Protein AF-A0A522DPN8-F1 (afdb_monomer_lite)

Foldseek 3Di:
DDDDPPPDDPPDDDDPVVVQVVCCVPVNPDPDDDDPVVLVVDDQLVNLQVVLVLLPVVFDDDDLCNLVVLLCVQLNDDPPVLSVQLVVQADSPGRLLVSLVSNLVSLVVVLVVLVVLLVVLVVVLVVLVVLLVVQDPDPDALVNLVVVLVVLVVVLVVLVVVLVVLVVLVVLLVVLVVLLVVLVVLLVVLVVQLVVLVVLLVVLVVLLVVLVVVLVVLVVVVDDDDDDDPCVVLVVVLVVLVVQLVVLVVQLVVLVVVLVVLVVVVVVLVVVDPDDDDDDPDDDDPDPPVVVVVSVVVVVVSVVVNVVSVVSNVVSVVSNVVSVVVNVVSVVVVVVVVVVVVVVVVVSVVSSVVSVVSSVVSVVSSVVSVVSSVVSVVSSVVSVVSNVVSVVSNVPRPDRDDSVVSVVSSVVSVVSSVVSVVSSVSSVVSVVSVVVSVVSVVSSVVSVVNSSSSVSSSVSSVVSSFVSSQSSCVQLQVQLQVLVCQLPNQWGWGWGDDPSRTWIWIGDPDPDTDTLVPDFPQRNQSSSQSSVVSSCVSNVDPAAEAEGERQRHAPSSVLSNQVSVVVVPPSHPYYHYDYPHDDQVPHDPPDGDDDDPDDDDPDD

Structure (mmCIF, N/CA/C/O backbone):
data_AF-A0A522DPN8-F1
#
_entry.id   AF-A0A522DPN8-F1
#
loop_
_atom_site.group_PDB
_atom_site.id
_atom_site.type_symbol
_atom_site.label_atom_id
_atom_site.label_alt_id
_atom_site.label_comp_id
_atom_site.label_asym_id
_atom_site.label_entity_id
_atom_site.label_seq_id
_atom_site.pdbx_PDB_ins_code
_atom_site.Cartn_x
_atom_site.Cartn_y
_atom_site.Cartn_z
_atom_site.occupancy
_atom_site.B_iso_or_equiv
_atom_site.auth_seq_id
_atom_site.auth_comp_id
_atom_site.auth_asym_id
_atom_site.auth_atom_id
_atom_site.pdbx_PDB_model_num
ATOM 1 N N . MET A 1 1 ? 27.352 -28.262 -90.308 1.00 37.34 1 MET A N 1
ATOM 2 C CA . MET A 1 1 ? 26.249 -28.830 -89.507 1.00 37.34 1 MET A CA 1
ATOM 3 C C . MET A 1 1 ? 25.223 -27.735 -89.332 1.00 37.34 1 MET A C 1
ATOM 5 O O . MET A 1 1 ? 25.612 -26.617 -89.026 1.00 37.34 1 MET A O 1
ATOM 9 N N . LYS A 1 2 ? 23.966 -28.042 -89.658 1.00 38.22 2 LYS A N 1
ATOM 10 C CA . LYS A 1 2 ? 22.811 -27.193 -89.372 1.00 38.22 2 LYS A CA 1
ATOM 11 C C . LYS A 1 2 ? 22.629 -27.131 -87.861 1.00 38.22 2 LYS A C 1
ATOM 13 O O . LYS A 1 2 ? 22.568 -28.193 -87.257 1.00 38.22 2 LYS A O 1
ATOM 18 N N . GLU A 1 3 ? 22.510 -25.927 -87.325 1.00 33.75 3 GLU A N 1
ATOM 19 C CA . GLU A 1 3 ? 21.577 -25.595 -86.250 1.00 33.75 3 GLU A CA 1
ATOM 20 C C . GLU A 1 3 ? 21.393 -24.073 -86.261 1.00 33.75 3 GLU A C 1
ATOM 22 O O . GLU A 1 3 ? 22.224 -23.300 -85.791 1.00 33.75 3 GLU A O 1
ATOM 27 N N . GLU A 1 4 ? 20.310 -23.658 -86.917 1.00 44.69 4 GLU A N 1
ATOM 28 C CA . GLU A 1 4 ? 19.652 -22.380 -86.684 1.00 44.69 4 GLU A CA 1
ATOM 29 C C . GLU A 1 4 ? 19.042 -22.448 -85.279 1.00 44.69 4 GLU A C 1
ATOM 31 O O . GLU A 1 4 ? 18.042 -23.126 -85.058 1.00 44.69 4 GLU A O 1
ATOM 36 N N . GLY A 1 5 ? 19.672 -21.778 -84.319 1.00 34.78 5 GLY A N 1
ATOM 37 C CA . GLY A 1 5 ? 19.093 -21.494 -83.010 1.00 34.78 5 GLY A CA 1
ATOM 38 C C . GLY A 1 5 ? 18.704 -20.025 -82.943 1.00 34.78 5 GLY A C 1
ATOM 39 O O . GLY A 1 5 ? 19.383 -19.240 -82.287 1.00 34.78 5 GLY A O 1
ATOM 40 N N . ALA A 1 6 ? 17.654 -19.633 -83.667 1.00 36.56 6 ALA A N 1
ATOM 41 C CA . ALA A 1 6 ? 17.045 -18.319 -83.503 1.00 36.56 6 ALA A CA 1
ATOM 42 C C . ALA A 1 6 ? 16.437 -18.241 -82.092 1.00 36.56 6 ALA A C 1
ATOM 44 O O . ALA A 1 6 ? 15.416 -18.861 -81.803 1.00 36.56 6 ALA A O 1
ATOM 45 N N . CYS A 1 7 ? 17.104 -17.518 -81.195 1.00 38.97 7 CYS A N 1
ATOM 46 C CA . CYS A 1 7 ? 16.612 -17.223 -79.856 1.00 38.97 7 CYS A CA 1
ATOM 47 C C . CYS A 1 7 ? 15.661 -16.017 -79.943 1.00 38.97 7 CYS A C 1
ATOM 49 O O . CYS A 1 7 ? 16.014 -14.907 -79.549 1.00 38.97 7 CYS A O 1
ATOM 51 N N . GLU A 1 8 ? 14.481 -16.206 -80.537 1.00 41.56 8 GLU A N 1
ATOM 52 C CA . GLU A 1 8 ? 13.405 -15.220 -80.416 1.00 41.56 8 GLU A CA 1
ATOM 53 C C . GLU A 1 8 ? 12.708 -15.395 -79.056 1.00 41.56 8 GLU A C 1
ATOM 55 O O . GLU A 1 8 ? 12.366 -16.523 -78.683 1.00 41.56 8 GLU A O 1
ATOM 60 N N . PRO A 1 9 ? 12.482 -14.313 -78.287 1.00 42.00 9 PRO A N 1
ATOM 61 C CA . PRO A 1 9 ? 11.705 -14.402 -77.060 1.00 42.00 9 PRO A CA 1
ATOM 62 C C . PRO A 1 9 ? 10.254 -14.778 -77.411 1.00 42.00 9 PRO A C 1
ATOM 64 O O . PRO A 1 9 ? 9.633 -14.094 -78.231 1.00 42.00 9 PRO A O 1
ATOM 67 N N . PRO A 1 10 ? 9.671 -15.829 -76.804 1.00 48.03 10 PRO A N 1
ATOM 68 C CA . PRO A 1 10 ? 8.274 -16.159 -77.034 1.00 48.03 10 PRO A CA 1
ATOM 69 C C . PRO A 1 10 ? 7.400 -14.982 -76.584 1.00 48.03 10 PRO A C 1
ATOM 71 O O . PRO A 1 10 ? 7.449 -14.547 -75.430 1.00 48.03 10 PRO A O 1
ATOM 74 N N . GLN A 1 11 ? 6.605 -14.448 -77.514 1.00 46.44 11 GLN A N 1
ATOM 75 C CA . GLN A 1 11 ? 5.630 -13.396 -77.240 1.00 46.44 11 GLN A CA 1
ATOM 76 C C . GLN A 1 11 ? 4.668 -13.867 -76.137 1.00 46.44 11 GLN A C 1
ATOM 78 O O . GLN A 1 11 ? 3.784 -14.684 -76.383 1.00 46.44 11 GLN A O 1
ATOM 83 N N . GLY A 1 12 ? 4.840 -13.369 -74.909 1.00 51.69 12 GLY A N 1
ATOM 84 C CA . GLY A 1 12 ? 3.931 -13.692 -73.803 1.00 51.69 12 GLY A CA 1
ATOM 85 C C . GLY A 1 12 ? 4.502 -13.618 -72.388 1.00 51.69 12 GLY A C 1
ATOM 86 O O . GLY A 1 12 ? 3.721 -13.636 -71.437 1.00 51.69 12 GLY A O 1
ATOM 87 N N . GLU A 1 13 ? 5.817 -13.502 -72.202 1.00 47.16 13 GLU A N 1
ATOM 88 C CA . GLU A 1 13 ? 6.397 -13.431 -70.855 1.00 47.16 13 GLU A CA 1
ATOM 89 C C . GLU A 1 13 ? 6.088 -12.095 -70.165 1.00 47.16 13 GLU A C 1
ATOM 91 O O . GLU A 1 13 ? 6.671 -11.054 -70.461 1.00 47.16 13 GLU A O 1
ATOM 96 N N . LYS A 1 14 ? 5.158 -12.122 -69.207 1.00 48.72 14 LYS A N 1
ATOM 97 C CA . LYS A 1 14 ? 4.826 -10.975 -68.356 1.00 48.72 14 LYS A CA 1
ATOM 98 C C . LYS A 1 14 ? 5.343 -11.216 -66.940 1.00 48.72 14 LYS A C 1
ATOM 100 O O . LYS A 1 14 ? 4.587 -11.604 -66.055 1.00 48.72 14 LYS A O 1
ATOM 105 N N . GLY A 1 15 ? 6.641 -10.993 -66.730 1.00 53.47 15 GLY A N 1
ATOM 106 C CA . GLY A 1 15 ? 7.222 -10.871 -65.389 1.00 53.47 15 GLY A CA 1
ATOM 107 C C . GLY A 1 15 ? 8.662 -11.369 -65.248 1.00 53.47 15 GLY A C 1
ATOM 108 O O . GLY A 1 15 ? 9.042 -12.388 -65.816 1.00 53.47 15 GLY A O 1
ATOM 109 N N . ILE A 1 16 ? 9.433 -10.681 -64.398 1.00 52.00 16 ILE A N 1
ATOM 110 C CA . ILE A 1 16 ? 10.859 -10.932 -64.101 1.00 52.00 16 ILE A CA 1
ATOM 111 C C . ILE A 1 16 ? 11.123 -12.374 -63.636 1.00 52.00 16 ILE A C 1
ATOM 113 O O . ILE A 1 16 ? 12.159 -12.948 -63.954 1.00 52.00 16 ILE A O 1
ATOM 117 N N . LYS A 1 17 ? 10.168 -13.013 -62.945 1.00 62.69 17 LYS A N 1
ATOM 118 C CA . LYS A 1 17 ? 10.290 -14.427 -62.550 1.00 62.69 17 LYS A CA 1
ATOM 119 C C . LYS A 1 17 ? 10.390 -15.374 -63.747 1.00 62.69 17 LYS A C 1
ATOM 121 O O . LYS A 1 17 ? 11.242 -16.250 -63.719 1.00 62.69 17 LYS A O 1
ATOM 126 N N . ALA A 1 18 ? 9.570 -15.178 -64.781 1.00 61.97 18 ALA A N 1
ATOM 127 C CA . ALA A 1 18 ? 9.593 -16.020 -65.978 1.00 61.97 18 ALA A CA 1
ATOM 128 C C . ALA A 1 18 ? 10.897 -15.827 -66.768 1.00 61.97 18 ALA A C 1
ATOM 130 O O . ALA A 1 18 ? 11.491 -16.798 -67.230 1.00 61.97 18 ALA A O 1
ATOM 131 N N . VAL A 1 19 ? 11.393 -14.585 -66.824 1.00 54.84 19 VAL A N 1
ATOM 132 C CA . VAL A 1 19 ? 12.692 -14.255 -67.426 1.00 54.84 19 VAL A CA 1
ATOM 133 C C . VAL A 1 19 ? 13.840 -14.911 -66.652 1.00 54.84 19 VAL A C 1
ATOM 135 O O . VAL A 1 19 ? 14.688 -15.554 -67.265 1.00 54.84 19 VAL A O 1
ATOM 138 N N . ASN A 1 20 ? 13.848 -14.820 -65.318 1.00 56.28 20 ASN A N 1
ATOM 139 C CA . ASN A 1 20 ? 14.874 -15.432 -64.465 1.00 56.28 20 ASN A CA 1
ATOM 140 C C . ASN A 1 20 ? 14.858 -16.959 -64.536 1.00 56.28 20 ASN A C 1
ATOM 142 O O . ASN A 1 20 ? 15.912 -17.587 -64.552 1.00 56.28 20 ASN A O 1
ATOM 146 N N . GLU A 1 21 ? 13.674 -17.563 -64.597 1.00 62.69 21 GLU A N 1
ATOM 147 C CA . GLU A 1 21 ? 13.508 -19.007 -64.723 1.00 62.69 21 GLU A CA 1
ATOM 148 C C . GLU A 1 21 ? 13.972 -19.486 -66.102 1.00 62.69 21 GLU A C 1
ATOM 150 O O . GLU A 1 21 ? 14.731 -20.449 -66.180 1.00 62.69 21 GLU A O 1
ATOM 155 N N . ARG A 1 22 ? 13.668 -18.754 -67.184 1.00 63.97 22 ARG A N 1
ATOM 156 C CA . ARG A 1 22 ? 14.233 -19.030 -68.513 1.00 63.97 22 ARG A CA 1
ATOM 157 C C . ARG A 1 22 ? 15.749 -18.895 -68.514 1.00 63.97 22 ARG A C 1
ATOM 159 O O . ARG A 1 22 ? 16.419 -19.831 -68.919 1.00 63.97 22 ARG A O 1
ATOM 166 N N . VAL A 1 23 ? 16.299 -17.781 -68.030 1.00 54.31 23 VAL A N 1
ATOM 167 C CA . VAL A 1 23 ? 17.755 -17.571 -67.950 1.00 54.31 23 VAL A CA 1
ATOM 168 C C . VAL A 1 23 ? 18.421 -18.698 -67.162 1.00 54.31 23 VAL A C 1
ATOM 170 O O . VAL A 1 23 ? 19.396 -19.269 -67.639 1.00 54.31 23 VAL A O 1
ATOM 173 N N . LYS A 1 24 ? 17.835 -19.103 -66.032 1.00 60.53 24 LYS A N 1
ATOM 174 C CA . LYS A 1 24 ? 18.291 -20.247 -65.237 1.00 60.53 24 LYS A CA 1
ATOM 175 C C . LYS A 1 24 ? 18.250 -21.571 -66.009 1.00 60.53 24 LYS A C 1
ATOM 177 O O . LYS A 1 24 ? 19.143 -22.401 -65.862 1.00 60.53 24 LYS A O 1
ATOM 182 N N . THR A 1 25 ? 17.226 -21.774 -66.835 1.00 56.66 25 THR A N 1
ATOM 183 C CA . THR A 1 25 ? 17.054 -22.993 -67.643 1.00 56.66 25 THR A CA 1
ATOM 184 C C . THR A 1 25 ? 17.980 -23.009 -68.868 1.00 56.66 25 THR A C 1
ATOM 186 O O . THR A 1 25 ? 18.480 -24.066 -69.242 1.00 56.66 25 THR A O 1
ATOM 189 N N . THR A 1 26 ? 18.231 -21.850 -69.487 1.00 51.22 26 THR A N 1
ATOM 190 C CA . THR A 1 26 ? 19.000 -21.700 -70.734 1.00 51.22 26 THR A CA 1
ATOM 191 C C . THR A 1 26 ? 20.501 -21.535 -70.495 1.00 51.22 26 THR A C 1
ATOM 193 O O . THR A 1 26 ? 21.301 -22.070 -71.255 1.00 51.22 26 THR A O 1
ATOM 196 N N . LEU A 1 27 ? 20.897 -20.791 -69.460 1.00 51.56 27 LEU A N 1
ATOM 197 C CA . LEU A 1 27 ? 22.292 -20.435 -69.166 1.00 51.56 27 LEU A CA 1
ATOM 198 C C . LEU A 1 27 ? 22.829 -21.114 -67.890 1.00 51.56 27 LEU A C 1
ATOM 200 O O . LEU A 1 27 ? 23.997 -20.938 -67.551 1.00 51.56 27 LEU A O 1
ATOM 204 N N . GLY A 1 28 ? 22.003 -21.916 -67.206 1.00 50.16 28 GLY A N 1
ATOM 205 C CA . GLY A 1 28 ? 22.311 -22.513 -65.904 1.00 50.16 28 GLY A CA 1
ATOM 206 C C . GLY A 1 28 ? 22.027 -21.564 -64.734 1.00 50.16 28 GLY A C 1
ATOM 207 O O . GLY A 1 28 ? 21.619 -20.422 -64.926 1.00 50.16 28 GLY A O 1
ATOM 208 N N . ASP A 1 29 ? 22.233 -22.030 -63.496 1.00 49.22 29 ASP A N 1
ATOM 209 C CA . ASP A 1 29 ? 22.080 -21.187 -62.300 1.00 49.22 29 ASP A CA 1
ATOM 210 C C . ASP A 1 29 ? 23.126 -20.056 -62.331 1.00 49.22 29 ASP A C 1
ATOM 212 O O . ASP A 1 29 ? 24.302 -20.259 -62.016 1.00 49.22 29 ASP A O 1
ATOM 216 N N . CYS A 1 30 ? 22.718 -18.856 -62.751 1.00 50.06 30 CYS A N 1
ATOM 217 C CA . CYS A 1 30 ? 23.573 -17.678 -62.696 1.00 50.06 30 CYS A CA 1
ATOM 218 C C . CYS A 1 30 ? 23.879 -17.375 -61.227 1.00 50.06 30 CYS A C 1
ATOM 220 O O . CYS A 1 30 ? 22.985 -17.001 -60.470 1.00 50.06 30 CYS A O 1
ATOM 222 N N . ALA A 1 31 ? 25.148 -17.512 -60.826 1.00 48.06 31 ALA A N 1
ATOM 223 C CA . ALA A 1 31 ? 25.570 -17.262 -59.448 1.00 48.06 31 ALA A CA 1
ATOM 224 C C . ALA A 1 31 ? 25.191 -15.847 -58.972 1.00 48.06 31 ALA A C 1
ATOM 226 O O . ALA A 1 31 ? 24.886 -15.663 -57.795 1.00 48.06 31 ALA A O 1
ATOM 227 N N . VAL A 1 32 ? 25.166 -14.874 -59.894 1.00 52.50 32 VAL A N 1
ATOM 228 C CA . VAL A 1 32 ? 24.695 -13.506 -59.673 1.00 52.50 32 VAL A CA 1
ATOM 229 C C . VAL A 1 32 ? 24.110 -12.922 -60.954 1.00 52.50 32 VAL A C 1
ATOM 231 O O . VAL A 1 32 ? 24.748 -12.941 -62.003 1.00 52.50 32 VAL A O 1
ATOM 234 N N . MET A 1 33 ? 22.920 -12.338 -60.831 1.00 60.19 33 MET A N 1
ATOM 235 C CA . MET A 1 33 ? 22.346 -11.399 -61.789 1.00 60.19 33 MET A CA 1
ATOM 236 C C . MET A 1 33 ? 22.133 -10.083 -61.040 1.00 60.19 33 MET A C 1
ATOM 238 O O . MET A 1 33 ? 21.397 -10.050 -60.054 1.00 60.19 33 MET A O 1
ATOM 242 N N . LEU A 1 34 ? 22.836 -9.029 -61.452 1.00 64.06 34 LEU A N 1
ATOM 243 C CA . LEU A 1 34 ? 22.708 -7.700 -60.860 1.00 64.06 34 LEU A CA 1
ATOM 244 C C . LEU A 1 34 ? 22.015 -6.784 -61.866 1.00 64.06 34 LEU A C 1
ATOM 246 O O . LEU A 1 34 ? 22.661 -6.237 -62.755 1.00 64.06 34 LEU A O 1
ATOM 250 N N . ASP A 1 35 ? 20.704 -6.623 -61.714 1.00 69.31 35 ASP A N 1
ATOM 251 C CA . ASP A 1 35 ? 19.990 -5.514 -62.341 1.00 69.31 35 ASP A CA 1
ATOM 252 C C . ASP A 1 35 ? 20.292 -4.253 -61.527 1.00 69.31 35 ASP A C 1
ATOM 254 O O . ASP A 1 35 ? 19.910 -4.134 -60.361 1.00 69.31 35 ASP A O 1
ATOM 258 N N . LEU A 1 36 ? 21.038 -3.326 -62.126 1.00 68.50 36 LEU A N 1
ATOM 259 C CA . LEU A 1 36 ? 21.442 -2.093 -61.466 1.00 68.50 36 LEU A CA 1
ATOM 260 C C . LEU A 1 36 ? 20.237 -1.196 -61.139 1.00 68.50 36 LEU A C 1
ATOM 262 O O . LEU A 1 36 ? 20.225 -0.562 -60.087 1.00 68.50 36 LEU A O 1
ATOM 266 N N . GLY A 1 37 ? 19.219 -1.154 -62.001 1.00 69.00 37 GLY A N 1
ATOM 267 C CA . GLY A 1 37 ? 18.002 -0.378 -61.768 1.00 69.00 37 GLY A CA 1
ATOM 268 C C . GLY A 1 37 ? 17.213 -0.923 -60.579 1.00 69.00 37 GLY A C 1
ATOM 269 O O . GLY A 1 37 ? 16.848 -0.166 -59.676 1.00 69.00 37 GLY A O 1
ATOM 270 N N . GLU A 1 38 ? 17.029 -2.245 -60.518 1.00 75.31 38 GLU A N 1
ATOM 271 C CA . GLU A 1 38 ? 16.398 -2.912 -59.372 1.00 75.31 38 GLU A CA 1
ATOM 272 C C . GLU A 1 38 ? 17.231 -2.728 -58.097 1.00 75.31 38 GLU A C 1
ATOM 274 O O . GLU A 1 38 ? 16.697 -2.349 -57.053 1.00 75.31 38 GLU A O 1
ATOM 279 N N . PHE A 1 39 ? 18.549 -2.923 -58.191 1.00 76.94 39 PHE A N 1
ATOM 280 C CA . PHE A 1 39 ? 19.482 -2.773 -57.080 1.00 76.94 39 PHE A CA 1
ATOM 281 C C . PHE A 1 39 ? 19.433 -1.368 -56.472 1.00 76.94 39 PHE A C 1
ATOM 283 O O . PHE A 1 39 ? 19.359 -1.219 -55.251 1.00 76.94 39 PHE A O 1
ATOM 290 N N . LEU A 1 40 ? 19.433 -0.325 -57.302 1.00 74.25 40 LEU A N 1
ATOM 291 C CA . LEU A 1 40 ? 19.336 1.060 -56.841 1.00 74.25 40 LEU A CA 1
ATOM 292 C C . LEU A 1 40 ? 17.949 1.386 -56.275 1.00 74.25 40 LEU A C 1
ATOM 294 O O . LEU A 1 40 ? 17.855 2.200 -55.355 1.00 74.25 40 LEU A O 1
ATOM 298 N N . GLY A 1 41 ? 16.897 0.712 -56.748 1.00 76.50 41 GLY A N 1
ATOM 299 C CA . GLY A 1 41 ? 15.539 0.793 -56.203 1.00 76.50 41 GLY A CA 1
ATOM 300 C C . GLY A 1 41 ? 15.358 0.131 -54.829 1.00 76.50 41 GLY A C 1
ATOM 301 O O . GLY A 1 41 ? 14.374 0.405 -54.137 1.00 76.50 41 GLY A O 1
ATOM 302 N N . LEU A 1 42 ? 16.297 -0.715 -54.388 1.00 82.06 42 LEU A N 1
ATOM 303 C CA . LEU A 1 42 ? 16.272 -1.307 -53.049 1.00 82.06 42 LEU A CA 1
ATOM 304 C C . LEU A 1 42 ? 16.522 -0.253 -51.960 1.00 82.06 42 LEU A C 1
ATOM 306 O O . LEU A 1 42 ? 17.263 0.712 -52.140 1.00 82.06 42 LEU A O 1
ATOM 310 N N . THR A 1 43 ? 15.962 -0.478 -50.769 1.00 81.31 43 THR A N 1
ATOM 311 C CA . THR A 1 43 ? 16.289 0.344 -49.594 1.00 81.31 43 THR A CA 1
ATOM 312 C C . THR A 1 43 ? 17.773 0.192 -49.225 1.00 81.31 43 THR A C 1
ATOM 314 O O . THR A 1 43 ? 18.346 -0.875 -49.470 1.00 81.31 43 THR A O 1
ATOM 317 N N . PRO A 1 44 ? 18.407 1.191 -48.576 1.00 79.38 44 PRO A N 1
ATOM 318 C CA . PRO A 1 44 ? 19.815 1.107 -48.176 1.00 79.38 44 PRO A CA 1
ATOM 319 C C . PRO A 1 44 ? 20.170 -0.192 -47.438 1.00 79.38 44 PRO A C 1
ATOM 321 O O . PRO A 1 44 ? 21.216 -0.785 -47.702 1.00 79.38 44 PRO A O 1
ATOM 324 N N . GLY A 1 45 ? 19.293 -0.662 -46.540 1.00 76.88 45 GLY A N 1
ATOM 325 C CA . GLY A 1 45 ? 19.483 -1.912 -45.795 1.00 76.88 45 GLY A CA 1
ATOM 326 C C . GLY A 1 45 ? 19.470 -3.154 -46.688 1.00 76.88 45 GLY A C 1
ATOM 327 O O . GLY A 1 45 ? 20.357 -3.996 -46.580 1.00 76.88 45 GLY A O 1
ATOM 328 N N . LYS A 1 46 ? 18.524 -3.238 -47.636 1.00 81.31 46 LYS A N 1
ATOM 329 C CA . LYS A 1 46 ? 18.461 -4.342 -48.608 1.00 81.31 46 LYS A CA 1
ATOM 330 C C . LYS A 1 46 ? 19.653 -4.332 -49.567 1.00 81.31 46 LYS A C 1
ATOM 332 O O . LYS A 1 46 ? 20.158 -5.399 -49.903 1.00 81.31 46 LYS A O 1
ATOM 337 N N . ARG A 1 47 ? 20.146 -3.149 -49.957 1.00 81.31 47 ARG A N 1
ATOM 338 C CA . ARG A 1 47 ? 21.389 -3.016 -50.736 1.00 81.31 47 ARG A CA 1
ATOM 339 C C . ARG A 1 47 ? 22.591 -3.542 -49.962 1.00 81.31 47 ARG A C 1
ATOM 341 O O . ARG A 1 47 ? 23.343 -4.347 -50.496 1.00 81.31 47 ARG A O 1
ATOM 348 N N . ALA A 1 48 ? 22.746 -3.137 -48.701 1.00 77.12 48 ALA A N 1
ATOM 349 C CA . ALA A 1 48 ? 23.829 -3.615 -47.844 1.00 77.12 48 ALA A CA 1
ATOM 350 C C . ALA A 1 48 ? 23.754 -5.133 -47.603 1.00 77.12 48 ALA A C 1
ATOM 352 O O . ALA A 1 48 ? 24.784 -5.802 -47.587 1.00 77.12 48 ALA A O 1
ATOM 353 N N . GLU A 1 49 ? 22.552 -5.694 -47.460 1.00 78.44 49 GLU A N 1
ATOM 354 C CA . GLU A 1 49 ? 22.350 -7.139 -47.335 1.00 78.44 49 GLU A CA 1
ATOM 355 C C . GLU A 1 49 ? 22.730 -7.885 -48.621 1.00 78.44 49 GLU A C 1
ATOM 357 O O . GLU A 1 49 ? 23.517 -8.832 -48.572 1.00 78.44 49 GLU A O 1
ATOM 362 N N . MET A 1 50 ? 22.206 -7.445 -49.769 1.00 78.00 50 MET A N 1
ATOM 363 C CA . MET A 1 50 ? 22.491 -8.045 -51.073 1.00 78.00 50 MET A CA 1
ATOM 364 C C . MET A 1 50 ? 23.986 -7.982 -51.386 1.00 78.00 50 MET A C 1
ATOM 366 O O . MET A 1 50 ? 24.602 -9.014 -51.649 1.00 78.00 50 MET A O 1
ATOM 370 N N . LEU A 1 51 ? 24.599 -6.801 -51.273 1.00 76.19 51 LEU A N 1
ATOM 371 C CA . LEU A 1 51 ? 26.031 -6.651 -51.499 1.00 76.19 51 LEU A CA 1
ATOM 372 C C . LEU A 1 51 ? 26.855 -7.407 -50.453 1.00 76.19 51 LEU A C 1
ATOM 374 O O . LEU A 1 51 ? 27.876 -7.982 -50.800 1.00 76.19 51 LEU A O 1
ATOM 378 N N . GLY A 1 52 ? 26.429 -7.454 -49.189 1.00 73.06 52 GLY A N 1
ATOM 379 C CA . GLY A 1 52 ? 27.129 -8.191 -48.135 1.00 73.06 52 GLY A CA 1
ATOM 380 C C . GLY A 1 52 ? 27.211 -9.690 -48.426 1.00 73.06 52 GLY A C 1
ATOM 381 O O . GLY A 1 52 ? 28.255 -10.301 -48.208 1.00 73.06 52 GLY A O 1
ATOM 382 N N . ARG A 1 53 ? 26.149 -10.274 -48.998 1.00 73.56 53 ARG A N 1
ATOM 383 C CA . ARG A 1 53 ? 26.173 -11.654 -49.513 1.00 73.56 53 ARG A CA 1
ATOM 384 C C . ARG A 1 53 ? 27.125 -11.797 -50.699 1.00 73.56 53 ARG A C 1
ATOM 386 O O . ARG A 1 53 ? 27.781 -12.824 -50.831 1.00 73.56 53 ARG A O 1
ATOM 393 N N . MET A 1 54 ? 27.203 -10.774 -51.550 1.00 70.75 54 MET A N 1
ATOM 394 C CA . MET A 1 54 ? 28.006 -10.811 -52.770 1.00 70.75 54 MET A CA 1
ATOM 395 C C . MET A 1 54 ? 29.505 -10.606 -52.536 1.00 70.75 54 MET A C 1
ATOM 397 O O . MET A 1 54 ? 30.304 -11.266 -53.189 1.00 70.75 54 MET A O 1
ATOM 401 N N . VAL A 1 55 ? 29.895 -9.736 -51.603 1.00 67.38 55 VAL A N 1
ATOM 402 C CA . VAL A 1 55 ? 31.300 -9.453 -51.255 1.00 67.38 55 VAL A CA 1
ATOM 403 C C . VAL A 1 55 ? 31.961 -10.650 -50.554 1.00 67.38 55 VAL A C 1
ATOM 405 O O . VAL A 1 55 ? 33.184 -10.793 -50.590 1.00 67.38 55 VAL A O 1
ATOM 408 N N . GLY A 1 56 ? 31.169 -11.559 -49.974 1.00 62.38 56 GLY A N 1
ATOM 409 C CA . GLY A 1 56 ? 31.658 -12.810 -49.397 1.00 62.38 56 GLY A CA 1
ATOM 410 C C . GLY A 1 56 ? 32.747 -12.595 -48.335 1.00 62.38 56 GLY A C 1
ATOM 411 O O . GLY A 1 56 ? 32.684 -11.661 -47.539 1.00 62.38 56 GLY A O 1
ATOM 412 N N . ALA A 1 57 ? 33.769 -13.458 -48.333 1.00 54.59 57 ALA A N 1
ATOM 413 C CA . ALA A 1 57 ? 34.894 -13.425 -47.389 1.00 54.59 57 ALA A CA 1
ATOM 414 C C . ALA A 1 57 ? 35.968 -12.356 -47.698 1.00 54.59 57 ALA A C 1
ATOM 416 O O . ALA A 1 57 ? 37.009 -12.333 -47.043 1.00 54.59 57 ALA A O 1
ATOM 417 N N . ALA A 1 58 ? 35.763 -11.495 -48.705 1.00 55.47 58 ALA A N 1
ATOM 418 C CA . ALA A 1 58 ? 36.741 -10.469 -49.078 1.00 55.47 58 ALA A CA 1
ATOM 419 C C . ALA A 1 58 ? 36.833 -9.328 -48.042 1.00 55.47 58 ALA A C 1
ATOM 421 O O . ALA A 1 58 ? 37.864 -8.662 -47.945 1.00 55.47 58 ALA A O 1
ATOM 422 N N . GLY A 1 59 ? 35.775 -9.117 -47.251 1.00 60.06 59 GLY A N 1
ATOM 423 C CA . GLY A 1 59 ? 35.782 -8.227 -46.089 1.00 60.06 59 GLY A CA 1
ATOM 424 C C . GLY A 1 59 ? 36.193 -8.955 -44.805 1.00 60.06 59 GLY A C 1
ATOM 425 O O . GLY A 1 59 ? 35.971 -10.157 -44.659 1.00 60.06 59 GLY A O 1
ATOM 426 N N . LYS A 1 60 ? 36.760 -8.228 -43.830 1.00 65.31 60 LYS A N 1
ATOM 427 C CA . LYS A 1 60 ? 36.980 -8.787 -42.483 1.00 65.31 60 LYS A CA 1
ATOM 428 C C . LYS A 1 60 ? 35.623 -9.194 -41.884 1.00 65.31 60 LYS A C 1
ATOM 430 O O . LYS A 1 60 ? 34.715 -8.360 -41.882 1.00 65.31 60 LYS A O 1
ATOM 435 N N . PRO A 1 61 ? 35.468 -10.422 -41.356 1.00 70.75 61 PRO A N 1
ATOM 436 C CA . PRO A 1 61 ? 34.210 -10.840 -40.755 1.00 70.75 61 PRO A CA 1
ATOM 437 C C . PRO A 1 61 ? 33.903 -9.954 -39.548 1.00 70.75 61 PRO A C 1
ATOM 439 O O . PRO A 1 61 ? 34.707 -9.838 -38.620 1.00 70.75 61 PRO A O 1
ATOM 442 N N . VAL A 1 62 ? 32.736 -9.313 -39.563 1.00 82.56 62 VAL A N 1
ATOM 443 C CA . VAL A 1 62 ? 32.253 -8.544 -38.416 1.00 82.56 62 VAL A CA 1
ATOM 444 C C . VAL A 1 62 ? 31.705 -9.532 -37.393 1.00 82.56 62 VAL A C 1
ATOM 446 O O . VAL A 1 62 ? 30.679 -10.169 -37.623 1.00 82.56 62 VAL A O 1
ATOM 449 N N . THR A 1 63 ? 32.399 -9.669 -36.265 1.00 89.38 63 THR A N 1
ATOM 450 C CA . THR A 1 63 ? 31.942 -10.492 -35.137 1.00 89.38 63 THR A CA 1
ATOM 451 C C . THR A 1 63 ? 31.269 -9.629 -34.074 1.00 89.38 63 THR A C 1
ATOM 453 O O . THR A 1 63 ? 31.552 -8.431 -33.964 1.00 89.38 63 THR A O 1
ATOM 456 N N . ILE A 1 64 ? 30.419 -10.249 -33.249 1.00 93.06 64 ILE A N 1
ATOM 457 C CA . ILE A 1 64 ? 29.803 -9.577 -32.100 1.00 93.06 64 ILE A CA 1
ATOM 458 C C . ILE A 1 64 ? 30.858 -8.990 -31.154 1.00 93.06 64 ILE A C 1
ATOM 460 O O . ILE A 1 64 ? 30.686 -7.876 -30.675 1.00 93.06 64 ILE A O 1
ATOM 464 N N . ASP A 1 65 ? 31.982 -9.676 -30.934 1.00 92.38 65 ASP A N 1
ATOM 465 C CA . ASP A 1 65 ? 33.036 -9.182 -30.045 1.00 92.38 65 ASP A CA 1
ATOM 466 C C . ASP A 1 65 ? 33.778 -7.986 -30.651 1.00 92.38 65 ASP A C 1
ATOM 468 O O . ASP A 1 65 ? 34.083 -7.030 -29.942 1.00 92.38 65 ASP A O 1
ATOM 472 N N . THR A 1 66 ? 34.005 -7.973 -31.971 1.00 90.38 66 THR A N 1
ATOM 473 C CA . THR A 1 66 ? 34.560 -6.795 -32.661 1.00 90.38 66 THR A CA 1
ATOM 474 C C . THR A 1 66 ? 33.640 -5.585 -32.508 1.00 90.38 66 THR A C 1
ATOM 476 O O . THR A 1 66 ? 34.114 -4.493 -32.195 1.00 90.38 66 THR A O 1
ATOM 479 N N . PHE A 1 67 ? 32.330 -5.779 -32.685 1.00 92.50 67 PHE A N 1
ATOM 480 C CA . PHE A 1 67 ? 31.336 -4.724 -32.502 1.00 92.50 67 PHE A CA 1
ATOM 481 C C . PHE A 1 67 ? 31.289 -4.236 -31.047 1.00 92.50 67 PHE A C 1
ATOM 483 O O . PHE A 1 67 ? 31.440 -3.041 -30.801 1.00 92.50 67 PHE A O 1
ATOM 490 N N . LEU A 1 68 ? 31.148 -5.142 -30.076 1.00 93.88 68 LEU A N 1
ATOM 491 C CA . LEU A 1 68 ? 31.060 -4.799 -28.655 1.00 93.88 68 LEU A CA 1
ATOM 492 C C . LEU A 1 68 ? 32.316 -4.088 -28.147 1.00 93.88 68 LEU A C 1
ATOM 494 O O . LEU A 1 68 ? 32.190 -3.083 -27.452 1.00 93.88 68 LEU A O 1
ATOM 498 N N . ASN A 1 69 ? 33.509 -4.553 -28.527 1.00 93.19 69 ASN A N 1
ATOM 499 C CA . ASN A 1 69 ? 34.768 -3.924 -28.124 1.00 93.19 69 ASN A CA 1
ATOM 500 C C . ASN A 1 69 ? 34.904 -2.508 -28.701 1.00 93.19 69 ASN A C 1
ATOM 502 O O . ASN A 1 69 ? 35.332 -1.598 -27.997 1.00 93.19 69 ASN A O 1
ATOM 506 N N . ALA A 1 70 ? 34.500 -2.295 -29.957 1.00 90.62 70 ALA A N 1
ATOM 507 C CA . ALA A 1 70 ? 34.525 -0.971 -30.578 1.00 90.62 70 ALA A CA 1
ATOM 508 C C . ALA A 1 70 ? 33.494 -0.012 -29.954 1.00 90.62 70 ALA A C 1
ATOM 510 O O . ALA A 1 70 ? 33.785 1.169 -29.741 1.00 90.62 70 ALA A O 1
ATOM 511 N N . VAL A 1 71 ? 32.304 -0.515 -29.606 1.00 92.50 71 VAL A N 1
ATOM 512 C CA . VAL A 1 71 ? 31.292 0.268 -28.883 1.00 92.50 71 VAL A CA 1
ATOM 513 C C . VAL A 1 71 ? 31.787 0.617 -27.482 1.00 92.50 71 VAL A C 1
ATOM 515 O O . VAL A 1 71 ? 31.701 1.781 -27.100 1.00 92.50 71 VAL A O 1
ATOM 518 N N . ALA A 1 72 ? 32.359 -0.338 -26.745 1.00 91.56 72 ALA A N 1
ATOM 519 C CA . ALA A 1 72 ? 32.901 -0.108 -25.406 1.00 91.56 72 ALA A CA 1
ATOM 520 C C . ALA A 1 72 ? 34.077 0.883 -25.415 1.00 91.56 72 ALA A C 1
ATOM 522 O O . ALA A 1 72 ? 34.140 1.776 -24.574 1.00 91.56 72 ALA A O 1
ATOM 523 N N . ALA A 1 73 ? 34.955 0.817 -26.420 1.00 91.94 73 ALA A N 1
ATOM 524 C CA . ALA A 1 73 ? 36.049 1.777 -26.585 1.00 91.94 73 ALA A CA 1
ATOM 525 C C . ALA A 1 73 ? 35.559 3.228 -26.773 1.00 91.94 73 ALA A C 1
ATOM 527 O O . ALA A 1 73 ? 36.273 4.168 -26.434 1.00 91.94 73 ALA A O 1
ATOM 528 N N . THR A 1 74 ? 34.343 3.413 -27.298 1.00 89.50 74 THR A N 1
ATOM 529 C CA . THR A 1 74 ? 33.759 4.737 -27.567 1.00 89.50 74 THR A CA 1
ATOM 530 C C . THR A 1 74 ? 32.815 5.203 -26.451 1.00 89.50 74 THR A C 1
ATOM 532 O O . THR A 1 74 ? 32.793 6.382 -26.104 1.00 89.50 74 THR A O 1
ATOM 535 N N . ALA A 1 75 ? 32.004 4.298 -25.897 1.00 89.19 75 ALA A N 1
ATOM 536 C CA . ALA A 1 75 ? 30.961 4.603 -24.916 1.00 89.19 75 ALA A CA 1
ATOM 537 C C . ALA A 1 75 ? 31.382 4.368 -23.454 1.00 89.19 75 ALA A C 1
ATOM 539 O O . ALA A 1 75 ? 30.674 4.826 -22.553 1.00 89.19 75 ALA A O 1
ATOM 540 N N . GLY A 1 76 ? 32.511 3.693 -23.221 1.00 89.69 76 GLY A N 1
ATOM 541 C CA . GLY A 1 76 ? 32.923 3.171 -21.918 1.00 89.69 76 GLY A CA 1
ATOM 542 C C . GLY A 1 76 ? 32.353 1.778 -21.636 1.00 89.69 76 GLY A C 1
ATOM 543 O O . GLY A 1 76 ? 31.797 1.123 -22.522 1.00 89.69 76 GLY A O 1
ATOM 544 N N . ASP A 1 77 ? 32.484 1.329 -20.387 1.00 90.19 77 ASP A N 1
ATOM 545 C CA . ASP A 1 77 ? 32.029 0.002 -19.967 1.00 90.19 77 ASP A CA 1
ATOM 546 C C . ASP A 1 77 ? 30.525 -0.187 -20.196 1.00 90.19 77 ASP A C 1
ATOM 548 O O . ASP A 1 77 ? 29.683 0.604 -19.760 1.00 90.19 77 ASP A O 1
ATOM 552 N N . LEU A 1 78 ? 30.183 -1.273 -20.890 1.00 90.81 78 LEU A N 1
ATOM 553 C CA . LEU A 1 78 ? 28.802 -1.619 -21.196 1.00 90.81 78 LEU A CA 1
ATOM 554 C C . LEU A 1 78 ? 28.188 -2.442 -20.053 1.00 90.81 78 LEU A C 1
ATOM 556 O O . LEU A 1 78 ? 28.827 -3.377 -19.563 1.00 90.81 78 LEU A O 1
ATOM 560 N N . PRO A 1 79 ? 26.927 -2.179 -19.660 1.00 92.31 79 PRO A N 1
ATOM 561 C CA . PRO A 1 79 ? 26.243 -2.989 -18.662 1.00 92.31 79 PRO A CA 1
ATOM 562 C C . PRO A 1 79 ? 26.182 -4.457 -19.094 1.00 92.31 79 PRO A C 1
ATOM 564 O O . PRO A 1 79 ? 25.845 -4.763 -20.239 1.00 92.31 79 PRO A O 1
ATOM 567 N N . SER A 1 80 ? 26.437 -5.380 -18.166 1.00 92.75 80 SER A N 1
ATOM 568 C CA . SER A 1 80 ? 26.435 -6.825 -18.448 1.00 92.75 80 SER A CA 1
ATOM 569 C C . SER A 1 80 ? 25.101 -7.323 -19.016 1.00 92.75 80 SER A C 1
ATOM 571 O O . SER A 1 80 ? 25.083 -8.184 -19.895 1.00 92.75 80 SER A O 1
ATOM 573 N N . SER A 1 81 ? 23.985 -6.741 -18.564 1.00 91.38 81 SER A N 1
ATOM 574 C CA . SER A 1 81 ? 22.651 -7.006 -19.111 1.00 91.38 81 SER A CA 1
ATOM 575 C C . SER A 1 81 ? 22.554 -6.623 -20.587 1.00 91.38 81 SER A C 1
ATOM 577 O O . SER A 1 81 ? 22.098 -7.431 -21.388 1.00 91.38 81 SER A O 1
ATOM 579 N N . LEU A 1 82 ? 23.074 -5.453 -20.966 1.00 92.81 82 LEU A N 1
ATOM 580 C CA . LEU A 1 82 ? 23.080 -4.990 -22.350 1.00 92.81 82 LEU A CA 1
ATOM 581 C C . LEU A 1 82 ? 23.970 -5.863 -23.245 1.00 92.81 82 LEU A C 1
ATOM 583 O O . LEU A 1 82 ? 23.571 -6.215 -24.351 1.00 92.81 82 LEU A O 1
ATOM 587 N N . VAL A 1 83 ? 25.159 -6.241 -22.766 1.00 94.75 83 VAL A N 1
ATOM 588 C CA . VAL A 1 83 ? 26.070 -7.139 -23.497 1.00 94.75 83 VAL A CA 1
ATOM 589 C C . VAL A 1 83 ? 25.407 -8.490 -23.763 1.00 94.75 83 VAL A C 1
ATOM 591 O O . VAL A 1 83 ? 25.505 -9.021 -24.869 1.00 94.75 83 VAL A O 1
ATOM 594 N N . ARG A 1 84 ? 24.707 -9.040 -22.766 1.00 95.06 84 ARG A N 1
ATOM 595 C CA . ARG A 1 84 ? 23.959 -10.292 -22.907 1.00 95.06 84 ARG A CA 1
ATOM 596 C C . ARG A 1 84 ? 22.840 -10.168 -23.940 1.00 95.06 84 ARG A C 1
ATOM 598 O O . ARG A 1 84 ? 22.720 -11.055 -24.778 1.00 95.06 84 ARG A O 1
ATOM 605 N N . ASP A 1 85 ? 22.066 -9.086 -23.901 1.00 92.75 85 ASP A N 1
ATOM 606 C CA . ASP A 1 85 ? 20.957 -8.863 -24.837 1.00 92.75 85 ASP A CA 1
ATOM 607 C C . ASP A 1 85 ? 21.473 -8.726 -26.282 1.00 92.75 85 ASP A C 1
ATOM 609 O O . ASP A 1 85 ? 20.936 -9.345 -27.199 1.00 92.75 85 ASP A O 1
ATOM 613 N N . LEU A 1 86 ? 22.577 -7.994 -26.481 1.00 93.94 86 LEU A N 1
ATOM 614 C CA . LEU A 1 86 ? 23.231 -7.848 -27.786 1.00 93.94 86 LEU A CA 1
ATOM 615 C C . LEU A 1 86 ? 23.792 -9.170 -28.319 1.00 93.94 86 LEU A C 1
ATOM 617 O O . LEU A 1 86 ? 23.636 -9.462 -29.500 1.00 93.94 86 LEU A O 1
ATOM 621 N N . ARG A 1 87 ? 24.415 -9.988 -27.462 1.00 95.12 87 ARG A N 1
ATOM 622 C CA . ARG A 1 87 ? 24.891 -11.327 -27.845 1.00 95.12 87 ARG A CA 1
ATOM 623 C C . ARG A 1 87 ? 23.742 -12.272 -28.180 1.00 95.12 87 ARG A C 1
ATOM 625 O O . ARG A 1 87 ? 23.861 -13.036 -29.127 1.00 95.12 87 ARG A O 1
ATOM 632 N N . GLY A 1 88 ? 22.642 -12.211 -27.431 1.00 94.06 88 GLY A N 1
ATOM 633 C CA . GLY A 1 88 ? 21.459 -13.040 -27.674 1.00 94.06 88 GLY A CA 1
ATOM 634 C C . GLY A 1 88 ? 20.730 -12.700 -28.976 1.00 94.06 88 GLY A C 1
ATOM 635 O O . GLY A 1 88 ? 20.116 -13.580 -29.569 1.00 94.06 88 GLY A O 1
ATOM 636 N N . GLY A 1 89 ? 20.812 -11.446 -29.430 1.00 91.44 89 GLY A N 1
ATOM 637 C CA . GLY A 1 89 ? 20.248 -11.007 -30.708 1.00 91.44 89 GLY A CA 1
ATOM 638 C C . GLY A 1 89 ? 21.160 -11.197 -31.922 1.00 91.44 89 GLY A C 1
ATOM 639 O O . GLY A 1 89 ? 20.723 -10.924 -33.036 1.00 91.44 89 GLY A O 1
ATOM 640 N N . TRP A 1 90 ? 22.413 -11.617 -31.729 1.00 93.56 90 TRP A N 1
ATOM 641 C CA . TRP A 1 90 ? 23.381 -11.763 -32.814 1.00 93.56 90 TRP A CA 1
ATOM 642 C C . TRP A 1 90 ? 23.340 -13.177 -33.395 1.00 93.56 90 TRP A C 1
ATOM 644 O O . TRP A 1 90 ? 23.632 -14.143 -32.692 1.00 93.56 90 TRP A O 1
ATOM 654 N N . ASP A 1 91 ? 23.046 -13.299 -34.688 1.00 90.62 91 ASP A N 1
ATOM 655 C CA . ASP A 1 91 ? 23.061 -14.571 -35.413 1.00 90.62 91 ASP A CA 1
ATOM 656 C C . ASP A 1 91 ? 24.355 -14.686 -36.238 1.00 90.62 91 ASP A C 1
ATOM 658 O O . ASP A 1 91 ? 24.499 -13.992 -37.246 1.00 90.62 91 ASP A O 1
ATOM 662 N N . PRO A 1 92 ? 25.311 -15.562 -35.870 1.00 86.81 92 PRO A N 1
ATOM 663 C CA . PRO A 1 92 ? 26.561 -15.727 -36.614 1.00 86.81 92 PRO A CA 1
ATOM 664 C C . PRO A 1 92 ? 26.381 -16.141 -38.082 1.00 86.81 92 PRO A C 1
ATOM 666 O O . PRO A 1 92 ? 27.314 -15.976 -38.865 1.00 86.81 92 PRO A O 1
ATOM 669 N N . SER A 1 93 ? 25.219 -16.691 -38.453 1.00 83.06 93 SER A N 1
ATOM 670 C CA . SER A 1 93 ? 24.894 -17.084 -39.827 1.00 83.06 93 SER A CA 1
ATOM 671 C C . SER A 1 93 ? 24.280 -15.953 -40.661 1.00 83.06 93 SER A C 1
ATOM 673 O O . SER A 1 93 ? 24.285 -16.025 -41.892 1.00 83.06 93 SER A O 1
ATOM 675 N N . ALA A 1 94 ? 23.789 -14.891 -40.016 1.00 82.88 94 ALA A N 1
ATOM 676 C CA . ALA A 1 94 ? 23.188 -13.751 -40.692 1.00 82.88 94 ALA A CA 1
ATOM 677 C C . ALA A 1 94 ? 24.250 -12.779 -41.249 1.00 82.88 94 ALA A C 1
ATOM 679 O O . ALA A 1 94 ? 25.328 -12.617 -40.665 1.00 82.88 94 ALA A O 1
ATOM 680 N N . PRO A 1 95 ? 23.954 -12.061 -42.352 1.00 79.75 95 PRO A N 1
ATOM 681 C CA . PRO A 1 95 ? 24.837 -11.016 -42.862 1.00 79.75 95 PRO A CA 1
ATOM 682 C C . PRO A 1 95 ? 25.123 -9.945 -41.801 1.00 79.75 95 PRO A C 1
ATOM 684 O O . PRO A 1 95 ? 24.226 -9.524 -41.070 1.00 79.75 95 PRO A O 1
ATOM 687 N N . ALA A 1 96 ? 26.358 -9.435 -41.759 1.00 82.31 96 ALA A N 1
ATOM 688 C CA . ALA A 1 96 ? 26.770 -8.429 -40.775 1.00 82.31 96 ALA A CA 1
ATOM 689 C C . ALA A 1 96 ? 25.860 -7.188 -40.756 1.00 82.31 96 ALA A C 1
ATOM 691 O O . ALA A 1 96 ? 25.549 -6.684 -39.683 1.00 82.31 96 ALA A O 1
ATOM 692 N N . ALA A 1 97 ? 25.373 -6.735 -41.916 1.00 79.31 97 ALA A N 1
ATOM 693 C CA . ALA A 1 97 ? 24.432 -5.617 -42.000 1.00 79.31 97 ALA A CA 1
ATOM 694 C C . ALA A 1 97 ? 23.126 -5.874 -41.228 1.00 79.31 97 ALA A C 1
ATOM 696 O O . ALA A 1 97 ? 22.642 -4.986 -40.529 1.00 79.31 97 ALA A O 1
ATOM 697 N N . VAL A 1 98 ? 22.601 -7.101 -41.296 1.00 83.56 98 VAL A N 1
ATOM 698 C CA . VAL A 1 98 ? 21.390 -7.510 -40.570 1.00 83.56 98 VAL A CA 1
ATOM 699 C C . VAL A 1 98 ? 21.661 -7.533 -39.067 1.00 83.56 98 VAL A C 1
ATOM 701 O O . VAL A 1 98 ? 20.904 -6.949 -38.298 1.00 83.56 98 VAL A O 1
ATOM 704 N N . ASN A 1 99 ? 22.776 -8.134 -38.644 1.00 88.12 99 ASN A N 1
ATOM 705 C CA . ASN A 1 99 ? 23.162 -8.179 -37.231 1.00 88.12 99 ASN A CA 1
ATOM 706 C C . ASN A 1 99 ? 23.396 -6.786 -36.626 1.00 88.12 99 ASN A C 1
ATOM 708 O O . ASN A 1 99 ? 22.976 -6.517 -35.500 1.00 88.12 99 ASN A O 1
ATOM 712 N N . LEU A 1 100 ? 24.031 -5.878 -37.373 1.00 87.75 100 LEU A N 1
ATOM 713 C CA . LEU A 1 100 ? 24.246 -4.497 -36.943 1.00 87.75 100 LEU A CA 1
ATOM 714 C C . LEU A 1 100 ? 22.917 -3.737 -36.801 1.00 87.75 100 LEU A C 1
ATOM 716 O O . LEU A 1 100 ? 22.725 -3.039 -35.806 1.00 87.75 100 LEU A O 1
ATOM 720 N N . ASP A 1 101 ? 21.977 -3.903 -37.735 1.00 85.31 101 ASP A N 1
ATOM 721 C CA . ASP A 1 101 ? 20.634 -3.315 -37.629 1.00 85.31 101 ASP A CA 1
ATOM 722 C C . ASP A 1 101 ? 19.852 -3.870 -36.424 1.00 85.31 101 ASP A C 1
ATOM 724 O O . ASP A 1 101 ? 19.268 -3.103 -35.653 1.00 85.31 101 ASP A O 1
ATOM 728 N N . VAL A 1 102 ? 19.905 -5.186 -36.187 1.00 89.88 102 VAL A N 1
ATOM 729 C CA . VAL A 1 102 ? 19.299 -5.822 -35.004 1.00 89.88 102 VAL A CA 1
ATOM 730 C C . VAL A 1 102 ? 19.895 -5.258 -33.713 1.00 89.88 102 VAL A C 1
ATOM 732 O O . VAL A 1 102 ? 19.145 -4.856 -32.821 1.00 89.88 102 VAL A O 1
ATOM 735 N N . ALA A 1 103 ? 21.221 -5.142 -33.619 1.00 91.38 103 ALA A N 1
ATOM 736 C CA . ALA A 1 103 ? 21.893 -4.558 -32.460 1.00 91.38 103 ALA A CA 1
ATOM 737 C C . ALA A 1 103 ? 21.450 -3.105 -32.201 1.00 91.38 103 ALA A C 1
ATOM 739 O O . ALA A 1 103 ? 21.153 -2.732 -31.062 1.00 91.38 103 ALA A O 1
ATOM 740 N N . LEU A 1 104 ? 21.341 -2.285 -33.253 1.00 91.19 104 LEU A N 1
ATOM 741 C CA . LEU A 1 104 ? 20.862 -0.903 -33.153 1.00 91.19 104 LEU A CA 1
ATOM 742 C C . LEU A 1 104 ? 19.399 -0.818 -32.704 1.00 91.19 104 LEU A C 1
ATOM 744 O O . LEU A 1 104 ? 19.061 0.045 -31.885 1.00 91.19 104 LEU A O 1
ATOM 748 N N . LYS A 1 105 ? 18.538 -1.712 -33.200 1.00 91.75 105 LYS A N 1
ATOM 749 C CA . LYS A 1 105 ? 17.130 -1.812 -32.789 1.00 91.75 105 LYS A CA 1
ATOM 750 C C . LYS A 1 105 ? 16.990 -2.252 -31.335 1.00 91.75 105 LYS A C 1
ATOM 752 O O . LYS A 1 105 ? 16.200 -1.652 -30.609 1.00 91.75 105 LYS A O 1
ATOM 757 N N . LEU A 1 106 ? 17.786 -3.221 -30.883 1.00 93.50 106 LEU A N 1
ATOM 758 C CA . LEU A 1 106 ? 17.816 -3.653 -29.481 1.00 93.50 106 LEU A CA 1
ATOM 759 C C . LEU A 1 106 ? 18.248 -2.515 -28.552 1.00 93.50 106 LEU A C 1
ATOM 761 O O . LEU A 1 106 ? 17.590 -2.261 -27.545 1.00 93.50 106 LEU A O 1
ATOM 765 N N . LEU A 1 107 ? 19.291 -1.765 -28.921 1.00 93.19 107 LEU A N 1
ATOM 766 C CA . LEU A 1 107 ? 19.723 -0.578 -28.176 1.00 93.19 107 LEU A CA 1
ATOM 767 C C . LEU A 1 107 ? 18.633 0.499 -28.119 1.00 93.19 107 LEU A C 1
ATOM 769 O O . LEU A 1 107 ? 18.414 1.096 -27.066 1.00 93.19 107 LEU A O 1
ATOM 773 N N . ALA A 1 108 ? 17.926 0.736 -29.229 1.00 92.12 108 ALA A N 1
ATOM 774 C CA . ALA A 1 108 ? 16.818 1.687 -29.279 1.00 92.12 108 ALA A CA 1
ATOM 775 C C . ALA A 1 108 ? 15.644 1.258 -28.384 1.00 92.12 108 ALA A C 1
ATOM 777 O O . ALA A 1 108 ? 15.130 2.073 -27.616 1.00 92.12 108 ALA A O 1
ATOM 778 N N . ALA A 1 109 ? 15.255 -0.018 -28.444 1.00 92.94 109 ALA A N 1
ATOM 779 C CA . ALA A 1 109 ? 14.206 -0.582 -27.602 1.00 92.94 109 ALA A CA 1
ATOM 780 C C . ALA A 1 109 ? 14.579 -0.485 -26.117 1.00 92.94 109 ALA A C 1
ATOM 782 O O . ALA A 1 109 ? 13.781 -0.012 -25.305 1.00 92.94 109 ALA A O 1
ATOM 783 N N . ARG A 1 110 ? 15.826 -0.831 -25.772 1.00 92.75 110 ARG A N 1
ATOM 784 C CA . ARG A 1 110 ? 16.328 -0.758 -24.399 1.00 92.75 110 ARG A CA 1
ATOM 785 C C . ARG A 1 110 ? 16.375 0.673 -23.870 1.00 92.75 110 ARG A C 1
ATOM 787 O O . ARG A 1 110 ? 15.986 0.914 -22.730 1.00 92.75 110 ARG A O 1
ATOM 794 N N . LEU A 1 111 ? 16.804 1.632 -24.693 1.00 93.44 111 LEU A N 1
ATOM 795 C CA . LEU A 1 111 ? 16.776 3.048 -24.330 1.00 93.44 111 LEU A CA 1
ATOM 796 C C . LEU A 1 111 ? 15.342 3.533 -24.083 1.00 93.44 111 LEU A C 1
ATOM 798 O O . LEU A 1 111 ? 15.104 4.256 -23.116 1.00 93.44 111 LEU A O 1
ATOM 802 N N . SER A 1 112 ? 14.394 3.134 -24.936 1.00 93.06 112 SER A N 1
ATOM 803 C CA . SER A 1 112 ? 12.979 3.486 -24.786 1.00 93.06 112 SER A CA 1
ATOM 804 C C . SER A 1 112 ? 12.399 2.946 -23.477 1.00 93.06 112 SER A C 1
ATOM 806 O O . SER A 1 112 ? 11.762 3.694 -22.739 1.00 93.06 112 SER A O 1
ATOM 808 N N . GLU A 1 113 ? 12.660 1.677 -23.159 1.00 92.81 113 GLU A N 1
ATOM 809 C CA . GLU A 1 113 ? 12.221 1.039 -21.913 1.00 92.81 113 GLU A CA 1
ATOM 810 C C . GLU A 1 113 ? 12.776 1.762 -20.678 1.00 92.81 113 GLU A C 1
ATOM 812 O O . GLU A 1 113 ? 12.021 2.140 -19.783 1.00 92.81 113 GLU A O 1
ATOM 817 N N . LEU A 1 114 ? 14.091 2.002 -20.638 1.00 91.75 114 LEU A N 1
ATOM 818 C CA . LEU A 1 114 ? 14.739 2.664 -19.504 1.00 91.75 114 LEU A CA 1
ATOM 819 C C . LEU A 1 114 ? 14.281 4.118 -19.343 1.00 91.75 114 LEU A C 1
ATOM 821 O O . LEU A 1 114 ? 14.078 4.569 -18.221 1.00 91.75 114 LEU A O 1
ATOM 825 N N . THR A 1 115 ? 14.051 4.831 -20.449 1.00 91.75 115 THR A N 1
ATOM 826 C CA . THR A 1 115 ? 13.490 6.192 -20.415 1.00 91.75 115 THR A CA 1
ATOM 827 C C . THR A 1 115 ? 12.057 6.189 -19.870 1.00 91.75 115 THR A C 1
ATOM 829 O O . THR A 1 115 ? 11.667 7.114 -19.161 1.00 91.75 115 THR A O 1
ATOM 832 N N . GLY A 1 116 ? 11.265 5.153 -20.172 1.00 90.94 116 GLY A N 1
ATOM 833 C CA . GLY A 1 116 ? 9.946 4.948 -19.570 1.00 90.94 116 GLY A CA 1
ATOM 834 C C . GLY A 1 116 ? 10.031 4.779 -18.052 1.00 90.94 116 GLY A C 1
ATOM 835 O O . GLY A 1 116 ? 9.369 5.511 -17.318 1.00 90.94 116 GLY A O 1
ATOM 836 N N . ARG A 1 117 ? 10.923 3.897 -17.582 1.00 89.19 117 ARG A N 1
ATOM 837 C CA . ARG A 1 117 ? 11.157 3.663 -16.146 1.00 89.19 117 ARG A CA 1
ATOM 838 C C . ARG A 1 117 ? 11.632 4.918 -15.409 1.00 89.19 117 ARG A C 1
ATOM 840 O O . ARG A 1 117 ? 11.144 5.198 -14.321 1.00 89.19 117 ARG A O 1
ATOM 847 N N . ASP A 1 118 ? 12.542 5.689 -16.001 1.00 90.75 118 ASP A N 1
ATOM 848 C CA . ASP A 1 118 ? 13.027 6.956 -15.435 1.00 90.75 118 ASP A CA 1
ATOM 849 C C . ASP A 1 118 ? 11.898 7.995 -15.284 1.00 90.75 118 ASP A C 1
ATOM 851 O O . ASP A 1 118 ? 11.755 8.635 -14.238 1.00 90.75 118 ASP A O 1
ATOM 855 N N . ARG A 1 119 ? 11.011 8.108 -16.284 1.00 89.88 119 ARG A N 1
ATOM 856 C CA . ARG A 1 119 ? 9.824 8.980 -16.207 1.00 89.88 119 ARG A CA 1
ATOM 857 C C . ARG A 1 119 ? 8.851 8.542 -15.118 1.00 89.88 119 ARG A C 1
ATOM 859 O O . ARG A 1 119 ? 8.352 9.388 -14.379 1.00 89.88 119 ARG A O 1
ATOM 866 N N . GLU A 1 120 ? 8.581 7.244 -15.009 1.00 87.19 120 GLU A N 1
ATOM 867 C CA . GLU A 1 120 ? 7.712 6.691 -13.965 1.00 87.19 120 GLU A CA 1
ATOM 868 C C . GLU A 1 120 ? 8.291 6.921 -12.566 1.00 87.19 120 GLU A C 1
ATOM 870 O O . GLU A 1 120 ? 7.567 7.376 -11.679 1.00 87.19 120 GLU A O 1
ATOM 875 N N . ALA A 1 121 ? 9.595 6.688 -12.385 1.00 86.62 121 ALA A N 1
ATOM 876 C CA . ALA A 1 121 ? 10.301 6.958 -11.135 1.00 86.62 121 ALA A CA 1
ATOM 877 C C . ALA A 1 121 ? 10.247 8.450 -10.772 1.00 86.62 121 ALA A C 1
ATOM 879 O O . ALA A 1 121 ? 9.915 8.801 -9.641 1.00 86.62 121 ALA A O 1
ATOM 880 N N . THR A 1 122 ? 10.464 9.338 -11.745 1.00 88.19 122 THR A N 1
ATOM 881 C CA . THR A 1 122 ? 10.356 10.795 -11.562 1.00 88.19 122 THR A CA 1
ATOM 882 C C . THR A 1 122 ? 8.934 11.220 -11.167 1.00 88.19 122 THR A C 1
ATOM 884 O O . THR A 1 122 ? 8.744 12.036 -10.261 1.00 88.19 122 THR A O 1
ATOM 887 N N . ALA A 1 123 ? 7.905 10.648 -11.801 1.00 87.38 123 ALA A N 1
ATOM 888 C CA . ALA A 1 123 ? 6.505 10.920 -11.473 1.00 87.38 123 ALA A CA 1
ATOM 889 C C . ALA A 1 123 ? 6.096 10.358 -10.099 1.00 87.38 123 ALA A C 1
ATOM 891 O O . ALA A 1 123 ? 5.302 10.975 -9.386 1.00 87.38 123 ALA A O 1
ATOM 892 N N . ALA A 1 124 ? 6.616 9.191 -9.710 1.00 85.31 124 ALA A N 1
ATOM 893 C CA . ALA A 1 124 ? 6.430 8.631 -8.373 1.00 85.31 124 ALA A CA 1
ATOM 894 C C . ALA A 1 124 ? 7.090 9.518 -7.311 1.00 85.31 124 ALA A C 1
ATOM 896 O O . ALA A 1 124 ? 6.434 9.878 -6.335 1.00 85.31 124 ALA A O 1
ATOM 897 N N . LEU A 1 125 ? 8.328 9.959 -7.550 1.00 89.31 125 LEU A N 1
ATOM 898 C CA . LEU A 1 125 ? 9.038 10.872 -6.662 1.00 89.31 125 LEU A CA 1
ATOM 899 C C . LEU A 1 125 ? 8.274 12.187 -6.479 1.00 89.31 125 LEU A C 1
ATOM 901 O O . LEU A 1 125 ? 8.062 12.623 -5.356 1.00 89.31 125 LEU A O 1
ATOM 905 N N . THR A 1 126 ? 7.774 12.770 -7.571 1.00 88.00 126 THR A N 1
ATOM 906 C CA . THR A 1 126 ? 6.978 14.007 -7.523 1.00 88.00 126 THR A CA 1
ATOM 907 C C . THR A 1 126 ? 5.719 13.838 -6.666 1.00 88.00 126 THR A C 1
ATOM 909 O O . THR A 1 126 ? 5.405 14.713 -5.859 1.00 88.00 126 THR A O 1
ATOM 912 N N . ARG A 1 127 ? 5.016 12.702 -6.792 1.00 87.31 127 ARG A N 1
ATOM 913 C CA . ARG A 1 127 ? 3.844 12.382 -5.959 1.00 87.31 127 ARG A CA 1
ATOM 914 C C . ARG A 1 127 ? 4.216 12.230 -4.485 1.00 87.31 127 ARG A C 1
ATOM 916 O O . ARG A 1 127 ? 3.541 12.809 -3.643 1.00 87.31 127 ARG A O 1
ATOM 923 N N . LEU A 1 128 ? 5.303 11.521 -4.177 1.00 88.44 128 LEU A N 1
ATOM 924 C CA . LEU A 1 128 ? 5.785 11.352 -2.802 1.00 88.44 128 LEU A CA 1
ATOM 925 C C . LEU A 1 128 ? 6.192 12.690 -2.173 1.00 88.44 128 LEU A C 1
ATOM 927 O O . LEU A 1 128 ? 5.797 12.977 -1.045 1.00 88.44 128 LEU A O 1
ATOM 931 N N . THR A 1 129 ? 6.898 13.550 -2.910 1.00 85.88 129 THR A N 1
ATOM 932 C CA . THR A 1 129 ? 7.264 14.893 -2.441 1.00 85.88 129 THR A CA 1
ATOM 933 C C . THR A 1 129 ? 6.022 15.764 -2.202 1.00 85.88 129 THR A C 1
ATOM 935 O O . THR A 1 129 ? 5.958 16.464 -1.191 1.00 85.88 129 THR A O 1
ATOM 938 N N . GLN A 1 130 ? 5.002 15.690 -3.067 1.00 86.62 130 GLN A N 1
ATOM 939 C CA . GLN A 1 130 ? 3.720 16.378 -2.854 1.00 86.62 130 GLN A CA 1
ATOM 940 C C . GLN A 1 130 ? 3.000 15.863 -1.600 1.00 86.62 130 GLN A C 1
ATOM 942 O O . GLN A 1 130 ? 2.617 16.664 -0.747 1.00 86.62 130 GLN A O 1
ATOM 947 N N . SER A 1 131 ? 2.878 14.543 -1.435 1.00 84.06 131 SER A N 1
ATOM 948 C CA . SER A 1 131 ? 2.285 13.932 -0.239 1.00 84.06 131 SER A CA 1
ATOM 949 C C . SER A 1 131 ? 3.043 14.310 1.033 1.00 84.06 131 SER A C 1
ATOM 951 O O . SER A 1 131 ? 2.418 14.622 2.040 1.00 84.06 131 SER A O 1
ATOM 953 N N . ARG A 1 132 ? 4.377 14.370 0.984 1.00 81.94 132 ARG A N 1
ATOM 954 C CA . ARG A 1 132 ? 5.213 14.804 2.107 1.00 81.94 132 ARG A CA 1
ATOM 955 C C . ARG A 1 132 ? 5.002 16.275 2.457 1.00 81.94 132 ARG A C 1
ATOM 957 O O . ARG A 1 132 ? 4.944 16.600 3.634 1.00 81.94 132 ARG A O 1
ATOM 964 N N . SER A 1 133 ? 4.859 17.154 1.464 1.00 79.81 133 SER A N 1
ATOM 965 C CA . SER A 1 133 ? 4.591 18.581 1.704 1.00 79.81 133 SER A CA 1
ATOM 966 C C . SER A 1 133 ? 3.230 18.844 2.362 1.00 79.81 133 SER A C 1
ATOM 968 O O . SER A 1 133 ? 3.061 19.864 3.022 1.00 79.81 133 SER A O 1
ATOM 970 N N . ALA A 1 134 ? 2.282 17.911 2.217 1.00 76.88 134 ALA A N 1
ATOM 971 C CA . ALA A 1 134 ? 0.987 17.954 2.890 1.00 76.88 134 ALA A CA 1
ATOM 972 C C . ALA A 1 134 ? 1.036 17.426 4.338 1.00 76.88 134 ALA A C 1
ATOM 974 O O . ALA A 1 134 ? 0.109 17.679 5.107 1.00 76.88 134 ALA A O 1
ATOM 975 N N . VAL A 1 135 ? 2.094 16.700 4.721 1.00 79.44 135 VAL A N 1
ATOM 976 C CA . VAL A 1 135 ? 2.268 16.180 6.080 1.00 79.44 135 VAL A CA 1
ATOM 977 C C . VAL A 1 135 ? 2.952 17.234 6.953 1.00 79.44 135 VAL A C 1
ATOM 979 O O . VAL A 1 135 ? 4.098 17.615 6.736 1.00 79.44 135 VAL A O 1
ATOM 982 N N . ASP A 1 136 ? 2.181 17.681 7.942 1.00 63.91 136 ASP A N 1
ATOM 983 C CA . ASP A 1 136 ? 2.420 18.702 8.965 1.00 63.91 136 ASP A CA 1
ATOM 984 C C . ASP A 1 136 ? 3.886 19.125 9.233 1.00 63.91 136 ASP A C 1
ATOM 986 O O . ASP A 1 136 ? 4.749 18.321 9.609 1.00 63.91 136 ASP A O 1
ATOM 990 N N . THR A 1 137 ? 4.144 20.435 9.136 1.00 64.50 137 THR A N 1
ATOM 991 C CA . THR A 1 137 ? 5.454 21.101 9.275 1.00 64.50 137 THR A CA 1
ATOM 992 C C . THR A 1 137 ? 5.888 21.360 10.723 1.00 64.50 137 THR A C 1
ATOM 994 O O . THR A 1 137 ? 6.918 21.994 10.949 1.00 64.50 137 THR A O 1
ATOM 997 N N . GLU A 1 138 ? 5.126 20.904 11.722 1.00 67.88 138 GLU A N 1
ATOM 998 C CA . GLU A 1 138 ? 5.419 21.179 13.136 1.00 67.88 138 GLU A CA 1
ATOM 999 C C . GLU A 1 138 ? 6.822 20.653 13.550 1.00 67.88 138 GLU A C 1
ATOM 1001 O O . GLU A 1 138 ? 7.163 19.515 13.220 1.00 67.88 138 GLU A O 1
ATOM 1006 N N . PRO A 1 139 ? 7.662 21.426 14.266 1.00 69.00 139 PRO A N 1
ATOM 1007 C CA . PRO A 1 139 ? 9.056 21.048 14.549 1.00 69.00 139 PRO A CA 1
ATOM 1008 C C . PRO A 1 139 ? 9.218 19.927 15.590 1.00 69.00 139 PRO A C 1
ATOM 1010 O O . PRO A 1 139 ? 10.305 19.367 15.725 1.00 69.00 139 PRO A O 1
ATOM 1013 N N . ARG A 1 140 ? 8.160 19.592 16.340 1.00 78.56 140 ARG A N 1
ATOM 1014 C CA . ARG A 1 140 ? 8.199 18.570 17.398 1.00 78.56 140 ARG A CA 1
ATOM 1015 C C . ARG A 1 140 ? 8.193 17.161 16.805 1.00 78.56 140 ARG A C 1
ATOM 1017 O O . ARG A 1 140 ? 7.489 16.884 15.831 1.00 78.56 140 ARG A O 1
ATOM 1024 N N . THR A 1 141 ? 8.967 16.252 17.397 1.00 82.38 141 THR A N 1
ATOM 1025 C CA . THR A 1 141 ? 9.053 14.867 16.919 1.00 82.38 141 THR A CA 1
ATOM 1026 C C . THR A 1 141 ? 7.892 14.014 17.441 1.00 82.38 141 THR A C 1
ATOM 1028 O O . THR A 1 141 ? 7.296 14.311 18.476 1.00 82.38 141 THR A O 1
ATOM 1031 N N . ALA A 1 142 ? 7.596 12.898 16.763 1.00 82.56 142 ALA A N 1
ATOM 1032 C CA . ALA A 1 142 ? 6.612 11.919 17.242 1.00 82.56 142 ALA A CA 1
ATOM 1033 C C . ALA A 1 142 ? 6.948 11.371 18.647 1.00 82.56 142 ALA A C 1
ATOM 1035 O O . ALA A 1 142 ? 6.044 11.036 19.412 1.00 82.56 142 ALA A O 1
ATOM 1036 N N . ALA A 1 143 ? 8.237 11.315 19.009 1.00 82.25 143 ALA A N 1
ATOM 1037 C CA . ALA A 1 143 ? 8.690 10.886 20.331 1.00 82.25 143 ALA A CA 1
ATOM 1038 C C . ALA A 1 143 ? 8.355 11.922 21.420 1.00 82.25 143 ALA A C 1
ATOM 1040 O O . ALA A 1 143 ? 7.874 11.551 22.494 1.00 82.25 143 ALA A O 1
ATOM 1041 N N . ASP A 1 144 ? 8.525 13.214 21.120 1.00 85.81 144 ASP A N 1
ATOM 1042 C CA . ASP A 1 144 ? 8.160 14.304 22.035 1.00 85.81 144 ASP A CA 1
ATOM 1043 C C . ASP A 1 144 ? 6.648 14.311 22.294 1.00 85.81 144 ASP A C 1
ATOM 1045 O O . ASP A 1 144 ? 6.209 14.363 23.444 1.00 85.81 144 ASP A O 1
ATOM 1049 N N . LEU A 1 145 ? 5.850 14.183 21.227 1.00 86.88 145 LEU A N 1
ATOM 1050 C CA . LEU A 1 145 ? 4.387 14.107 21.309 1.00 86.88 145 LEU A CA 1
ATOM 1051 C C . LEU A 1 145 ? 3.917 12.846 22.052 1.00 86.88 145 LEU A C 1
ATOM 1053 O O . LEU A 1 145 ? 2.972 12.904 22.835 1.00 86.88 145 LEU A O 1
ATOM 1057 N N . SER A 1 146 ? 4.597 11.710 21.866 1.00 85.75 146 SER A N 1
ATOM 1058 C CA . SER A 1 146 ? 4.288 10.463 22.582 1.00 85.75 146 SER A CA 1
ATOM 1059 C C . SER A 1 146 ? 4.557 10.568 24.083 1.00 85.75 146 SER A C 1
ATOM 1061 O O . SER A 1 146 ? 3.787 10.036 24.886 1.00 85.75 146 SER A O 1
ATOM 1063 N N . THR A 1 147 ? 5.626 11.269 24.466 1.00 88.94 147 THR A N 1
ATOM 1064 C CA . THR A 1 147 ? 5.974 11.514 25.873 1.00 88.94 147 THR A CA 1
ATOM 1065 C C . THR A 1 147 ? 4.939 12.424 26.536 1.00 88.94 147 THR A C 1
ATOM 1067 O O . THR A 1 147 ? 4.469 12.136 27.638 1.00 88.94 147 THR A O 1
ATOM 1070 N N . GLU A 1 148 ? 4.514 13.480 25.838 1.00 88.50 148 GLU A N 1
ATOM 1071 C CA . GLU A 1 148 ? 3.430 14.358 26.286 1.00 88.50 148 GLU A CA 1
ATOM 1072 C C . GLU A 1 148 ? 2.103 13.598 26.426 1.00 88.50 148 GLU A C 1
ATOM 1074 O O . GLU A 1 148 ? 1.471 13.656 27.482 1.00 88.50 148 GLU A O 1
ATOM 1079 N N . ARG A 1 149 ? 1.732 12.787 25.425 1.00 91.38 149 ARG A N 1
ATOM 1080 C CA . ARG A 1 149 ? 0.539 11.926 25.466 1.00 91.38 149 ARG A CA 1
ATOM 1081 C C . ARG A 1 149 ? 0.545 11.008 26.687 1.00 91.38 149 ARG A C 1
ATOM 1083 O O . ARG A 1 149 ? -0.489 10.841 27.328 1.00 91.38 149 ARG A O 1
ATOM 1090 N N . PHE A 1 150 ? 1.689 10.405 27.013 1.00 90.06 150 PHE A N 1
ATOM 1091 C CA . PHE A 1 150 ? 1.815 9.535 28.184 1.00 90.06 150 PHE A CA 1
ATOM 1092 C C . PHE A 1 150 ? 1.570 10.296 29.495 1.00 90.06 150 PHE A C 1
ATOM 1094 O O . PHE A 1 150 ? 0.831 9.814 30.354 1.00 90.06 150 PHE A O 1
ATOM 1101 N N . SER A 1 151 ? 2.133 11.501 29.628 1.00 91.31 151 SER A N 1
ATOM 1102 C CA . SER A 1 151 ? 1.910 12.367 30.792 1.00 91.31 151 SER A CA 1
ATOM 1103 C C . SER A 1 151 ? 0.429 12.730 30.961 1.00 91.31 151 SER A C 1
ATOM 1105 O O . SER A 1 151 ? -0.131 12.569 32.046 1.00 91.31 151 SER A O 1
ATOM 1107 N N . ILE A 1 152 ? -0.231 13.138 29.874 1.00 87.81 152 ILE A N 1
ATOM 1108 C CA . ILE A 1 152 ? -1.647 13.533 29.876 1.00 87.81 152 ILE A CA 1
ATOM 1109 C C . ILE A 1 152 ? -2.561 12.336 30.166 1.00 87.81 152 ILE A C 1
ATOM 1111 O O . ILE A 1 152 ? -3.481 12.454 30.972 1.00 87.81 152 ILE A O 1
ATOM 1115 N N . ARG A 1 153 ? -2.283 11.152 29.598 1.00 88.19 153 ARG A N 1
ATOM 1116 C CA . ARG A 1 153 ? -3.033 9.925 29.927 1.00 88.19 153 ARG A CA 1
ATOM 1117 C C . ARG A 1 153 ? -2.920 9.568 31.404 1.00 88.19 153 ARG A C 1
ATOM 1119 O O . ARG A 1 153 ? -3.929 9.274 32.029 1.00 88.19 153 ARG A O 1
ATOM 1126 N N . LYS A 1 154 ? -1.723 9.679 31.987 1.00 90.88 154 LYS A N 1
ATOM 1127 C CA . LYS A 1 154 ? -1.523 9.446 33.422 1.00 90.88 154 LYS A CA 1
ATOM 1128 C C . LYS A 1 154 ? -2.347 10.414 34.284 1.00 90.88 154 LYS A C 1
ATOM 1130 O O . LYS A 1 154 ? -2.869 10.005 35.317 1.00 90.88 154 LYS A O 1
ATOM 1135 N N . GLN A 1 155 ? -2.477 11.675 33.867 1.00 88.19 155 GLN A N 1
ATOM 1136 C CA . GLN A 1 155 ? -3.348 12.651 34.536 1.00 88.19 155 GLN A CA 1
ATOM 1137 C C . GLN A 1 155 ? -4.833 12.284 34.394 1.00 88.19 155 GLN A C 1
ATOM 1139 O O . GLN A 1 155 ? -5.559 12.311 35.386 1.00 88.19 155 GLN A O 1
ATOM 1144 N N . ALA A 1 156 ? -5.275 11.881 33.199 1.00 86.69 156 ALA A N 1
ATOM 1145 C CA . ALA A 1 156 ? -6.647 11.430 32.968 1.00 86.69 156 ALA A CA 1
ATOM 1146 C C . ALA A 1 156 ? -6.990 10.183 33.804 1.00 86.69 156 ALA A C 1
ATOM 1148 O O . ALA A 1 156 ? -8.056 10.124 34.411 1.00 86.69 156 ALA A O 1
ATOM 1149 N N . ASP A 1 157 ? -6.074 9.218 33.908 1.00 85.44 157 ASP A N 1
ATOM 1150 C CA . ASP A 1 157 ? -6.264 8.010 34.718 1.00 85.44 157 ASP A CA 1
ATOM 1151 C C . ASP A 1 157 ? -6.342 8.320 36.219 1.00 85.44 157 ASP A C 1
ATOM 1153 O O . ASP A 1 157 ? -7.144 7.715 36.933 1.00 85.44 157 ASP A O 1
ATOM 1157 N N . ALA A 1 158 ? -5.577 9.304 36.702 1.00 86.62 158 ALA A N 1
ATOM 1158 C CA . ALA A 1 158 ? -5.694 9.786 38.077 1.00 86.62 158 ALA A CA 1
ATOM 1159 C C . ALA A 1 158 ? -7.074 10.417 38.350 1.00 86.62 158 ALA A C 1
ATOM 1161 O O . ALA A 1 158 ? -7.691 10.111 39.371 1.00 86.62 158 ALA A O 1
ATOM 1162 N N . LEU A 1 159 ? -7.595 11.227 37.419 1.00 85.94 159 LEU A N 1
ATOM 1163 C CA . LEU A 1 159 ? -8.944 11.801 37.521 1.00 85.94 159 LEU A CA 1
ATOM 1164 C C . LEU A 1 159 ? -10.041 10.726 37.453 1.00 85.94 159 LEU A C 1
ATOM 1166 O O . LEU A 1 159 ? -11.003 10.794 38.214 1.00 85.94 159 LEU A O 1
ATOM 1170 N N . ARG A 1 160 ? -9.884 9.695 36.608 1.00 86.56 160 ARG A N 1
ATOM 1171 C CA . ARG A 1 160 ? -10.798 8.534 36.562 1.00 86.56 160 ARG A CA 1
ATOM 1172 C C . ARG A 1 160 ? -10.840 7.796 37.894 1.00 86.56 160 ARG A C 1
ATOM 1174 O O . ARG A 1 160 ? -11.921 7.474 38.376 1.00 86.56 160 ARG A O 1
ATOM 1181 N N . ALA A 1 161 ? -9.677 7.539 38.493 1.00 83.56 161 ALA A N 1
ATOM 1182 C CA . ALA A 1 161 ? -9.592 6.887 39.796 1.00 83.56 161 ALA A CA 1
ATOM 1183 C C . ALA A 1 161 ? -10.260 7.727 40.896 1.00 83.56 161 ALA A C 1
ATOM 1185 O O . ALA A 1 161 ? -10.931 7.177 41.768 1.00 83.56 161 ALA A O 1
ATOM 1186 N N . GLN A 1 162 ? -10.119 9.053 40.830 1.00 84.69 162 GLN A N 1
ATOM 1187 C CA . GLN A 1 162 ? -10.768 9.974 41.758 1.00 84.69 162 GLN A CA 1
ATOM 1188 C C . GLN A 1 162 ? -12.296 9.974 41.601 1.00 84.69 162 GLN A C 1
ATOM 1190 O O . GLN A 1 162 ? -12.994 9.808 42.597 1.00 84.69 162 GLN A O 1
ATOM 1195 N N . LEU A 1 163 ? -12.815 10.053 40.370 1.00 83.81 163 LEU A N 1
ATOM 1196 C CA . LEU A 1 163 ? -14.254 9.947 40.094 1.00 83.81 163 LEU A CA 1
ATOM 1197 C C . LEU A 1 163 ? -14.836 8.607 40.560 1.00 83.81 163 LEU A C 1
ATOM 1199 O O . LEU A 1 163 ? -15.888 8.584 41.189 1.00 83.81 163 LEU A O 1
ATOM 1203 N N . ALA A 1 164 ? -14.136 7.495 40.318 1.00 82.50 164 ALA A N 1
ATOM 1204 C CA . ALA A 1 164 ? -14.573 6.177 40.774 1.00 82.50 164 ALA A CA 1
ATOM 1205 C C . ALA A 1 164 ? -14.624 6.078 42.309 1.00 82.50 164 ALA A C 1
ATOM 1207 O O . ALA A 1 164 ? -15.549 5.482 42.863 1.00 82.50 164 ALA A O 1
ATOM 1208 N N . ALA A 1 165 ? -13.652 6.679 43.003 1.00 82.94 165 ALA A N 1
ATOM 1209 C CA . ALA A 1 165 ? -13.660 6.755 44.459 1.00 82.94 165 ALA A CA 1
ATOM 1210 C C . ALA A 1 165 ? -14.822 7.618 44.979 1.00 82.94 165 ALA A C 1
ATOM 1212 O O . ALA A 1 165 ? -15.450 7.254 45.973 1.00 82.94 165 ALA A O 1
ATOM 1213 N N . ASP A 1 166 ? -15.138 8.726 44.306 1.00 81.38 166 ASP A N 1
ATOM 1214 C CA . ASP A 1 166 ? -16.265 9.590 44.664 1.00 81.38 166 ASP A CA 1
ATOM 1215 C C . ASP A 1 166 ? -17.625 8.919 44.389 1.00 81.38 166 ASP A C 1
ATOM 1217 O O . ASP A 1 166 ? -18.525 9.014 45.224 1.00 81.38 166 ASP A O 1
ATOM 1221 N N . ASP A 1 167 ? -17.761 8.148 43.305 1.00 80.44 167 ASP A N 1
ATOM 1222 C CA . ASP A 1 167 ? -18.952 7.333 43.018 1.00 80.44 167 ASP A CA 1
ATOM 1223 C C . ASP A 1 167 ? -19.178 6.237 44.070 1.00 80.44 167 ASP A C 1
ATOM 1225 O O . ASP A 1 167 ? -20.313 5.956 44.467 1.00 80.44 167 ASP A O 1
ATOM 1229 N N . GLU A 1 168 ? -18.106 5.605 44.550 1.00 79.75 168 GLU A N 1
ATOM 1230 C CA . GLU A 1 168 ? -18.192 4.597 45.609 1.00 79.75 168 GLU A CA 1
ATOM 1231 C C . GLU A 1 168 ? -18.580 5.211 46.959 1.00 79.75 168 GLU A C 1
ATOM 1233 O O . GLU A 1 168 ? -19.404 4.653 47.692 1.00 79.75 168 GLU A O 1
ATOM 1238 N N . ARG A 1 169 ? -18.058 6.405 47.265 1.00 79.12 169 ARG A N 1
ATOM 1239 C CA . ARG A 1 169 ? -18.458 7.180 48.448 1.00 79.12 169 ARG A CA 1
ATOM 1240 C C . ARG A 1 169 ? -19.923 7.593 48.375 1.00 79.12 169 ARG A C 1
ATOM 1242 O O . ARG A 1 169 ? -20.644 7.410 49.352 1.00 79.12 169 ARG A O 1
ATOM 1249 N N . ALA A 1 170 ? -20.379 8.096 47.228 1.00 79.75 170 ALA A N 1
ATOM 1250 C CA . ALA A 1 170 ? -21.773 8.482 47.025 1.00 79.75 170 ALA A CA 1
ATOM 1251 C C . ALA A 1 170 ? -22.720 7.283 47.192 1.00 79.75 170 ALA A C 1
ATOM 1253 O O . ALA A 1 170 ? -23.732 7.390 47.883 1.00 79.75 170 ALA A O 1
ATOM 1254 N N . ARG A 1 171 ? -22.368 6.117 46.633 1.00 80.19 171 ARG A N 1
ATOM 1255 C CA . ARG A 1 171 ? -23.135 4.873 46.821 1.00 80.19 171 ARG A CA 1
ATOM 1256 C C . ARG A 1 171 ? -23.171 4.421 48.277 1.00 80.19 171 ARG A C 1
ATOM 1258 O O . ARG A 1 171 ? -24.241 4.081 48.772 1.00 80.19 171 ARG A O 1
ATOM 1265 N N . SER A 1 172 ? -22.035 4.469 48.969 1.00 80.12 172 SER A N 1
ATOM 1266 C CA . SER A 1 172 ? -21.949 4.131 50.396 1.00 80.12 172 SER A CA 1
ATOM 1267 C C . SER A 1 172 ? -22.802 5.067 51.258 1.00 80.12 172 SER A C 1
ATOM 1269 O O . SER A 1 172 ? -23.481 4.611 52.174 1.00 80.12 172 SER A O 1
ATOM 1271 N N . TYR A 1 173 ? -22.825 6.363 50.932 1.00 80.94 173 TYR A N 1
ATOM 1272 C CA . TYR A 1 173 ? -23.670 7.353 51.600 1.00 80.94 173 TYR A CA 1
ATOM 1273 C C . TYR A 1 173 ? -25.163 7.079 51.388 1.00 80.94 173 TYR A C 1
ATOM 1275 O O . TYR A 1 173 ? -25.925 7.065 52.352 1.00 80.94 173 TYR A O 1
ATOM 1283 N N . VAL A 1 174 ? -25.586 6.829 50.142 1.00 82.38 174 VAL A N 1
ATOM 1284 C CA . VAL A 1 174 ? -26.986 6.494 49.827 1.00 82.38 174 VAL A CA 1
ATOM 1285 C C . VAL A 1 174 ? -27.408 5.213 50.550 1.00 82.38 174 VAL A C 1
ATOM 1287 O O . VAL A 1 174 ? -28.437 5.213 51.212 1.00 82.38 174 VAL A O 1
ATOM 1290 N N . ALA A 1 175 ? -26.581 4.164 50.524 1.00 80.38 175 ALA A N 1
ATOM 1291 C CA . ALA A 1 175 ? -26.864 2.919 51.235 1.00 80.38 175 ALA A CA 1
ATOM 1292 C C . ALA A 1 175 ? -26.986 3.121 52.758 1.00 80.38 175 ALA A C 1
ATOM 1294 O O . ALA A 1 175 ? -27.908 2.591 53.376 1.00 80.38 175 ALA A O 1
ATOM 1295 N N . ALA A 1 176 ? -26.098 3.919 53.362 1.00 82.31 176 ALA A N 1
ATOM 1296 C CA . ALA A 1 176 ? -26.171 4.255 54.784 1.00 82.31 176 ALA A CA 1
ATOM 1297 C C . ALA A 1 176 ? -27.430 5.071 55.120 1.00 82.31 176 ALA A C 1
ATOM 1299 O O . ALA A 1 176 ? -28.055 4.849 56.157 1.00 82.31 176 ALA A O 1
ATOM 1300 N N . ARG A 1 177 ? -27.842 5.986 54.237 1.00 84.19 177 ARG A N 1
ATOM 1301 C CA . ARG A 1 177 ? -29.090 6.740 54.383 1.00 84.19 177 ARG A CA 1
ATOM 1302 C C . ARG A 1 177 ? -30.315 5.829 54.314 1.00 84.19 177 ARG A C 1
ATOM 1304 O O . ARG A 1 177 ? -31.155 5.903 55.208 1.00 84.19 177 ARG A O 1
ATOM 1311 N N . ASP A 1 178 ? -30.396 4.960 53.314 1.00 84.44 178 ASP A N 1
ATOM 1312 C CA . ASP A 1 178 ? -31.511 4.020 53.158 1.00 84.44 178 ASP A CA 1
ATOM 1313 C C . ASP A 1 178 ? -31.591 3.060 54.360 1.00 84.44 178 ASP A C 1
ATOM 1315 O O . ASP A 1 178 ? -32.674 2.800 54.889 1.00 84.44 178 ASP A O 1
ATOM 1319 N N . GLU A 1 179 ? -30.445 2.584 54.864 1.00 85.81 179 GLU A N 1
ATOM 1320 C CA . GLU A 1 179 ? -30.384 1.764 56.079 1.00 85.81 179 GLU A CA 1
ATOM 1321 C C . GLU A 1 179 ? -30.840 2.539 57.326 1.00 85.81 179 GLU A C 1
ATOM 1323 O O . GLU A 1 179 ? -31.541 1.975 58.173 1.00 85.81 179 GLU A O 1
ATOM 1328 N N . MET A 1 180 ? -30.491 3.825 57.443 1.00 84.62 180 MET A N 1
ATOM 1329 C CA . MET A 1 180 ? -30.947 4.693 58.532 1.00 84.62 180 MET A CA 1
ATOM 1330 C C . MET A 1 180 ? -32.465 4.911 58.485 1.00 84.62 180 MET A C 1
ATOM 1332 O O . MET A 1 180 ? -33.121 4.811 59.527 1.00 84.62 180 MET A O 1
ATOM 1336 N N . GLU A 1 181 ? -33.027 5.193 57.306 1.00 86.25 181 GLU A N 1
ATOM 1337 C CA . GLU A 1 181 ? -34.470 5.374 57.106 1.00 86.25 181 GLU A CA 1
ATOM 1338 C C . GLU A 1 181 ? -35.229 4.075 57.440 1.00 86.25 181 GLU A C 1
ATOM 1340 O O . GLU A 1 181 ? -36.169 4.101 58.241 1.00 86.25 181 GLU A O 1
ATOM 1345 N N . ALA A 1 182 ? -34.758 2.923 56.947 1.00 85.56 182 ALA A N 1
ATOM 1346 C CA . ALA A 1 182 ? -35.338 1.613 57.249 1.00 85.56 182 ALA A CA 1
ATOM 1347 C C . ALA A 1 182 ? -35.253 1.262 58.745 1.00 85.56 182 ALA A C 1
ATOM 1349 O O . ALA A 1 182 ? -36.242 0.852 59.350 1.00 85.56 182 ALA A O 1
ATOM 1350 N N . ALA A 1 183 ? -34.093 1.469 59.377 1.00 83.94 183 ALA A N 1
ATOM 1351 C CA . ALA A 1 183 ? -33.924 1.228 60.808 1.00 83.94 183 ALA A CA 1
ATOM 1352 C C . ALA A 1 183 ? -34.788 2.172 61.662 1.00 83.94 183 ALA A C 1
ATOM 1354 O O . ALA A 1 183 ? -35.238 1.780 62.736 1.00 83.94 183 ALA A O 1
ATOM 1355 N N . SER A 1 184 ? -35.053 3.402 61.205 1.00 86.38 184 SER A N 1
ATOM 1356 C CA . SER A 1 184 ? -35.976 4.307 61.897 1.00 86.38 184 SER A CA 1
ATOM 1357 C C . SER A 1 184 ? -37.421 3.809 61.828 1.00 86.38 184 SER A C 1
ATOM 1359 O O . SER A 1 184 ? -38.091 3.794 62.857 1.00 86.38 184 SER A O 1
ATOM 1361 N N . ALA A 1 185 ? -37.875 3.339 60.663 1.00 86.50 185 ALA A N 1
ATOM 1362 C CA . ALA A 1 185 ? -39.207 2.750 60.513 1.00 86.50 185 ALA A CA 1
ATOM 1363 C C . ALA A 1 185 ? -39.382 1.471 61.360 1.00 86.50 185 ALA A C 1
ATOM 1365 O O . ALA A 1 185 ? -40.430 1.275 61.987 1.00 86.50 185 ALA A O 1
ATOM 1366 N N . ASP A 1 186 ? -38.340 0.631 61.434 1.00 84.88 186 ASP A N 1
ATOM 1367 C CA . ASP A 1 186 ? -38.297 -0.546 62.311 1.00 84.88 186 ASP A CA 1
ATOM 1368 C C . ASP A 1 186 ? -38.432 -0.136 63.787 1.00 84.88 186 ASP A C 1
ATOM 1370 O O . ASP A 1 186 ? -39.233 -0.718 64.520 1.00 84.88 186 ASP A O 1
ATOM 1374 N N . VAL A 1 187 ? -37.686 0.887 64.231 1.00 85.69 187 VAL A N 1
ATOM 1375 C CA . VAL A 1 187 ? -37.757 1.409 65.607 1.00 85.69 187 VAL A CA 1
ATOM 1376 C C . VAL A 1 187 ? -39.169 1.886 65.945 1.00 85.69 187 VAL A C 1
ATOM 1378 O O . VAL A 1 187 ? -39.684 1.510 66.998 1.00 85.69 187 VAL A O 1
ATOM 1381 N N . ASP A 1 188 ? -39.822 2.650 65.072 1.00 85.81 188 ASP A N 1
ATOM 1382 C CA . ASP A 1 188 ? -41.173 3.173 65.326 1.00 85.81 188 ASP A CA 1
ATOM 1383 C C . ASP A 1 188 ? -42.213 2.040 65.417 1.00 85.81 188 ASP A C 1
ATOM 1385 O O . ASP A 1 188 ? -43.047 1.995 66.332 1.00 85.81 188 ASP A O 1
ATOM 1389 N N . THR A 1 189 ? -42.116 1.062 64.511 1.00 88.25 189 THR A N 1
ATOM 1390 C CA . THR A 1 189 ? -43.002 -0.111 64.475 1.00 88.25 189 THR A CA 1
ATOM 1391 C C . THR A 1 189 ? -42.825 -0.984 65.717 1.00 88.25 189 THR A C 1
ATOM 1393 O O . THR A 1 189 ? -43.808 -1.350 66.368 1.00 88.25 189 THR A O 1
ATOM 1396 N N . LEU A 1 190 ? -41.577 -1.292 66.081 1.00 86.06 190 LEU A N 1
ATOM 1397 C CA . LEU A 1 190 ? -41.243 -2.121 67.240 1.00 86.06 190 LEU A CA 1
ATOM 1398 C C . LEU A 1 190 ? -41.573 -1.424 68.561 1.00 86.06 190 LEU A C 1
ATOM 1400 O O . LEU A 1 190 ? -42.021 -2.090 69.490 1.00 86.06 190 LEU A O 1
ATOM 1404 N N . THR A 1 191 ? -41.424 -0.099 68.641 1.00 87.31 191 THR A N 1
ATOM 1405 C CA . THR A 1 191 ? -41.834 0.688 69.817 1.00 87.31 191 THR A CA 1
ATOM 1406 C C . THR A 1 191 ? -43.343 0.584 70.025 1.00 87.31 191 THR A C 1
ATOM 1408 O O . THR A 1 191 ? -43.797 0.209 71.104 1.00 87.31 191 THR A O 1
ATOM 1411 N N . THR A 1 192 ? -44.124 0.795 68.962 1.00 85.88 192 THR A N 1
ATOM 1412 C CA . THR A 1 192 ? -45.590 0.668 69.008 1.00 85.88 192 THR A CA 1
ATOM 1413 C C . THR A 1 192 ? -46.030 -0.762 69.356 1.00 85.88 192 THR A C 1
ATOM 1415 O O . THR A 1 192 ? -46.984 -0.968 70.109 1.00 85.88 192 THR A O 1
ATOM 1418 N N . GLY A 1 193 ? -45.347 -1.774 68.810 1.00 83.94 193 GLY A N 1
ATOM 1419 C CA . GLY A 1 193 ? -45.588 -3.182 69.133 1.00 83.94 193 GLY A CA 1
ATOM 1420 C C . GLY A 1 193 ? -45.289 -3.506 70.598 1.00 83.94 193 GLY A C 1
ATOM 1421 O O . GLY A 1 193 ? -46.097 -4.158 71.261 1.00 83.94 193 GLY A O 1
ATOM 1422 N N . LEU A 1 194 ? -44.167 -3.004 71.122 1.00 86.44 194 LEU A N 1
ATOM 1423 C CA . LEU A 1 194 ? -43.755 -3.205 72.508 1.00 86.44 194 LEU A CA 1
ATOM 1424 C C . LEU A 1 194 ? -44.762 -2.599 73.490 1.00 86.44 194 LEU A C 1
ATOM 1426 O O . LEU A 1 194 ? -45.156 -3.273 74.438 1.00 86.44 194 LEU A O 1
ATOM 1430 N N . GLU A 1 195 ? -45.245 -1.381 73.242 1.00 85.88 195 GLU A N 1
ATOM 1431 C CA . GLU A 1 195 ? -46.271 -0.743 74.079 1.00 85.88 195 GLU A CA 1
ATOM 1432 C C . GLU A 1 195 ? -47.557 -1.581 74.166 1.00 85.88 195 GLU A C 1
ATOM 1434 O O . GLU A 1 195 ? -48.158 -1.713 75.238 1.00 85.88 195 GLU A O 1
ATOM 1439 N N . ARG A 1 196 ? -47.976 -2.195 73.050 1.00 86.69 196 ARG A N 1
ATOM 1440 C CA . ARG A 1 196 ? -49.142 -3.094 73.021 1.00 86.69 196 ARG A CA 1
ATOM 1441 C C . ARG A 1 196 ? -48.892 -4.371 73.820 1.00 86.69 196 ARG A C 1
ATOM 1443 O O . ARG A 1 196 ? -49.758 -4.755 74.606 1.00 86.69 196 ARG A O 1
ATOM 1450 N N . ALA A 1 197 ? -47.729 -5.000 73.653 1.00 81.19 197 ALA A N 1
ATOM 1451 C CA . ALA A 1 197 ? -47.363 -6.213 74.383 1.00 81.19 197 ALA A CA 1
ATOM 1452 C C . ALA A 1 197 ? -47.235 -5.952 75.895 1.00 81.19 197 ALA A C 1
ATOM 1454 O O . ALA A 1 197 ? -47.762 -6.710 76.705 1.00 81.19 197 ALA A O 1
ATOM 1455 N N . GLU A 1 198 ? -46.633 -4.834 76.303 1.00 84.19 198 GLU A N 1
ATOM 1456 C CA . GLU A 1 198 ? -46.547 -4.438 77.714 1.00 84.19 198 GLU A CA 1
ATOM 1457 C C . GLU A 1 198 ? -47.924 -4.149 78.323 1.00 84.19 198 GLU A C 1
ATOM 1459 O O . GLU A 1 198 ? -48.188 -4.508 79.473 1.00 84.19 198 GLU A O 1
ATOM 1464 N N . LYS A 1 199 ? -48.842 -3.552 77.556 1.00 84.69 199 LYS A N 1
ATOM 1465 C CA . LYS A 1 199 ? -50.239 -3.386 77.976 1.00 84.69 199 LYS A CA 1
ATOM 1466 C C . LYS A 1 199 ? -50.952 -4.737 78.138 1.00 84.69 199 LYS A C 1
ATOM 1468 O O . LYS A 1 199 ? -51.735 -4.897 79.077 1.00 84.69 199 LYS A O 1
ATOM 1473 N N . ALA A 1 200 ? -50.673 -5.709 77.269 1.00 79.12 200 ALA A N 1
ATOM 1474 C CA . ALA A 1 200 ? -51.185 -7.076 77.388 1.00 79.12 200 ALA A CA 1
ATOM 1475 C C . ALA A 1 200 ? -50.654 -7.780 78.653 1.00 79.12 200 ALA A C 1
ATOM 1477 O O . ALA A 1 200 ? -51.427 -8.404 79.376 1.00 79.12 200 ALA A O 1
ATOM 1478 N N . VAL A 1 201 ? -49.372 -7.600 78.995 1.00 82.00 201 VAL A N 1
ATOM 1479 C CA . VAL A 1 201 ? -48.803 -8.104 80.259 1.00 82.00 201 VAL A CA 1
ATOM 1480 C C . VAL A 1 201 ? -49.530 -7.501 81.464 1.00 82.00 201 VAL A C 1
ATOM 1482 O O . VAL A 1 201 ? -50.032 -8.250 82.298 1.00 82.00 201 VAL A O 1
ATOM 1485 N N . ARG A 1 202 ? -49.691 -6.170 81.524 1.00 81.56 202 ARG A N 1
ATOM 1486 C CA . ARG A 1 202 ? -50.382 -5.498 82.647 1.00 81.56 202 ARG A CA 1
ATOM 1487 C C . ARG A 1 202 ? -51.841 -5.937 82.805 1.00 81.56 202 ARG A C 1
ATOM 1489 O O . ARG A 1 202 ? -52.342 -6.043 83.920 1.00 81.56 202 ARG A O 1
ATOM 1496 N N . THR A 1 203 ? -52.538 -6.181 81.696 1.00 82.81 203 THR A N 1
ATOM 1497 C CA . THR A 1 203 ? -53.928 -6.671 81.730 1.00 82.81 203 THR A CA 1
ATOM 1498 C C . THR A 1 203 ? -54.010 -8.121 82.205 1.00 82.81 203 THR A C 1
ATOM 1500 O O . THR A 1 203 ? -54.879 -8.430 83.018 1.00 82.81 203 THR A O 1
ATOM 1503 N N . CYS A 1 204 ? -53.074 -8.985 81.798 1.00 81.31 204 CYS A N 1
ATOM 1504 C CA . CYS A 1 204 ? -52.970 -10.350 82.323 1.00 81.31 204 CYS A CA 1
ATOM 1505 C C . CYS A 1 204 ? -52.591 -10.370 83.813 1.00 81.31 204 CYS A C 1
ATOM 1507 O O . CYS A 1 204 ? -53.101 -11.196 84.562 1.00 81.31 204 CYS A O 1
ATOM 1509 N N . GLU A 1 205 ? -51.738 -9.451 84.271 1.00 80.31 205 GLU A N 1
ATOM 1510 C CA . GLU A 1 205 ? -51.398 -9.298 85.692 1.00 80.31 205 GLU A CA 1
ATOM 1511 C C . GLU A 1 205 ? -52.610 -8.912 86.539 1.00 80.31 205 GLU A C 1
ATOM 1513 O O . GLU A 1 205 ? -52.853 -9.531 87.573 1.00 80.31 205 GLU A O 1
ATOM 1518 N N . ALA A 1 206 ? -53.412 -7.953 86.071 1.00 78.19 206 ALA A N 1
ATOM 1519 C CA . ALA A 1 206 ? -54.656 -7.578 86.734 1.00 78.19 206 ALA A CA 1
ATOM 1520 C C . ALA A 1 206 ? -55.668 -8.740 86.766 1.00 78.19 206 ALA A C 1
ATOM 1522 O O . ALA A 1 206 ? -56.305 -8.971 87.792 1.00 78.19 206 ALA A O 1
ATOM 1523 N N . ALA A 1 207 ? -55.791 -9.500 85.672 1.00 75.81 207 ALA A N 1
ATOM 1524 C CA . ALA A 1 207 ? -56.658 -10.678 85.609 1.00 75.81 207 ALA A CA 1
ATOM 1525 C C . ALA A 1 207 ? -56.171 -11.820 86.521 1.00 75.81 207 ALA A C 1
ATOM 1527 O O . ALA A 1 207 ? -56.991 -12.514 87.118 1.00 75.81 207 ALA A O 1
ATOM 1528 N N . SER A 1 208 ? -54.852 -11.998 86.661 1.00 76.75 208 SER A N 1
ATOM 1529 C CA . SER A 1 208 ? -54.260 -12.992 87.565 1.00 76.75 208 SER A CA 1
ATOM 1530 C C . SER A 1 208 ? -54.546 -12.633 89.017 1.00 76.75 208 SER A C 1
ATOM 1532 O O . SER A 1 208 ? -55.015 -13.484 89.761 1.00 76.75 208 SER A O 1
ATOM 1534 N N . ALA A 1 209 ? -54.354 -11.365 89.396 1.00 75.25 209 ALA A N 1
ATOM 1535 C CA . ALA A 1 209 ? -54.677 -10.885 90.737 1.00 75.25 209 ALA A CA 1
ATOM 1536 C C . ALA A 1 209 ? -56.167 -11.078 91.066 1.00 75.25 209 ALA A C 1
ATOM 1538 O O . ALA A 1 209 ? -56.502 -11.571 92.136 1.00 75.25 209 ALA A O 1
ATOM 1539 N N . GLN A 1 210 ? -57.068 -10.793 90.117 1.00 77.50 210 GLN A N 1
ATOM 1540 C CA . GLN A 1 210 ? -58.502 -11.055 90.290 1.00 77.50 210 GLN A CA 1
ATOM 1541 C C . GLN A 1 210 ? -58.833 -12.548 90.432 1.00 77.50 210 GLN A C 1
ATOM 1543 O O . GLN A 1 210 ? -59.743 -12.901 91.181 1.00 77.50 210 GLN A O 1
ATOM 1548 N N . ALA A 1 211 ? -58.133 -13.426 89.709 1.00 74.44 211 ALA A N 1
ATOM 1549 C CA . ALA A 1 211 ? -58.317 -14.871 89.818 1.00 74.44 211 ALA A CA 1
ATOM 1550 C C . ALA A 1 211 ? -57.816 -15.410 91.168 1.00 74.44 211 ALA A C 1
ATOM 1552 O O . ALA A 1 211 ? -58.497 -16.243 91.769 1.00 74.44 211 ALA A O 1
ATOM 1553 N N . ASP A 1 212 ? -56.684 -14.901 91.660 1.00 73.38 212 ASP A N 1
ATOM 1554 C CA . ASP A 1 212 ? -56.125 -15.246 92.969 1.00 73.38 212 ASP A CA 1
ATOM 1555 C C . ASP A 1 212 ? -57.022 -14.734 94.109 1.00 73.38 212 ASP A C 1
ATOM 1557 O O . ASP A 1 212 ? -57.373 -15.504 95.002 1.00 73.38 212 ASP A O 1
ATOM 1561 N N . ASP A 1 213 ? -57.507 -13.491 94.035 1.00 73.19 213 ASP A N 1
ATOM 1562 C CA . ASP A 1 213 ? -58.460 -12.930 95.004 1.00 73.19 213 ASP A CA 1
ATOM 1563 C C . ASP A 1 213 ? -59.783 -13.715 95.024 1.00 73.19 213 ASP A C 1
ATOM 1565 O O . ASP A 1 213 ? -60.332 -14.000 96.090 1.00 73.19 213 ASP A O 1
ATOM 1569 N N . ALA A 1 214 ? -60.294 -14.121 93.855 1.00 70.94 214 ALA A N 1
ATOM 1570 C CA . ALA A 1 214 ? -61.495 -14.950 93.751 1.00 70.94 214 ALA A CA 1
ATOM 1571 C C . ALA A 1 214 ? -61.278 -16.372 94.295 1.00 70.94 214 ALA A C 1
ATOM 1573 O O . ALA A 1 214 ? -62.205 -16.959 94.862 1.00 70.94 214 ALA A O 1
ATOM 1574 N N . PHE A 1 215 ? -60.072 -16.927 94.142 1.00 71.38 215 PHE A N 1
ATOM 1575 C CA . PHE A 1 215 ? -59.697 -18.214 94.720 1.00 71.38 215 PHE A CA 1
ATOM 1576 C C . PHE A 1 215 ? -59.617 -18.127 96.249 1.00 71.38 215 PHE A C 1
ATOM 1578 O O . PHE A 1 215 ? -60.256 -18.927 96.929 1.00 71.38 215 PHE A O 1
ATOM 1585 N N . VAL A 1 216 ? -58.939 -17.110 96.790 1.00 67.69 216 VAL A N 1
ATOM 1586 C CA . VAL A 1 216 ? -58.829 -16.855 98.238 1.00 67.69 216 VAL A CA 1
ATOM 1587 C C . VAL A 1 216 ? -60.195 -16.557 98.862 1.00 67.69 216 VAL A C 1
ATOM 1589 O O . VAL A 1 216 ? -60.499 -17.059 99.941 1.00 67.69 216 VAL A O 1
ATOM 1592 N N . ALA A 1 217 ? -61.065 -15.800 98.190 1.00 65.31 217 ALA A N 1
ATOM 1593 C CA . ALA A 1 217 ? -62.432 -15.565 98.654 1.00 65.31 217 ALA A CA 1
ATOM 1594 C C . ALA A 1 217 ? -63.263 -16.862 98.688 1.00 65.31 217 ALA A C 1
ATOM 1596 O O . ALA A 1 217 ? -63.969 -17.113 99.663 1.00 65.31 217 ALA A O 1
ATOM 1597 N N . ALA A 1 218 ? -63.146 -17.715 97.664 1.00 62.44 218 ALA A N 1
ATOM 1598 C CA . ALA A 1 218 ? -63.815 -19.014 97.631 1.00 62.44 218 ALA A CA 1
ATOM 1599 C C . ALA A 1 218 ? -63.252 -20.006 98.664 1.00 62.44 218 ALA A C 1
ATOM 1601 O O . ALA A 1 218 ? -63.991 -20.879 99.110 1.00 62.44 218 ALA A O 1
ATOM 1602 N N . GLU A 1 219 ? -61.976 -19.871 99.040 1.00 61.31 219 GLU A N 1
ATOM 1603 C CA . GLU A 1 219 ? -61.317 -20.675 100.074 1.00 61.31 219 GLU A CA 1
ATOM 1604 C C . GLU A 1 219 ? -61.652 -20.176 101.496 1.00 61.31 219 GLU A C 1
ATOM 1606 O O . GLU A 1 219 ? -61.897 -20.990 102.386 1.00 61.31 219 GLU A O 1
ATOM 1611 N N . ASN A 1 220 ? -61.809 -18.865 101.706 1.00 56.16 220 ASN A N 1
ATOM 1612 C CA . ASN A 1 220 ? -62.224 -18.277 102.988 1.00 56.16 220 ASN A CA 1
ATOM 1613 C C . ASN A 1 220 ? -63.734 -18.407 103.272 1.00 56.16 220 ASN A C 1
ATOM 1615 O O . ASN A 1 220 ? -64.129 -18.506 104.431 1.00 56.16 220 ASN A O 1
ATOM 1619 N N . GLU A 1 221 ? -64.594 -18.498 102.249 1.00 57.12 221 GLU A N 1
ATOM 1620 C CA . GLU A 1 221 ? -66.002 -18.917 102.419 1.00 57.12 221 GLU A CA 1
ATOM 1621 C C . GLU A 1 221 ? -66.131 -20.363 102.956 1.00 57.12 221 GLU A C 1
ATOM 1623 O O . GLU A 1 221 ? -67.219 -20.783 103.360 1.00 57.12 221 GLU A O 1
ATOM 1628 N N . THR A 1 222 ? -65.039 -21.139 102.967 1.00 50.94 222 THR A N 1
ATOM 1629 C CA . THR A 1 222 ? -65.027 -22.559 103.354 1.00 50.94 222 THR A CA 1
ATOM 1630 C C . THR A 1 222 ? -64.783 -22.824 104.840 1.00 50.94 222 THR A C 1
ATOM 1632 O O . THR A 1 222 ? -64.904 -23.985 105.231 1.00 50.94 222 THR A O 1
ATOM 1635 N N . ASP A 1 223 ? -64.493 -21.807 105.661 1.00 48.41 223 ASP A N 1
ATOM 1636 C CA . ASP A 1 223 ? -64.270 -21.991 107.103 1.00 48.41 223 ASP A CA 1
ATOM 1637 C C . ASP A 1 223 ? -64.981 -20.949 107.989 1.00 48.41 223 ASP A C 1
ATOM 1639 O O . ASP A 1 223 ? -64.382 -19.986 108.468 1.00 48.41 223 ASP A O 1
ATOM 1643 N N . PRO A 1 224 ? -66.273 -21.161 108.279 1.00 43.53 224 PRO A N 1
ATOM 1644 C CA . PRO A 1 224 ? -66.845 -20.753 109.543 1.00 43.53 224 PRO A CA 1
ATOM 1645 C C . PRO A 1 224 ? -67.206 -22.015 110.329 1.00 43.53 224 PRO A C 1
ATOM 1647 O O . PRO A 1 224 ? -68.323 -22.508 110.213 1.00 43.53 224 PRO A O 1
ATOM 1650 N N . GLY A 1 225 ? -66.248 -22.542 111.100 1.00 45.12 225 GLY A N 1
ATOM 1651 C CA . GLY A 1 225 ? -66.472 -23.385 112.280 1.00 45.12 225 GLY A CA 1
ATOM 1652 C C . GLY A 1 225 ? -67.730 -24.254 112.247 1.00 45.12 225 GLY A C 1
ATOM 1653 O O . GLY A 1 225 ? -68.706 -23.947 112.928 1.00 45.12 225 GLY A O 1
ATOM 1654 N N . ASP A 1 226 ? -67.701 -25.348 111.486 1.00 42.59 226 ASP A N 1
ATOM 1655 C CA . ASP A 1 226 ? -68.712 -26.399 111.611 1.00 42.59 226 ASP A CA 1
ATOM 1656 C C . ASP A 1 226 ? -68.611 -26.982 113.042 1.00 42.59 226 ASP A C 1
ATOM 1658 O O . ASP A 1 226 ? -67.574 -27.561 113.391 1.00 42.59 226 ASP A O 1
ATOM 1662 N N . PRO A 1 227 ? -69.633 -26.841 113.913 1.00 46.00 227 PRO A N 1
ATOM 1663 C CA . PRO A 1 227 ? -69.642 -27.538 115.193 1.00 46.00 227 PRO A CA 1
ATOM 1664 C C . PRO A 1 227 ? -69.604 -29.058 114.949 1.00 46.00 227 PRO A C 1
ATOM 1666 O O . PRO A 1 227 ? -70.166 -29.535 113.955 1.00 46.00 227 PRO A O 1
ATOM 1669 N N . PRO A 1 228 ? -68.972 -29.854 115.838 1.00 46.53 228 PRO A N 1
ATOM 1670 C CA . PRO A 1 228 ? -68.989 -31.307 115.717 1.00 46.53 228 PRO A CA 1
ATOM 1671 C C . PRO A 1 228 ? -70.445 -31.787 115.635 1.00 46.53 228 PRO A C 1
ATOM 1673 O O . PRO A 1 228 ? -71.327 -31.216 116.285 1.00 46.53 228 PRO A O 1
ATOM 1676 N N . PRO A 1 229 ? -70.735 -32.791 114.797 1.00 53.06 229 PRO A N 1
ATOM 1677 C CA . PRO A 1 229 ? -72.097 -33.052 114.374 1.00 53.06 229 PRO A CA 1
ATOM 1678 C C . PRO A 1 229 ? -72.976 -33.474 115.563 1.00 53.06 229 PRO A C 1
ATOM 1680 O O . PRO A 1 229 ? -72.512 -34.224 116.425 1.00 53.06 229 PRO A O 1
ATOM 1683 N N . PRO A 1 230 ? -74.282 -33.143 115.570 1.00 50.31 230 PRO A N 1
ATOM 1684 C CA . PRO A 1 230 ? -75.258 -33.768 116.463 1.00 50.31 230 PRO A CA 1
ATOM 1685 C C . PRO A 1 230 ? -75.568 -35.220 116.030 1.00 50.31 230 PRO A C 1
ATOM 1687 O O . PRO A 1 230 ? -76.669 -35.726 116.244 1.00 50.31 230 PRO A O 1
ATOM 1690 N N . ASP A 1 231 ? -74.598 -35.906 115.412 1.00 50.06 231 ASP A N 1
ATOM 1691 C CA . ASP A 1 231 ? -74.703 -37.298 114.969 1.00 50.06 231 ASP A CA 1
ATOM 1692 C C . ASP A 1 231 ? -74.809 -38.251 116.164 1.00 50.06 231 ASP A C 1
ATOM 1694 O O . ASP A 1 231 ? -75.316 -39.358 116.003 1.00 50.06 231 ASP A O 1
ATOM 1698 N N . GLY A 1 232 ? -74.384 -37.823 117.360 1.00 55.72 232 GLY A N 1
ATOM 1699 C CA . GLY A 1 232 ? -74.673 -38.527 118.607 1.00 55.72 232 GLY A CA 1
ATOM 1700 C C . GLY A 1 232 ? -76.177 -38.586 118.856 1.00 55.72 232 GLY A C 1
ATOM 1701 O O . GLY A 1 232 ? -76.755 -39.663 118.813 1.00 55.72 232 GLY A O 1
ATOM 1702 N N . ALA A 1 233 ? -76.834 -37.431 118.988 1.00 56.06 233 ALA A N 1
ATOM 1703 C CA . ALA A 1 233 ? -78.235 -37.353 119.401 1.00 56.06 233 ALA A CA 1
ATOM 1704 C C . ALA A 1 233 ? -79.201 -38.080 118.446 1.00 56.06 233 ALA A C 1
ATOM 1706 O O . ALA A 1 233 ? -80.053 -38.836 118.898 1.00 56.06 233 ALA A O 1
ATOM 1707 N N . LEU A 1 234 ? -79.045 -37.915 117.127 1.00 59.53 234 LEU A N 1
ATOM 1708 C CA . LEU A 1 234 ? -79.972 -38.490 116.139 1.00 59.53 234 LEU A CA 1
ATOM 1709 C C . LEU A 1 234 ? -79.741 -39.995 115.895 1.00 59.53 234 LEU A C 1
ATOM 1711 O O . LEU A 1 234 ? -80.703 -40.739 115.685 1.00 59.53 234 LEU A O 1
ATOM 1715 N N . ASN A 1 235 ? -78.491 -40.477 115.960 1.00 60.88 235 ASN A N 1
ATOM 1716 C CA . ASN A 1 235 ? -78.216 -41.920 115.903 1.00 60.88 235 ASN A CA 1
ATOM 1717 C C . ASN A 1 235 ? -78.587 -42.619 117.214 1.00 60.88 235 ASN A C 1
ATOM 1719 O O . ASN A 1 235 ? -79.057 -43.756 117.188 1.00 60.88 235 ASN A O 1
ATOM 1723 N N . GLU A 1 236 ? -78.397 -41.950 118.347 1.00 63.56 236 GLU A N 1
ATOM 1724 C CA . GLU A 1 236 ? -78.754 -42.446 119.672 1.00 63.56 236 GLU A CA 1
ATOM 1725 C C . GLU A 1 236 ? -80.278 -42.505 119.844 1.00 63.56 236 GLU A C 1
ATOM 1727 O O . GLU A 1 236 ? -80.782 -43.511 120.345 1.00 63.56 236 GLU A O 1
ATOM 1732 N N . GLU A 1 237 ? -81.018 -41.531 119.298 1.00 65.56 237 GLU A N 1
ATOM 1733 C CA . GLU A 1 237 ? -82.485 -41.538 119.175 1.00 65.56 237 GLU A CA 1
ATOM 1734 C C . GLU A 1 237 ? -82.978 -42.670 118.252 1.00 65.56 237 GLU A C 1
ATOM 1736 O O . GLU A 1 237 ? -83.876 -43.434 118.614 1.00 65.56 237 GLU A O 1
ATOM 1741 N N . CYS A 1 238 ? -82.336 -42.890 117.096 1.00 65.81 238 CYS A N 1
ATOM 1742 C CA . CYS A 1 238 ? -82.644 -44.042 116.235 1.00 65.81 238 CYS A CA 1
ATOM 1743 C C . CYS A 1 238 ? -82.345 -45.388 116.923 1.00 65.81 238 CYS A C 1
ATOM 1745 O O . CYS A 1 238 ? -83.086 -46.358 116.744 1.00 65.81 238 CYS A O 1
ATOM 1747 N N . ALA A 1 239 ? -81.278 -45.471 117.722 1.00 68.31 239 ALA A N 1
ATOM 1748 C CA . ALA A 1 239 ? -80.902 -46.676 118.460 1.00 68.31 239 ALA A CA 1
ATOM 1749 C C . ALA A 1 239 ? -81.826 -46.957 119.660 1.00 68.31 239 ALA A C 1
ATOM 1751 O O . ALA A 1 239 ? -82.119 -48.121 119.946 1.00 68.31 239 ALA A O 1
ATOM 1752 N N . THR A 1 240 ? -82.315 -45.922 120.350 1.00 71.94 240 THR A N 1
ATOM 1753 C CA . THR A 1 240 ? -83.319 -46.059 121.422 1.00 71.94 240 THR A CA 1
ATOM 1754 C C . THR A 1 240 ? -84.685 -46.441 120.863 1.00 71.94 240 THR A C 1
ATOM 1756 O O . THR A 1 240 ? -85.326 -47.343 121.402 1.00 71.94 240 THR A O 1
ATOM 1759 N N . LEU A 1 241 ? -85.102 -45.860 119.735 1.00 73.31 241 LEU A N 1
ATOM 1760 C CA . LEU A 1 241 ? -86.349 -46.237 119.062 1.00 73.31 241 LEU A CA 1
ATOM 1761 C C . LEU A 1 241 ? -86.332 -47.693 118.567 1.00 73.31 241 LEU A C 1
ATOM 1763 O O . LEU A 1 241 ? -87.351 -48.372 118.656 1.00 73.31 241 LEU A O 1
ATOM 1767 N N . ARG A 1 242 ? -85.182 -48.218 118.114 1.00 74.56 242 ARG A N 1
ATOM 1768 C CA . ARG A 1 242 ? -85.038 -49.649 117.769 1.00 74.56 242 ARG A CA 1
ATOM 1769 C C . ARG A 1 242 ? -85.274 -50.566 118.971 1.00 74.56 242 ARG A C 1
ATOM 1771 O O . ARG A 1 242 ? -86.042 -51.516 118.850 1.00 74.56 242 ARG A O 1
ATOM 1778 N N . ARG A 1 243 ? -84.686 -50.242 120.129 1.00 76.38 243 ARG A N 1
ATOM 1779 C CA . ARG A 1 243 ? -84.913 -50.983 121.384 1.00 76.38 243 ARG A CA 1
ATOM 1780 C C . ARG A 1 243 ? -86.378 -50.937 121.827 1.00 76.38 243 ARG A C 1
ATOM 1782 O O . ARG A 1 243 ? -86.937 -51.974 122.164 1.00 76.38 243 ARG A O 1
ATOM 1789 N N . SER A 1 244 ? -87.018 -49.772 121.732 1.00 73.00 244 SER A N 1
ATOM 1790 C CA . SER A 1 244 ? -88.440 -49.604 122.066 1.00 73.00 244 SER A CA 1
ATOM 1791 C C . SER A 1 244 ? -89.369 -50.439 121.168 1.00 73.00 244 SER A C 1
ATOM 1793 O O . SER A 1 244 ? -90.304 -51.065 121.666 1.00 73.00 244 SER A O 1
ATOM 1795 N N . VAL A 1 245 ? -89.088 -50.524 119.860 1.00 76.75 245 VAL A N 1
ATOM 1796 C CA . VAL A 1 245 ? -89.821 -51.407 118.933 1.00 76.75 245 VAL A CA 1
ATOM 1797 C C . VAL A 1 245 ? -89.634 -52.881 119.312 1.00 76.75 245 VAL A C 1
ATOM 1799 O O . VAL A 1 245 ? -90.607 -53.634 119.333 1.00 76.75 245 VAL A O 1
ATOM 1802 N N . GLU A 1 246 ? -88.415 -53.313 119.640 1.00 77.06 246 GLU A N 1
ATOM 1803 C CA . GLU A 1 246 ? -88.135 -54.702 120.037 1.00 77.06 246 GLU A CA 1
ATOM 1804 C C . GLU A 1 246 ? -88.828 -55.110 121.346 1.00 77.06 246 GLU A C 1
ATOM 1806 O O . GLU A 1 246 ? -89.324 -56.234 121.453 1.00 77.06 246 GLU A O 1
ATOM 1811 N N . GLU A 1 247 ? -88.884 -54.213 122.331 1.00 76.75 247 GLU A N 1
ATOM 1812 C CA . GLU A 1 247 ? -89.584 -54.429 123.604 1.00 76.75 247 GLU A CA 1
ATOM 1813 C C . GLU A 1 247 ? -91.101 -54.531 123.408 1.00 76.75 247 GLU A C 1
ATOM 1815 O O . GLU A 1 247 ? -91.714 -55.490 123.884 1.00 76.75 247 GLU A O 1
ATOM 1820 N N . ALA A 1 248 ? -91.702 -53.620 122.634 1.00 73.38 248 ALA A N 1
ATOM 1821 C CA . ALA A 1 248 ? -93.131 -53.663 122.313 1.00 73.38 248 ALA A CA 1
ATOM 1822 C C . ALA A 1 248 ? -93.508 -54.922 121.509 1.00 73.38 248 ALA A C 1
ATOM 1824 O O . ALA A 1 248 ? -94.543 -55.543 121.758 1.00 73.38 248 ALA A O 1
ATOM 1825 N N . THR A 1 249 ? -92.637 -55.357 120.591 1.00 75.25 249 THR A N 1
ATOM 1826 C CA . THR A 1 249 ? -92.836 -56.595 119.818 1.00 75.25 249 THR A CA 1
ATOM 1827 C C . THR A 1 249 ? -92.807 -57.828 120.726 1.00 75.25 249 THR A C 1
ATOM 1829 O O . THR A 1 249 ? -93.659 -58.708 120.599 1.00 75.25 249 THR A O 1
ATOM 1832 N N . ARG A 1 250 ? -91.865 -57.887 121.681 1.00 78.25 250 ARG A N 1
ATOM 1833 C CA . ARG A 1 250 ? -91.787 -58.972 122.674 1.00 78.25 250 ARG A CA 1
ATOM 1834 C C . ARG A 1 250 ? -93.005 -59.006 123.596 1.00 78.25 250 ARG A C 1
ATOM 1836 O O . ARG A 1 250 ? -93.536 -60.087 123.836 1.00 78.25 250 ARG A O 1
ATOM 1843 N N . ALA A 1 251 ? -93.460 -57.849 124.075 1.00 72.31 251 ALA A N 1
ATOM 1844 C CA . ALA A 1 251 ? -94.643 -57.745 124.929 1.00 72.31 251 ALA A CA 1
ATOM 1845 C C . ALA A 1 251 ? -95.908 -58.254 124.218 1.00 72.31 251 ALA A C 1
ATOM 1847 O O . ALA A 1 251 ? -96.654 -59.056 124.782 1.00 72.31 251 ALA A O 1
ATOM 1848 N N . ARG A 1 252 ? -96.104 -57.869 122.949 1.00 77.69 252 ARG A N 1
ATOM 1849 C CA . ARG A 1 252 ? -97.223 -58.355 122.130 1.00 77.69 252 ARG A CA 1
ATOM 1850 C C . ARG A 1 252 ? -97.167 -59.869 121.910 1.00 77.69 252 ARG A C 1
ATOM 1852 O O . ARG A 1 252 ? -98.168 -60.546 122.123 1.00 77.69 252 ARG A O 1
ATOM 1859 N N . ALA A 1 253 ? -96.004 -60.403 121.532 1.00 73.00 253 ALA A N 1
ATOM 1860 C CA . ALA A 1 253 ? -95.834 -61.840 121.307 1.00 73.00 253 ALA A CA 1
ATOM 1861 C C . ALA A 1 253 ? -96.100 -62.668 122.581 1.00 73.00 253 ALA A C 1
ATOM 1863 O O . ALA A 1 253 ? -96.695 -63.743 122.507 1.00 73.00 253 ALA A O 1
ATOM 1864 N N . GLY A 1 254 ? -95.705 -62.158 123.755 1.00 75.00 254 GLY A N 1
ATOM 1865 C CA . GLY A 1 254 ? -96.006 -62.783 125.046 1.00 75.00 254 GLY A CA 1
ATOM 1866 C C . GLY A 1 254 ? -97.507 -62.830 125.352 1.00 75.00 254 GLY A C 1
ATOM 1867 O O . GLY A 1 254 ? -98.019 -63.879 125.743 1.00 75.00 254 GLY A O 1
ATOM 1868 N N . ALA A 1 255 ? -98.222 -61.726 125.110 1.00 71.31 255 ALA A N 1
ATOM 1869 C CA . ALA A 1 255 ? -99.670 -61.650 125.312 1.00 71.31 255 ALA A CA 1
ATOM 1870 C C . ALA A 1 255 ? -100.453 -62.565 124.348 1.00 71.31 255 ALA A C 1
ATOM 1872 O O . ALA A 1 255 ? -101.353 -63.282 124.790 1.00 71.31 255 ALA A O 1
ATOM 1873 N N . GLU A 1 256 ? -100.088 -62.607 123.059 1.00 75.44 256 GLU A N 1
ATOM 1874 C CA . GLU A 1 256 ? -100.690 -63.511 122.057 1.00 75.44 256 GLU A CA 1
ATOM 1875 C C . GLU A 1 256 ? -100.480 -64.995 122.426 1.00 75.44 256 GLU A C 1
ATOM 1877 O O . GLU A 1 256 ? -101.405 -65.811 122.316 1.00 75.44 256 GLU A O 1
ATOM 1882 N N . ALA A 1 257 ? -99.288 -65.360 122.912 1.00 73.62 257 ALA A N 1
ATOM 1883 C CA . ALA A 1 257 ? -98.978 -66.730 123.322 1.00 73.62 257 ALA A CA 1
ATOM 1884 C C . ALA A 1 257 ? -99.827 -67.187 124.525 1.00 73.62 257 ALA A C 1
ATOM 1886 O O . ALA A 1 257 ? -100.403 -68.280 124.495 1.00 73.62 257 ALA A O 1
ATOM 1887 N N . GLU A 1 258 ? -99.971 -66.348 125.557 1.00 73.12 258 GLU A N 1
ATOM 1888 C CA . GLU A 1 258 ? -100.838 -66.644 126.709 1.00 73.12 258 GLU A CA 1
ATOM 1889 C C . GLU A 1 258 ? -102.321 -66.710 126.325 1.00 73.12 258 GLU A C 1
ATOM 1891 O O . GLU A 1 258 ? -103.043 -67.604 126.781 1.00 73.12 258 GLU A O 1
ATOM 1896 N N . LEU A 1 259 ? -102.782 -65.815 125.445 1.00 74.31 259 LEU A N 1
ATOM 1897 C CA . LEU A 1 259 ? -104.140 -65.845 124.897 1.00 74.31 259 LEU A CA 1
ATOM 1898 C C . LEU A 1 259 ? -104.439 -67.168 124.196 1.00 74.31 259 LEU A C 1
ATOM 1900 O O . LEU A 1 259 ? -105.493 -67.769 124.423 1.00 74.31 259 LEU A O 1
ATOM 1904 N N . THR A 1 260 ? -103.497 -67.643 123.386 1.00 73.88 260 THR A N 1
ATOM 1905 C CA . THR A 1 260 ? -103.619 -68.903 122.648 1.00 73.88 260 THR A CA 1
ATOM 1906 C C . THR A 1 260 ? -103.675 -70.099 123.603 1.00 73.88 260 THR A C 1
ATOM 1908 O O . THR A 1 260 ? -104.526 -70.980 123.451 1.00 73.88 260 THR A O 1
ATOM 1911 N N . ALA A 1 261 ? -102.841 -70.105 124.648 1.00 71.94 261 ALA A N 1
ATOM 1912 C CA . ALA A 1 261 ? -102.834 -71.154 125.668 1.00 71.94 261 ALA A CA 1
ATOM 1913 C C . ALA A 1 261 ? -104.150 -71.213 126.472 1.00 71.94 261 ALA A C 1
ATOM 1915 O O . ALA A 1 261 ? -104.696 -72.297 126.707 1.00 71.94 261 ALA A O 1
ATOM 1916 N N . LEU A 1 262 ? -104.706 -70.061 126.862 1.00 70.25 262 LEU A N 1
ATOM 1917 C CA . LEU A 1 262 ? -105.965 -69.987 127.616 1.00 70.25 262 LEU A CA 1
ATOM 1918 C C . LEU A 1 262 ? -107.185 -70.347 126.758 1.00 70.25 262 LEU A C 1
ATOM 1920 O O . LEU A 1 262 ? -108.075 -71.056 127.228 1.00 70.25 262 LEU A O 1
ATOM 1924 N N . GLN A 1 263 ? -107.211 -69.945 125.485 1.00 70.00 263 GLN A N 1
ATOM 1925 C CA . GLN A 1 263 ? -108.244 -70.386 124.541 1.00 70.00 263 GLN A CA 1
ATOM 1926 C C . GLN A 1 263 ? -108.189 -71.905 124.302 1.00 70.00 263 GLN A C 1
ATOM 1928 O O . GLN A 1 263 ? -109.236 -72.551 124.208 1.00 70.00 263 GLN A O 1
ATOM 1933 N N . GLY A 1 264 ? -106.987 -72.494 124.278 1.00 66.19 264 GLY A N 1
ATOM 1934 C CA . GLY A 1 264 ? -106.791 -73.945 124.254 1.00 66.19 264 GLY A CA 1
ATOM 1935 C C . GLY A 1 264 ? -107.380 -74.651 125.482 1.00 66.19 264 GLY A C 1
ATOM 1936 O O . GLY A 1 264 ? -108.078 -75.656 125.337 1.00 66.19 264 GLY A O 1
ATOM 1937 N N . ARG A 1 265 ? -107.192 -74.088 126.686 1.00 63.06 265 ARG A N 1
ATOM 1938 C CA . ARG A 1 265 ? -107.806 -74.601 127.928 1.00 63.06 265 ARG A CA 1
ATOM 1939 C C . ARG A 1 265 ? -109.335 -74.558 127.896 1.00 63.06 265 ARG A C 1
ATOM 1941 O O . ARG A 1 265 ? -109.961 -75.529 128.308 1.00 63.06 265 ARG A O 1
ATOM 1948 N N . ILE A 1 266 ? -109.941 -73.488 127.374 1.00 62.81 266 ILE A N 1
ATOM 1949 C CA . ILE A 1 266 ? -111.407 -73.392 127.234 1.00 62.81 266 ILE A CA 1
ATOM 1950 C C . ILE A 1 266 ? -111.941 -74.444 126.254 1.00 62.81 266 ILE A C 1
ATOM 1952 O O . ILE A 1 266 ? -112.954 -75.084 126.541 1.00 62.81 266 ILE A O 1
ATOM 1956 N N . ARG A 1 267 ? -111.249 -74.679 125.129 1.00 62.50 267 ARG A N 1
ATOM 1957 C CA . ARG A 1 267 ? -111.635 -75.736 124.179 1.00 62.50 267 ARG A CA 1
ATOM 1958 C C . ARG A 1 267 ? -111.578 -77.125 124.806 1.00 62.50 267 ARG A C 1
ATOM 1960 O O . ARG A 1 267 ? -112.516 -77.882 124.597 1.00 62.50 267 ARG A O 1
ATOM 1967 N N . MET A 1 268 ? -110.554 -77.433 125.608 1.00 58.78 268 MET A N 1
ATOM 1968 C CA . MET A 1 268 ? -110.469 -78.726 126.303 1.00 58.78 268 MET A CA 1
ATOM 1969 C C . MET A 1 268 ? -111.633 -78.964 127.275 1.00 58.78 268 MET A C 1
ATOM 1971 O O . MET A 1 268 ? -112.120 -80.087 127.374 1.00 58.78 268 MET A O 1
ATOM 1975 N N . VAL A 1 269 ? -112.119 -77.920 127.955 1.00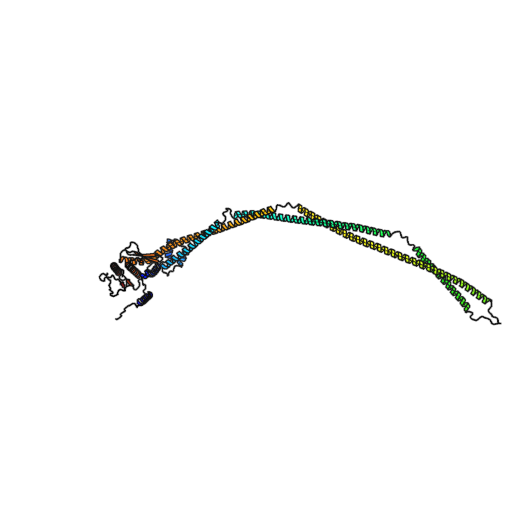 58.00 269 VAL A N 1
ATOM 1976 C CA . VAL A 1 269 ? -113.297 -78.023 128.838 1.00 58.00 269 VAL A CA 1
ATOM 1977 C C . VAL A 1 269 ? -114.591 -78.216 128.032 1.00 58.00 269 VAL A C 1
ATOM 1979 O O . VAL A 1 269 ? -115.475 -78.949 128.465 1.00 58.00 269 VAL A O 1
ATOM 1982 N N . HIS A 1 270 ? -114.694 -77.623 126.838 1.00 56.19 270 HIS A N 1
ATOM 1983 C CA . HIS A 1 270 ? -115.843 -77.803 125.938 1.00 56.19 270 HIS A CA 1
ATOM 1984 C C . HIS A 1 270 ? -115.853 -79.152 125.195 1.00 56.19 270 HIS A C 1
ATOM 1986 O O . HIS A 1 270 ? -116.926 -79.679 124.915 1.00 56.19 270 HIS A O 1
ATOM 1992 N N . SER A 1 271 ? -114.695 -79.742 124.881 1.00 52.81 271 SER A N 1
ATOM 1993 C CA . SER A 1 271 ? -114.612 -80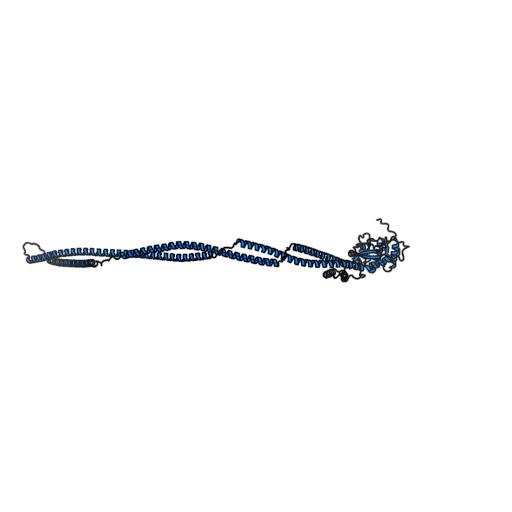.998 124.117 1.00 52.81 271 SER A CA 1
ATOM 1994 C C . SER A 1 271 ? -114.795 -82.270 124.958 1.00 52.81 271 SER A C 1
ATOM 1996 O O . SER A 1 271 ? -114.950 -83.345 124.388 1.00 52.81 271 SER A O 1
ATOM 1998 N N . GLY A 1 272 ? -114.798 -82.170 126.293 1.00 50.22 272 GLY A N 1
ATOM 1999 C CA . GLY A 1 272 ? -114.983 -83.309 127.205 1.00 50.22 272 GLY A CA 1
ATOM 2000 C C . GLY A 1 272 ? -116.438 -83.712 127.496 1.00 50.22 272 GLY A C 1
ATOM 2001 O O . GLY A 1 272 ? -116.645 -84.749 128.110 1.00 50.22 272 GLY A O 1
ATOM 2002 N N . ASN A 1 273 ? -117.437 -82.933 127.057 1.00 47.69 273 ASN A N 1
ATOM 2003 C CA . ASN A 1 273 ? -118.863 -83.149 127.362 1.00 47.69 273 ASN A CA 1
ATOM 2004 C C . ASN A 1 273 ? -119.754 -83.016 126.107 1.00 47.69 273 ASN A C 1
ATOM 2006 O O . ASN A 1 273 ? -120.695 -82.225 126.067 1.00 47.69 273 ASN A O 1
ATOM 2010 N N . SER A 1 274 ? -119.476 -83.799 125.063 1.00 39.78 274 SER A N 1
ATOM 2011 C CA . SER A 1 274 ? -120.403 -83.969 123.931 1.00 39.78 274 SER A CA 1
ATOM 2012 C C . SER A 1 274 ? -121.340 -85.160 124.167 1.00 39.78 274 SER A C 1
ATOM 2014 O O . SER A 1 274 ? -121.214 -86.223 123.571 1.00 39.78 274 SER A O 1
ATOM 2016 N N . GLY A 1 275 ? -122.296 -84.946 125.070 1.00 36.81 275 GLY A N 1
ATOM 2017 C CA . GLY A 1 275 ? -123.450 -85.808 125.313 1.00 36.81 275 GLY A CA 1
ATOM 2018 C C . GLY A 1 275 ? -124.540 -85.004 126.020 1.00 36.81 275 GLY A C 1
ATOM 2019 O O . GLY A 1 275 ? -124.542 -84.940 127.240 1.00 36.81 275 GLY A O 1
ATOM 2020 N N . GLU A 1 276 ? -125.360 -84.317 125.217 1.00 37.19 276 GLU A N 1
ATOM 2021 C CA . GLU A 1 276 ? -126.709 -83.763 125.461 1.00 37.19 276 GLU A CA 1
ATOM 2022 C C . GLU A 1 276 ? -127.142 -83.320 126.882 1.00 37.19 276 GLU A C 1
ATOM 2024 O O . GLU A 1 276 ? -127.178 -84.084 127.840 1.00 37.19 276 GLU A O 1
ATOM 2029 N N . CYS A 1 277 ? -127.671 -82.095 126.979 1.00 50.84 277 CYS A N 1
ATOM 2030 C CA . CYS A 1 277 ? -128.546 -81.652 128.074 1.00 50.84 277 CYS A CA 1
ATOM 2031 C C . CYS A 1 277 ? -129.727 -80.887 127.451 1.00 50.84 277 CYS A C 1
ATOM 2033 O O . CYS A 1 277 ? -129.460 -79.809 126.909 1.00 50.84 277 CYS A O 1
ATOM 2035 N N . PRO A 1 278 ? -130.967 -81.445 127.352 1.00 49.78 278 PRO A N 1
ATOM 2036 C CA . PRO A 1 278 ? -132.115 -80.916 128.135 1.00 49.78 278 PRO A CA 1
ATOM 2037 C C . PRO A 1 278 ? -133.408 -81.807 128.261 1.00 49.78 278 PRO A C 1
ATOM 2039 O O . PRO A 1 278 ? -133.924 -82.342 127.290 1.00 49.78 278 PRO A O 1
ATOM 2042 N N . VAL A 1 279 ? -134.019 -81.826 129.460 1.00 54.03 279 VAL A N 1
ATOM 2043 C CA . VAL A 1 279 ? -135.459 -82.047 129.814 1.00 54.03 279 VAL A CA 1
ATOM 2044 C C . VAL A 1 279 ? -136.231 -83.288 129.286 1.00 54.03 279 VAL A C 1
ATOM 2046 O O . VAL A 1 279 ? -136.811 -83.270 128.205 1.00 54.03 279 VAL A O 1
ATOM 2049 N N . ALA A 1 280 ? -136.489 -84.258 130.182 1.00 36.81 280 ALA A N 1
ATOM 2050 C CA . ALA A 1 280 ? -137.701 -85.094 130.164 1.00 36.81 280 ALA A CA 1
ATOM 2051 C C . ALA A 1 280 ? -138.245 -85.295 131.594 1.00 36.81 280 ALA A C 1
ATOM 2053 O O . ALA A 1 280 ? -137.494 -85.529 132.540 1.00 36.81 280 ALA A O 1
ATOM 2054 N N . ARG A 1 281 ? -139.563 -85.138 131.761 1.00 50.53 281 ARG A N 1
ATOM 2055 C CA . ARG A 1 281 ? -140.286 -85.180 133.043 1.00 50.53 281 ARG A CA 1
ATOM 2056 C C . ARG A 1 281 ? -140.024 -86.493 133.798 1.00 50.53 281 ARG A C 1
ATOM 2058 O O . ARG A 1 281 ? -140.397 -87.552 133.311 1.00 50.53 281 ARG A O 1
ATOM 2065 N N . GLY A 1 282 ? -139.496 -86.396 135.021 1.00 50.62 282 GLY A N 1
ATOM 2066 C CA . GLY A 1 282 ? -139.665 -87.437 136.042 1.00 50.62 282 GLY A CA 1
ATOM 2067 C C . GLY A 1 282 ? -138.483 -88.353 136.385 1.00 50.62 282 GLY A C 1
ATOM 2068 O O . GLY A 1 282 ? -138.744 -89.370 137.016 1.00 50.62 282 GLY A O 1
ATOM 2069 N N . VAL A 1 283 ? -137.218 -88.038 136.060 1.00 47.09 283 VAL A N 1
ATOM 2070 C CA . VAL A 1 283 ? -136.052 -88.825 136.544 1.00 47.09 283 VAL A CA 1
ATOM 2071 C C . VAL A 1 283 ? -134.844 -87.932 136.898 1.00 47.09 283 VAL A C 1
ATOM 2073 O O . VAL A 1 283 ? -134.581 -86.931 136.236 1.00 47.09 283 VAL A O 1
ATOM 2076 N N . THR A 1 284 ? -134.127 -88.294 137.968 1.00 47.56 284 THR A N 1
ATOM 2077 C CA . THR A 1 284 ? -132.951 -87.637 138.578 1.00 47.56 284 THR A CA 1
ATOM 2078 C C . THR A 1 284 ? -131.668 -87.704 137.731 1.00 47.56 284 THR A C 1
ATOM 2080 O O . THR A 1 284 ? -131.264 -88.788 137.317 1.00 47.56 284 THR A O 1
ATOM 2083 N N . CYS A 1 285 ? -130.977 -86.567 137.559 1.00 45.59 285 CYS A N 1
ATOM 2084 C CA . CYS A 1 285 ? -129.612 -86.477 137.009 1.00 45.59 285 CYS A CA 1
ATOM 2085 C C . CYS A 1 285 ? -128.554 -86.631 138.129 1.00 45.59 285 CYS A C 1
ATOM 2087 O O . CYS A 1 285 ? -128.739 -86.034 139.192 1.00 45.59 285 CYS A O 1
ATOM 2089 N N . PRO A 1 286 ? -127.449 -87.381 137.921 1.00 46.59 286 PRO A N 1
ATOM 2090 C CA . PRO A 1 286 ? -126.461 -87.684 138.960 1.00 46.59 286 PRO A CA 1
ATOM 2091 C C . PRO A 1 286 ? -125.285 -86.692 139.053 1.00 46.59 286 PRO A C 1
ATOM 2093 O O . PRO A 1 286 ? -124.347 -86.959 139.801 1.00 46.59 286 PRO A O 1
ATOM 2096 N N . ILE A 1 287 ? -125.282 -85.570 138.319 1.00 51.06 287 ILE A N 1
ATOM 2097 C CA . ILE A 1 287 ? -124.189 -84.584 138.417 1.00 51.06 287 ILE A CA 1
ATOM 2098 C C . ILE A 1 287 ? -124.457 -83.646 139.609 1.00 51.06 287 ILE A C 1
ATOM 2100 O O . ILE A 1 287 ? -125.445 -82.908 139.578 1.00 51.06 287 ILE A O 1
ATOM 2104 N N . PRO A 1 288 ? -123.594 -83.618 140.646 1.00 51.62 288 PRO A N 1
ATOM 2105 C CA . PRO A 1 288 ? -123.753 -82.709 141.777 1.00 51.62 288 PRO A CA 1
ATOM 2106 C C . PRO A 1 288 ? -123.655 -81.253 141.309 1.00 51.62 288 PRO A C 1
ATOM 2108 O O . PRO A 1 288 ? -122.733 -80.877 140.578 1.00 51.62 288 PRO A O 1
ATOM 2111 N N . HIS A 1 289 ? -124.598 -80.420 141.744 1.00 54.78 289 HIS A N 1
ATOM 2112 C CA . HIS A 1 289 ? -124.720 -79.004 141.370 1.00 54.78 289 HIS A CA 1
ATOM 2113 C C . HIS A 1 289 ? -123.431 -78.192 141.649 1.00 54.78 289 HIS A C 1
ATOM 2115 O O . HIS A 1 289 ? -123.125 -77.195 140.994 1.00 54.78 289 HIS A O 1
ATOM 2121 N N . ASP A 1 290 ? -122.632 -78.652 142.602 1.00 55.75 290 ASP A N 1
ATOM 2122 C CA . ASP A 1 290 ? -121.362 -78.099 143.059 1.00 55.75 290 ASP A CA 1
ATOM 2123 C C . ASP A 1 290 ? -120.189 -78.323 142.083 1.00 55.75 290 ASP A C 1
ATOM 2125 O O . ASP A 1 290 ? -119.227 -77.551 142.117 1.00 55.75 290 ASP A O 1
ATOM 2129 N N . VAL A 1 291 ? -120.269 -79.297 141.166 1.00 58.22 291 VAL A N 1
ATOM 2130 C CA . VAL A 1 291 ? -119.268 -79.496 140.097 1.00 58.22 291 VAL A CA 1
ATOM 2131 C C . VAL A 1 291 ? -119.535 -78.556 138.919 1.00 58.22 291 VAL A C 1
ATOM 2133 O O . VAL A 1 291 ? -118.617 -77.897 138.431 1.00 58.22 291 VAL A O 1
ATOM 2136 N N . ALA A 1 292 ? -120.801 -78.417 138.513 1.00 58.19 292 ALA A N 1
ATOM 2137 C CA . ALA A 1 292 ? -121.205 -77.482 137.462 1.00 58.19 292 ALA A CA 1
ATOM 2138 C C . ALA A 1 292 ? -120.927 -76.019 137.857 1.00 58.19 292 ALA A C 1
ATOM 2140 O O . ALA A 1 292 ? -120.463 -75.233 137.030 1.00 58.19 292 ALA A O 1
ATOM 2141 N N . ARG A 1 293 ? -121.121 -75.666 139.138 1.00 58.31 293 ARG A N 1
ATOM 2142 C CA . ARG A 1 293 ? -120.819 -74.319 139.647 1.00 58.31 293 ARG A CA 1
ATOM 2143 C C . ARG A 1 293 ? -119.321 -73.996 139.619 1.00 58.31 293 ARG A C 1
ATOM 2145 O O . ARG A 1 293 ? -118.956 -72.921 139.158 1.00 58.31 293 ARG A O 1
ATOM 2152 N N . ARG A 1 294 ? -118.453 -74.930 140.034 1.00 60.34 294 ARG A N 1
ATOM 2153 C CA . ARG A 1 294 ? -116.989 -74.735 139.983 1.00 60.34 294 ARG A CA 1
ATOM 2154 C C . ARG A 1 294 ? -116.458 -74.645 138.552 1.00 60.34 294 ARG A C 1
ATOM 2156 O O . ARG A 1 294 ? -115.578 -73.835 138.284 1.00 60.34 294 ARG A O 1
ATOM 2163 N N . ALA A 1 295 ? -116.998 -75.435 137.622 1.00 61.06 295 ALA A N 1
ATOM 2164 C CA . ALA A 1 295 ? -116.629 -75.332 136.210 1.00 61.06 295 ALA A CA 1
ATOM 2165 C C . ALA A 1 295 ? -117.028 -73.968 135.617 1.00 61.06 295 ALA A C 1
ATOM 2167 O O . ALA A 1 295 ? -116.239 -73.363 134.893 1.00 61.06 295 ALA A O 1
ATOM 2168 N N . ALA A 1 296 ? -118.210 -73.450 135.969 1.00 61.59 296 ALA A N 1
ATOM 2169 C CA . ALA A 1 296 ? -118.656 -72.122 135.554 1.00 61.59 296 ALA A CA 1
ATOM 2170 C C . ALA A 1 296 ? -117.806 -70.987 136.162 1.00 61.59 296 ALA A C 1
ATOM 2172 O O . ALA A 1 296 ? -117.476 -70.047 135.444 1.00 61.59 296 ALA A O 1
ATOM 2173 N N . GLU A 1 297 ? -117.393 -71.088 137.432 1.00 64.56 297 GLU A N 1
ATOM 2174 C CA . GLU A 1 297 ? -116.467 -70.131 138.066 1.00 64.56 297 GLU A CA 1
ATOM 2175 C C . GLU A 1 297 ? -115.091 -70.129 137.384 1.00 64.56 297 GLU A C 1
ATOM 2177 O O . GLU A 1 297 ? -114.600 -69.068 137.006 1.00 64.56 297 GLU A O 1
ATOM 2182 N N . VAL A 1 298 ? -114.504 -71.304 137.122 1.00 65.69 298 VAL A N 1
ATOM 2183 C CA . VAL A 1 298 ? -113.201 -71.410 136.437 1.00 65.69 298 VAL A CA 1
ATOM 2184 C C . VAL A 1 298 ? -113.277 -70.886 135.001 1.00 65.69 298 VAL A C 1
ATOM 2186 O O . VAL A 1 298 ? -112.362 -70.197 134.545 1.00 65.69 298 VAL A O 1
ATOM 2189 N N . ILE A 1 299 ? -114.361 -71.170 134.269 1.00 66.19 299 ILE A N 1
ATOM 2190 C CA . ILE A 1 299 ? -114.583 -70.607 132.928 1.00 66.19 299 ILE A CA 1
ATOM 2191 C C . ILE A 1 299 ? -114.763 -69.084 133.014 1.00 66.19 299 ILE A C 1
ATOM 2193 O O . ILE A 1 299 ? -114.189 -68.368 132.195 1.00 66.19 299 ILE A O 1
ATOM 2197 N N . GLY A 1 300 ? -115.490 -68.587 134.018 1.00 64.88 300 GLY A N 1
ATOM 2198 C CA . GLY A 1 300 ? -115.679 -67.160 134.280 1.00 64.88 300 GLY A CA 1
ATOM 2199 C C . GLY A 1 300 ? -114.361 -66.423 134.524 1.00 64.88 300 GLY A C 1
ATOM 2200 O O . GLY A 1 300 ? -114.067 -65.457 133.820 1.00 64.88 300 GLY A O 1
ATOM 2201 N N . GLU A 1 301 ? -113.518 -66.921 135.432 1.00 70.81 301 GLU A N 1
ATOM 2202 C CA . GLU A 1 301 ? -112.182 -66.363 135.697 1.00 70.81 301 GLU A CA 1
ATOM 2203 C C . GLU A 1 301 ? -111.281 -66.416 134.456 1.00 70.81 301 GLU A C 1
ATOM 2205 O O . GLU A 1 301 ? -110.566 -65.460 134.146 1.00 70.81 301 GLU A O 1
ATOM 2210 N N . THR A 1 302 ? -111.338 -67.516 133.698 1.00 68.94 302 THR A N 1
ATOM 2211 C CA . THR A 1 302 ? -110.534 -67.678 132.477 1.00 68.94 302 THR A CA 1
ATOM 2212 C C . THR A 1 302 ? -110.967 -66.690 131.391 1.00 68.94 302 THR A C 1
ATOM 2214 O O . THR A 1 302 ? -110.118 -66.098 130.726 1.00 68.94 302 THR A O 1
ATOM 2217 N N . LEU A 1 303 ? -112.272 -66.452 131.226 1.00 70.19 303 LEU A N 1
ATOM 2218 C CA . LEU A 1 303 ? -112.802 -65.459 130.287 1.00 70.19 303 LEU A CA 1
ATOM 2219 C C . LEU A 1 303 ? -112.456 -64.027 130.707 1.00 70.19 303 LEU A C 1
ATOM 2221 O O . LEU A 1 303 ? -112.106 -63.212 129.853 1.00 70.19 303 LEU A O 1
ATOM 2225 N N . GLN A 1 304 ? -112.484 -63.728 132.006 1.00 75.19 304 GLN A N 1
ATOM 2226 C CA . GLN A 1 304 ? -112.080 -62.423 132.529 1.00 75.19 304 GLN A CA 1
ATOM 2227 C C . GLN A 1 304 ? -110.587 -62.162 132.266 1.00 75.19 304 GLN A C 1
ATOM 2229 O O . GLN A 1 304 ? -110.219 -61.084 131.798 1.00 75.19 304 GLN A O 1
ATOM 2234 N N . ARG A 1 305 ? -109.739 -63.184 132.445 1.00 74.25 305 ARG A N 1
ATOM 2235 C CA . ARG A 1 305 ? -108.297 -63.128 132.152 1.00 74.25 305 ARG A CA 1
ATOM 2236 C C . ARG A 1 305 ? -107.982 -63.037 130.654 1.00 74.25 305 ARG A C 1
ATOM 2238 O O . ARG A 1 305 ? -107.041 -62.356 130.255 1.00 74.25 305 ARG A O 1
ATOM 2245 N N . ILE A 1 306 ? -108.802 -63.653 129.803 1.00 74.12 306 ILE A N 1
ATOM 2246 C CA . ILE A 1 306 ? -108.760 -63.441 128.346 1.00 74.12 306 ILE A CA 1
ATOM 2247 C C . ILE A 1 306 ? -109.118 -61.992 128.001 1.00 74.12 306 ILE A C 1
ATOM 2249 O O . ILE A 1 306 ? -108.485 -61.405 127.127 1.00 74.12 306 ILE A O 1
ATOM 2253 N N . GLY A 1 307 ? -110.095 -61.399 128.693 1.00 72.94 307 GLY A N 1
ATOM 2254 C CA . GLY A 1 307 ? -110.447 -59.987 128.544 1.00 72.94 307 GLY A CA 1
ATOM 2255 C C . GLY A 1 307 ? -109.272 -59.056 128.853 1.00 72.94 307 GLY A C 1
ATOM 2256 O O . GLY A 1 307 ? -108.962 -58.179 128.048 1.00 72.94 307 GLY A O 1
ATOM 2257 N N . THR A 1 308 ? -108.565 -59.289 129.963 1.00 77.81 308 THR A N 1
ATOM 2258 C CA . THR A 1 308 ? -107.385 -58.489 130.337 1.00 77.81 308 THR A CA 1
ATOM 2259 C C . THR A 1 308 ? -106.217 -58.675 129.370 1.00 77.81 308 THR A C 1
ATOM 2261 O O . THR A 1 308 ? -105.554 -57.702 129.023 1.00 77.81 308 THR A O 1
ATOM 2264 N N . LEU A 1 309 ? -105.984 -59.895 128.875 1.00 75.56 309 LEU A N 1
ATOM 2265 C CA . LEU A 1 309 ? -104.901 -60.155 127.921 1.00 75.56 309 LEU A CA 1
ATOM 2266 C C . LEU A 1 309 ? -105.183 -59.582 126.530 1.00 75.56 309 LEU A C 1
ATOM 2268 O O . LEU A 1 309 ? -104.263 -59.081 125.897 1.00 75.56 309 LEU A O 1
ATOM 2272 N N . LYS A 1 310 ? -106.443 -59.573 126.072 1.00 75.12 310 LYS A N 1
ATOM 2273 C CA . LYS A 1 310 ? -106.821 -58.889 124.821 1.00 75.12 310 LYS A CA 1
ATOM 2274 C C . LYS A 1 310 ? -106.634 -57.379 124.910 1.00 75.12 310 LYS A C 1
ATOM 2276 O O . LYS A 1 310 ? -106.252 -56.755 123.925 1.00 75.12 310 LYS A O 1
ATOM 2281 N N . ALA A 1 311 ? -106.904 -56.790 126.076 1.00 77.38 311 ALA A N 1
ATOM 2282 C CA . ALA A 1 311 ? -106.620 -55.379 126.308 1.00 77.38 311 ALA A CA 1
ATOM 2283 C C . ALA A 1 311 ? -105.105 -55.104 126.252 1.00 77.38 311 ALA A C 1
ATOM 2285 O O . ALA A 1 311 ? -104.691 -54.191 125.543 1.00 77.38 311 ALA A O 1
ATOM 2286 N N . ALA A 1 312 ? -104.290 -55.946 126.896 1.00 74.50 312 ALA A N 1
ATOM 2287 C CA . ALA A 1 312 ? -102.830 -55.834 126.875 1.00 74.50 312 ALA A CA 1
ATOM 2288 C C . ALA A 1 312 ? -102.218 -56.065 125.477 1.00 74.50 312 ALA A C 1
ATOM 2290 O O . ALA A 1 312 ? -101.302 -55.352 125.080 1.00 74.50 312 ALA A O 1
ATOM 2291 N N . GLU A 1 313 ? -102.734 -57.022 124.698 1.00 79.25 313 GLU A N 1
ATOM 2292 C CA . GLU A 1 313 ? -102.322 -57.258 123.306 1.00 79.25 313 GLU A CA 1
ATOM 2293 C C . GLU A 1 313 ? -102.610 -56.034 122.428 1.00 79.25 313 GLU A C 1
ATOM 2295 O O . GLU A 1 313 ? -101.751 -55.595 121.658 1.00 79.25 313 GLU A O 1
ATOM 2300 N N . LYS A 1 314 ? -103.809 -55.453 122.569 1.00 79.62 314 LYS A N 1
ATOM 2301 C CA . LYS A 1 314 ? -104.209 -54.252 121.835 1.00 79.62 314 LYS A CA 1
ATOM 2302 C C . LYS A 1 314 ? -103.313 -53.063 122.187 1.00 79.62 314 LYS A C 1
ATOM 2304 O O . LYS A 1 314 ? -102.813 -52.402 121.281 1.00 79.62 314 LYS A O 1
ATOM 2309 N N . GLU A 1 315 ? -103.059 -52.839 123.473 1.00 80.25 315 GLU A N 1
ATOM 2310 C CA . GLU A 1 315 ? -102.165 -51.782 123.953 1.00 80.25 315 GLU A CA 1
ATOM 2311 C C . GLU A 1 315 ? -100.730 -51.971 123.429 1.00 80.25 315 GLU A C 1
ATOM 2313 O O . GLU A 1 315 ? -100.133 -51.042 122.883 1.00 80.25 315 GLU A O 1
ATOM 2318 N N . ALA A 1 316 ? -100.195 -53.196 123.480 1.00 74.88 316 ALA A N 1
ATOM 2319 C CA . ALA A 1 316 ? -98.878 -53.512 122.929 1.00 74.88 316 ALA A CA 1
ATOM 2320 C C . ALA A 1 316 ? -98.815 -53.314 121.401 1.00 74.88 316 ALA A C 1
ATOM 2322 O O . ALA A 1 316 ? -97.801 -52.850 120.874 1.00 74.88 316 ALA A O 1
ATOM 2323 N N . SER A 1 317 ? -99.896 -53.619 120.676 1.00 77.19 317 SER A N 1
ATOM 2324 C CA . SER A 1 317 ? -99.988 -53.383 119.232 1.00 77.19 317 SER A CA 1
ATOM 2325 C C . SER A 1 317 ? -100.027 -51.892 118.882 1.00 77.19 317 SER A C 1
ATOM 2327 O O . SER A 1 317 ? -99.382 -51.478 117.915 1.00 77.19 317 SER A O 1
ATOM 2329 N N . GLU A 1 318 ? -100.748 -51.076 119.652 1.00 81.94 318 GLU A N 1
ATOM 2330 C CA . GLU A 1 318 ? -100.799 -49.620 119.467 1.00 81.94 318 GLU A CA 1
ATOM 2331 C C . GLU A 1 318 ? -99.424 -48.988 119.739 1.00 81.94 318 GLU A C 1
ATOM 2333 O O . GLU A 1 318 ? -98.914 -48.230 118.906 1.00 81.94 318 GLU A O 1
ATOM 2338 N N . LEU A 1 319 ? -98.753 -49.392 120.824 1.00 78.12 319 LEU A N 1
ATOM 2339 C CA . LEU A 1 319 ? -97.386 -48.962 121.139 1.00 78.12 319 LEU A CA 1
ATOM 2340 C C . LEU A 1 319 ? -96.387 -49.347 120.039 1.00 78.12 319 LEU A C 1
ATOM 2342 O O . LEU A 1 319 ? -95.552 -48.527 119.650 1.00 78.12 319 LEU A O 1
ATOM 2346 N N . LEU A 1 320 ? -96.498 -50.558 119.486 1.00 79.25 320 LEU A N 1
ATOM 2347 C CA . LEU A 1 320 ? -95.646 -51.012 118.388 1.00 79.25 320 LEU A CA 1
ATOM 2348 C C . LEU A 1 320 ? -95.854 -50.177 117.116 1.00 79.25 320 LEU A C 1
ATOM 2350 O O . LEU A 1 320 ? -94.874 -49.777 116.482 1.00 79.25 320 LEU A O 1
ATOM 2354 N N . SER A 1 321 ? -97.105 -49.869 116.754 1.00 78.38 321 SER A N 1
ATOM 2355 C CA . SER A 1 321 ? -97.385 -49.007 115.596 1.00 78.38 321 SER A CA 1
ATOM 2356 C C . SER A 1 321 ? -96.819 -47.596 115.770 1.00 78.38 321 SER A C 1
ATOM 2358 O O . SER A 1 321 ? -96.152 -47.089 114.867 1.00 78.38 321 SER A O 1
ATOM 2360 N N . ALA A 1 322 ? -96.976 -47.000 116.956 1.00 77.94 322 ALA A N 1
ATOM 2361 C CA . ALA A 1 322 ? -96.458 -45.669 117.253 1.00 77.94 322 ALA A CA 1
ATOM 2362 C C . ALA A 1 322 ? -94.918 -45.627 117.230 1.00 77.94 322 ALA A C 1
ATOM 2364 O O . ALA A 1 322 ? -94.318 -44.666 116.737 1.00 77.94 322 ALA A O 1
ATOM 2365 N N . ALA A 1 323 ? -94.259 -46.678 117.727 1.00 75.50 323 ALA A N 1
ATOM 2366 C CA . ALA A 1 323 ? -92.804 -46.792 117.718 1.00 75.50 323 ALA A CA 1
ATOM 2367 C C . ALA A 1 323 ? -92.239 -46.962 116.291 1.00 75.50 323 ALA A C 1
ATOM 2369 O O . ALA A 1 323 ? -91.232 -46.337 115.943 1.00 75.50 323 ALA A O 1
ATOM 2370 N N . LEU A 1 324 ? -92.911 -47.738 115.432 1.00 77.94 324 LEU A N 1
ATOM 2371 C CA . LEU A 1 324 ? -92.529 -47.907 114.024 1.00 77.94 324 LEU A CA 1
ATOM 2372 C C . LEU A 1 324 ? -92.673 -46.611 113.214 1.00 77.94 324 LEU A C 1
ATOM 2374 O O . LEU A 1 324 ? -91.784 -46.282 112.425 1.00 77.94 324 LEU A O 1
ATOM 2378 N N . GLU A 1 325 ? -93.742 -45.840 113.428 1.00 80.19 325 GLU A N 1
ATOM 2379 C CA . GLU A 1 325 ? -93.918 -44.538 112.773 1.00 80.19 325 GLU A CA 1
ATOM 2380 C C . GLU A 1 325 ? -92.820 -43.539 113.154 1.00 80.19 325 GLU A C 1
ATOM 2382 O O . GLU A 1 325 ? -92.262 -42.870 112.277 1.00 80.19 325 GLU A O 1
ATOM 2387 N N . LYS A 1 326 ? -92.462 -43.462 114.443 1.00 76.50 326 LYS A N 1
ATOM 2388 C CA . LYS A 1 326 ? -91.367 -42.600 114.913 1.00 76.50 326 LYS A CA 1
ATOM 2389 C C . LYS A 1 326 ? -90.029 -42.986 114.284 1.00 76.50 326 LYS A C 1
ATOM 2391 O O . LYS A 1 326 ? -89.312 -42.107 113.807 1.00 76.50 326 LYS A O 1
ATOM 2396 N N . ARG A 1 327 ? -89.723 -44.287 114.203 1.00 77.94 327 ARG A N 1
ATOM 2397 C CA . ARG A 1 327 ? -88.494 -44.782 113.560 1.00 77.94 327 ARG A CA 1
ATOM 2398 C C . ARG A 1 327 ? -88.419 -44.381 112.088 1.00 77.94 327 ARG A C 1
ATOM 2400 O O . ARG A 1 327 ? -87.401 -43.860 111.643 1.00 77.94 327 ARG A O 1
ATOM 2407 N N . ASN A 1 328 ? -89.506 -44.578 111.343 1.00 76.56 328 ASN A N 1
ATOM 2408 C CA . ASN A 1 328 ? -89.534 -44.274 109.913 1.00 76.56 328 ASN A CA 1
ATOM 2409 C C . ASN A 1 328 ? -89.330 -42.775 109.633 1.00 76.56 328 ASN A C 1
ATOM 2411 O O . ASN A 1 328 ? -88.631 -42.428 108.681 1.00 76.56 328 ASN A O 1
ATOM 2415 N N . ARG A 1 329 ? -89.874 -41.881 110.474 1.00 78.81 329 ARG A N 1
ATOM 2416 C CA . ARG A 1 329 ? -89.627 -40.431 110.363 1.00 78.81 329 ARG A CA 1
ATOM 2417 C C . ARG A 1 329 ? -88.161 -40.076 110.624 1.00 78.81 329 ARG A C 1
ATOM 2419 O O . ARG A 1 329 ? -87.590 -39.294 109.867 1.00 78.81 329 ARG A O 1
ATOM 2426 N N . ALA A 1 330 ? -87.545 -40.670 111.645 1.00 74.19 330 ALA A N 1
ATOM 2427 C CA . ALA A 1 330 ? -86.141 -40.425 111.978 1.00 74.19 330 ALA A CA 1
ATOM 2428 C C . ALA A 1 330 ? -85.183 -40.906 110.866 1.00 74.19 330 ALA A C 1
ATOM 2430 O O . ALA A 1 330 ? -84.314 -40.150 110.423 1.00 74.19 330 ALA A O 1
ATOM 2431 N N . ASP A 1 331 ? -85.404 -42.110 110.326 1.00 74.62 331 ASP A N 1
ATOM 2432 C CA . ASP A 1 331 ? -84.614 -42.660 109.213 1.00 74.62 331 ASP A CA 1
ATOM 2433 C C . ASP A 1 331 ? -84.709 -41.779 107.948 1.00 74.62 331 ASP A C 1
ATOM 2435 O O . ASP A 1 331 ? -83.718 -41.572 107.239 1.00 74.62 331 ASP A O 1
ATOM 2439 N N . GLN A 1 332 ? -85.892 -41.223 107.662 1.00 76.81 332 GLN A N 1
ATOM 2440 C CA . GLN A 1 332 ? -86.118 -40.361 106.499 1.00 76.81 332 GLN A CA 1
ATOM 2441 C C . GLN A 1 332 ? -85.401 -39.007 106.629 1.00 76.81 332 GLN A C 1
ATOM 2443 O O . GLN A 1 332 ? -84.800 -38.537 105.659 1.00 76.81 332 GLN A O 1
ATOM 2448 N N . SER A 1 333 ? -85.397 -38.411 107.824 1.00 74.25 333 SER A N 1
ATOM 2449 C CA . SER A 1 333 ? -84.634 -37.190 108.121 1.00 74.25 333 SER A CA 1
ATOM 2450 C C . SER A 1 333 ? -83.126 -37.410 107.986 1.00 74.25 333 SER A C 1
ATOM 2452 O O . SER A 1 333 ? -82.421 -36.576 107.416 1.00 74.25 333 SER A O 1
ATOM 2454 N N . CYS A 1 334 ? -82.627 -38.571 108.419 1.00 74.25 334 CYS A N 1
ATOM 2455 C CA . CYS A 1 334 ? -81.207 -38.899 108.330 1.00 74.25 334 CYS A CA 1
ATOM 2456 C C . CYS A 1 334 ? -80.732 -39.064 106.872 1.00 74.25 334 CYS A C 1
ATOM 2458 O O . CYS A 1 334 ? -79.627 -38.645 106.522 1.00 74.25 334 CYS A O 1
ATOM 2460 N N . ARG A 1 335 ? -81.574 -39.618 105.986 1.00 72.25 335 ARG A N 1
ATOM 2461 C CA . ARG A 1 335 ? -81.266 -39.720 104.547 1.00 72.25 335 ARG A CA 1
ATOM 2462 C C . ARG A 1 335 ? -81.205 -38.356 103.857 1.00 72.25 335 ARG A C 1
ATOM 2464 O O . ARG A 1 335 ? -80.238 -38.098 103.146 1.00 72.25 335 ARG A O 1
ATOM 2471 N N . LYS A 1 336 ? -82.176 -37.471 104.114 1.00 73.12 336 LYS A N 1
ATOM 2472 C CA . LYS A 1 336 ? -82.209 -36.120 103.519 1.00 73.12 336 LYS A CA 1
ATOM 2473 C C . LYS A 1 336 ? -80.963 -35.300 103.867 1.00 73.12 336 LYS A C 1
ATOM 2475 O O . LYS A 1 336 ? -80.340 -34.731 102.976 1.00 73.12 336 LYS A O 1
ATOM 2480 N N . LEU A 1 337 ? -80.538 -35.330 105.133 1.00 72.88 337 LEU A N 1
ATOM 2481 C CA . LEU A 1 337 ? -79.330 -34.628 105.581 1.00 72.88 337 LEU A CA 1
ATOM 2482 C C . LEU A 1 337 ? -78.051 -35.143 104.900 1.00 72.88 337 LEU A C 1
ATOM 2484 O O . LEU A 1 337 ? -77.158 -34.358 104.576 1.00 72.88 337 LEU A O 1
ATOM 2488 N N . LYS A 1 338 ? -77.952 -36.456 104.648 1.00 72.19 338 LYS A N 1
ATOM 2489 C CA . LYS A 1 338 ? -76.803 -37.044 103.940 1.00 72.19 338 LYS A CA 1
ATOM 2490 C C . LYS A 1 338 ? -76.761 -36.639 102.463 1.00 72.19 338 LYS A C 1
ATOM 2492 O O . LYS A 1 338 ? -75.683 -36.339 101.953 1.00 72.19 338 LYS A O 1
ATOM 2497 N N . GLU A 1 339 ? -77.909 -36.590 101.790 1.00 73.81 339 GLU A N 1
ATOM 2498 C CA . GLU A 1 339 ? -78.003 -36.184 100.380 1.00 73.81 339 GLU A CA 1
ATOM 2499 C C . GLU A 1 339 ? -77.708 -34.691 100.166 1.00 73.81 339 GLU A C 1
ATOM 2501 O O . GLU A 1 339 ? -76.991 -34.334 99.228 1.00 73.81 339 GLU A O 1
ATOM 2506 N N . GLU A 1 340 ? -78.201 -33.808 101.038 1.00 72.94 340 GLU A N 1
ATOM 2507 C CA . GLU A 1 340 ? -77.928 -32.365 100.951 1.00 72.94 340 GLU A CA 1
ATOM 2508 C C . GLU A 1 340 ? -76.443 -32.045 101.159 1.00 72.94 340 GLU A C 1
ATOM 2510 O O . GLU A 1 340 ? -75.865 -31.258 100.404 1.00 72.94 340 GLU A O 1
ATOM 2515 N N . ARG A 1 341 ? -75.782 -32.722 102.106 1.00 69.50 341 ARG A N 1
ATOM 2516 C CA . ARG A 1 341 ? -74.337 -32.566 102.333 1.00 69.50 341 ARG A CA 1
ATOM 2517 C C . ARG A 1 341 ? -73.495 -33.059 101.155 1.00 69.50 341 ARG A C 1
ATOM 2519 O O . ARG A 1 341 ? -72.502 -32.417 100.813 1.00 69.50 341 ARG A O 1
ATOM 2526 N N . ALA A 1 342 ? -73.884 -34.159 100.507 1.00 68.62 342 ALA A N 1
ATOM 2527 C CA . ALA A 1 342 ? -73.199 -34.642 99.306 1.00 68.62 342 ALA A CA 1
ATOM 2528 C C . ALA A 1 342 ? -73.277 -33.611 98.164 1.00 68.62 342 ALA A C 1
ATOM 2530 O O . ALA A 1 342 ? -72.249 -33.249 97.592 1.00 68.62 342 ALA A O 1
ATOM 2531 N N . LYS A 1 343 ? -74.466 -33.038 97.920 1.00 71.69 343 LYS A N 1
ATOM 2532 C CA . LYS A 1 343 ? -74.667 -31.985 96.907 1.00 71.69 343 LYS A CA 1
ATOM 2533 C C . LYS A 1 343 ? -73.854 -30.721 97.193 1.00 71.69 343 LYS A C 1
ATOM 2535 O O . LYS A 1 343 ? -73.262 -30.160 96.273 1.00 71.69 343 LYS A O 1
ATOM 2540 N N . GLN A 1 344 ? -73.782 -30.285 98.452 1.00 72.50 344 GLN A N 1
ATOM 2541 C CA . GLN A 1 344 ? -72.960 -29.130 98.830 1.00 72.50 344 GLN A CA 1
ATOM 2542 C C . GLN A 1 344 ? -71.463 -29.395 98.617 1.00 72.50 344 GLN A C 1
ATOM 2544 O O . GLN A 1 344 ? -70.748 -28.522 98.124 1.00 72.50 344 GLN A O 1
ATOM 2549 N N . ARG A 1 345 ? -70.978 -30.603 98.929 1.00 70.25 345 ARG A N 1
ATOM 2550 C CA . ARG A 1 345 ? -69.570 -30.976 98.731 1.00 70.25 345 ARG A CA 1
ATOM 2551 C C . ARG A 1 345 ? -69.183 -31.036 97.251 1.00 70.25 345 ARG A C 1
ATOM 2553 O O . ARG A 1 345 ? -68.106 -30.558 96.891 1.00 70.25 345 ARG A O 1
ATOM 2560 N N . ASP A 1 346 ? -70.050 -31.580 96.404 1.00 71.81 346 ASP A N 1
ATOM 2561 C CA . ASP A 1 346 ? -69.791 -31.687 94.964 1.00 71.81 346 ASP A CA 1
ATOM 2562 C C . ASP A 1 346 ? -69.889 -30.325 94.263 1.00 71.81 346 ASP A C 1
ATOM 2564 O O . ASP A 1 346 ? -69.022 -29.990 93.452 1.00 71.81 346 ASP A O 1
ATOM 2568 N N . GLY A 1 347 ? -70.850 -29.478 94.656 1.00 71.19 347 GLY A N 1
ATOM 2569 C CA . GLY A 1 347 ? -70.936 -28.090 94.187 1.00 71.19 347 GLY A CA 1
ATOM 2570 C C . GLY A 1 347 ? -69.688 -27.263 94.530 1.00 71.19 347 GLY A C 1
ATOM 2571 O O . GLY A 1 347 ? -69.195 -26.505 93.693 1.00 71.19 347 GLY A O 1
ATOM 2572 N N . ARG A 1 348 ? -69.111 -27.463 95.724 1.00 71.25 348 ARG A N 1
ATOM 2573 C CA . ARG A 1 348 ? -67.853 -26.813 96.144 1.00 71.25 348 ARG A CA 1
ATOM 2574 C C . ARG A 1 348 ? -66.652 -27.273 95.317 1.00 71.25 348 ARG A C 1
ATOM 2576 O O . ARG A 1 348 ? -65.876 -26.441 94.850 1.00 71.25 348 ARG A O 1
ATOM 2583 N N . LYS A 1 349 ? -66.511 -28.584 95.087 1.00 72.12 349 LYS A N 1
ATOM 2584 C CA . LYS A 1 349 ? -65.427 -29.134 94.253 1.00 72.12 349 LYS A CA 1
ATOM 2585 C C . LYS A 1 349 ? -65.476 -28.606 92.819 1.00 72.12 349 LYS A C 1
ATOM 2587 O O . LYS A 1 349 ? -64.427 -28.290 92.264 1.00 72.12 349 LYS A O 1
ATOM 2592 N N . ALA A 1 350 ? -66.669 -28.473 92.241 1.00 73.75 350 ALA A N 1
ATOM 2593 C CA . ALA A 1 350 ? -66.839 -27.920 90.900 1.00 73.75 350 ALA A CA 1
ATOM 2594 C C . ALA A 1 350 ? -66.420 -26.439 90.822 1.00 73.75 350 ALA A C 1
ATOM 2596 O O . ALA A 1 350 ? -65.661 -26.074 89.925 1.00 73.75 350 ALA A O 1
ATOM 2597 N N . LYS A 1 351 ? -66.829 -25.606 91.794 1.00 76.50 351 LYS A N 1
ATOM 2598 C CA . LYS A 1 351 ? -66.468 -24.173 91.849 1.00 76.50 351 LYS A CA 1
ATOM 2599 C C . LYS A 1 351 ? -64.951 -23.964 91.984 1.00 76.50 351 LYS A C 1
ATOM 2601 O O . LYS A 1 351 ? -64.379 -23.160 91.255 1.00 76.50 351 LYS A O 1
ATOM 2606 N N . LEU A 1 352 ? -64.284 -24.737 92.847 1.00 75.25 352 LEU A N 1
ATOM 2607 C CA . LEU A 1 352 ? -62.822 -24.686 93.001 1.00 75.25 352 LEU A CA 1
ATOM 2608 C C . LEU A 1 352 ? -62.071 -25.201 91.761 1.00 75.25 352 LEU A C 1
ATOM 2610 O O . LEU A 1 352 ? -61.000 -24.691 91.435 1.00 75.25 352 LEU A O 1
ATOM 2614 N N . SER A 1 353 ? -62.620 -26.190 91.049 1.00 77.81 353 SER A N 1
ATOM 2615 C CA . SER A 1 353 ? -62.027 -26.692 89.803 1.00 77.81 353 SER A CA 1
ATOM 2616 C C . SER A 1 353 ? -62.108 -25.674 88.658 1.00 77.81 353 SER A C 1
ATOM 2618 O O . SER A 1 353 ? -61.154 -25.571 87.890 1.00 77.81 353 SER A O 1
ATOM 2620 N N . ASP A 1 354 ? -63.210 -24.924 88.541 1.00 80.31 354 ASP A N 1
ATOM 2621 C CA . ASP A 1 354 ? -63.375 -23.882 87.513 1.00 80.31 354 ASP A CA 1
ATOM 2622 C C . ASP A 1 354 ? -62.462 -22.672 87.772 1.00 80.31 354 ASP A C 1
ATOM 2624 O O . ASP A 1 354 ? -61.830 -22.148 86.859 1.00 80.31 354 ASP A O 1
ATOM 2628 N N . LEU A 1 355 ? -62.299 -22.261 89.034 1.00 79.00 355 LEU A N 1
ATOM 2629 C CA . LEU A 1 355 ? -61.372 -21.176 89.378 1.00 79.00 355 LEU A CA 1
ATOM 2630 C C . LEU A 1 355 ? -59.908 -21.555 89.096 1.00 79.00 355 LEU A C 1
ATOM 2632 O O . LEU A 1 355 ? -59.155 -20.737 88.568 1.00 79.00 355 LEU A O 1
ATOM 2636 N N . ARG A 1 356 ? -59.513 -22.813 89.348 1.00 78.69 356 ARG A N 1
ATOM 2637 C CA . ARG A 1 356 ? -58.168 -23.311 89.002 1.00 78.69 356 ARG A CA 1
ATOM 2638 C C . ARG A 1 356 ? -57.903 -23.333 87.497 1.00 78.69 356 ARG A C 1
ATOM 2640 O O . ARG A 1 356 ? -56.786 -23.026 87.087 1.00 78.69 356 ARG A O 1
ATOM 2647 N N . SER A 1 357 ? -58.891 -23.691 86.673 1.00 80.56 357 SER A N 1
ATOM 2648 C CA . SER A 1 357 ? -58.716 -23.705 85.213 1.00 80.56 357 SER A CA 1
ATOM 2649 C C . SER A 1 357 ? -58.544 -22.287 84.658 1.00 80.56 357 SER A C 1
ATOM 2651 O O . SER A 1 357 ? -57.653 -22.057 83.840 1.00 80.56 357 SER A O 1
ATOM 2653 N N . ARG A 1 358 ? -59.317 -21.317 85.167 1.00 78.94 358 ARG A N 1
ATOM 2654 C CA . ARG A 1 358 ? -59.197 -19.899 84.797 1.00 78.94 358 ARG A CA 1
ATOM 2655 C C . ARG A 1 358 ? -57.854 -19.307 85.213 1.00 78.94 358 ARG A C 1
ATOM 2657 O O . ARG A 1 358 ? -57.214 -18.657 84.393 1.00 78.94 358 ARG A O 1
ATOM 2664 N N . ALA A 1 359 ? -57.387 -19.585 86.431 1.00 76.00 359 ALA A N 1
ATOM 2665 C CA . ALA A 1 359 ? -56.068 -19.144 86.887 1.00 76.00 359 ALA A CA 1
ATOM 2666 C C . ALA A 1 359 ? -54.937 -19.709 86.004 1.00 76.00 359 ALA A C 1
ATOM 2668 O O . ALA A 1 359 ? -54.041 -18.974 85.589 1.00 76.00 359 ALA A O 1
ATOM 2669 N N . ALA A 1 360 ? -55.011 -20.992 85.630 1.00 79.19 360 ALA A N 1
ATOM 2670 C CA . ALA A 1 360 ? -54.034 -21.614 84.734 1.00 79.19 360 ALA A CA 1
ATOM 2671 C C . ALA A 1 360 ? -54.051 -21.010 83.316 1.00 79.19 360 ALA A C 1
ATOM 2673 O O . ALA A 1 360 ? -52.991 -20.827 82.713 1.00 79.19 360 ALA A O 1
ATOM 2674 N N . GLN A 1 361 ? -55.232 -20.670 82.788 1.00 82.38 361 GLN A N 1
ATOM 2675 C CA . GLN A 1 361 ? -55.360 -20.009 81.489 1.00 82.38 361 GLN A CA 1
ATOM 2676 C C . GLN A 1 361 ? -54.730 -18.609 81.507 1.00 82.38 361 GLN A C 1
ATOM 2678 O O . GLN A 1 361 ? -53.909 -18.300 80.642 1.00 82.38 361 GLN A O 1
ATOM 2683 N N . VAL A 1 362 ? -55.048 -17.797 82.518 1.00 81.75 362 VAL A N 1
ATOM 2684 C CA . VAL A 1 362 ? -54.503 -16.439 82.669 1.00 81.75 362 VAL A CA 1
ATOM 2685 C C . VAL A 1 362 ? -52.983 -16.467 82.866 1.00 81.75 362 VAL A C 1
ATOM 2687 O O . VAL A 1 362 ? -52.269 -15.670 82.259 1.00 81.75 362 VAL A O 1
ATOM 2690 N N . ALA A 1 363 ? -52.456 -17.431 83.628 1.00 78.56 363 ALA A N 1
ATOM 2691 C CA . ALA A 1 363 ? -51.013 -17.629 83.771 1.00 78.56 363 ALA A CA 1
ATOM 2692 C C . ALA A 1 363 ? -50.331 -17.985 82.433 1.00 78.56 363 ALA A C 1
ATOM 2694 O O . ALA A 1 363 ? -49.248 -17.479 82.127 1.00 78.56 363 ALA A O 1
ATOM 2695 N N . GLY A 1 364 ? -50.974 -18.817 81.607 1.00 82.25 364 GLY A N 1
ATOM 2696 C CA . GLY A 1 364 ? -50.487 -19.162 80.269 1.00 82.25 364 GLY A CA 1
ATOM 2697 C C . GLY A 1 364 ? -50.486 -17.975 79.299 1.00 82.25 364 GLY A C 1
ATOM 2698 O O . GLY A 1 364 ? -49.537 -17.809 78.528 1.00 82.25 364 GLY A O 1
ATOM 2699 N N . GLU A 1 365 ? -51.515 -17.129 79.345 1.00 83.31 365 GLU A N 1
ATOM 2700 C CA . GLU A 1 365 ? -51.609 -15.900 78.546 1.00 83.31 365 GLU A CA 1
ATOM 2701 C C . GLU A 1 365 ? -50.573 -14.854 78.989 1.00 83.31 365 GLU A C 1
ATOM 2703 O O . GLU A 1 365 ? -49.868 -14.303 78.139 1.00 83.31 365 GLU A O 1
ATOM 2708 N N . LYS A 1 366 ? -50.369 -14.680 80.304 1.00 83.19 366 LYS A N 1
ATOM 2709 C CA . LYS A 1 366 ? -49.314 -13.819 80.865 1.00 83.19 366 LYS A CA 1
ATOM 2710 C C . LYS A 1 366 ? -47.929 -14.219 80.354 1.00 83.19 366 LYS A C 1
ATOM 2712 O O . LYS A 1 366 ? -47.200 -13.382 79.826 1.00 83.19 366 LYS A O 1
ATOM 2717 N N . GLN A 1 367 ? -47.584 -15.505 80.439 1.00 85.19 367 GLN A N 1
ATOM 2718 C CA . GLN A 1 367 ? -46.273 -15.991 80.003 1.00 85.19 367 GLN A CA 1
ATOM 2719 C C . GLN A 1 367 ? -46.038 -15.780 78.496 1.00 85.19 367 GLN A C 1
ATOM 2721 O O . GLN A 1 367 ? -44.907 -15.539 78.068 1.00 85.19 367 GLN A O 1
ATOM 2726 N N . ARG A 1 368 ? -47.088 -15.870 77.667 1.00 83.88 368 ARG A N 1
ATOM 2727 C CA . ARG A 1 368 ? -46.995 -15.572 76.228 1.00 83.88 368 ARG A CA 1
ATOM 2728 C C . ARG A 1 368 ? -46.744 -14.087 75.980 1.00 83.88 368 ARG A C 1
ATOM 2730 O O . ARG A 1 368 ? -45.817 -13.766 75.240 1.00 83.88 368 ARG A O 1
ATOM 2737 N N . ALA A 1 369 ? -47.500 -13.211 76.641 1.00 83.25 369 ALA A N 1
ATOM 2738 C CA . ALA A 1 369 ? -47.339 -11.763 76.520 1.00 83.25 369 ALA A CA 1
ATOM 2739 C C . ALA A 1 369 ? -45.948 -11.291 76.989 1.00 83.25 369 ALA A C 1
ATOM 2741 O O . ALA A 1 369 ? -45.327 -10.448 76.345 1.00 83.25 369 ALA A O 1
ATOM 2742 N N . GLU A 1 370 ? -45.403 -11.878 78.060 1.00 84.75 370 GLU A N 1
ATOM 2743 C CA . GLU A 1 370 ? -44.050 -11.573 78.546 1.00 84.75 370 GLU A CA 1
ATOM 2744 C C . GLU A 1 370 ? -42.956 -11.979 77.550 1.00 84.75 370 GLU A C 1
ATOM 2746 O O . GLU A 1 370 ? -42.006 -11.224 77.330 1.00 84.75 370 GLU A O 1
ATOM 2751 N N . ARG A 1 371 ? -43.083 -13.151 76.912 1.00 85.69 371 ARG A N 1
ATOM 2752 C CA . ARG A 1 371 ? -42.138 -13.600 75.873 1.00 85.69 371 ARG A CA 1
ATOM 2753 C C . ARG A 1 371 ? -42.193 -12.710 74.636 1.00 85.69 371 ARG A C 1
ATOM 2755 O O . ARG A 1 371 ? -41.146 -12.388 74.077 1.00 85.69 371 ARG A O 1
ATOM 2762 N N . GLU A 1 372 ? -43.390 -12.304 74.228 1.00 87.31 372 GLU A N 1
ATOM 2763 C CA . GLU A 1 372 ? -43.587 -11.380 73.112 1.00 87.31 372 GLU A CA 1
ATOM 2764 C C . GLU A 1 372 ? -42.958 -10.011 73.411 1.00 87.31 372 GLU A C 1
ATOM 2766 O O . GLU A 1 372 ? -42.159 -9.517 72.615 1.00 87.31 372 GLU A O 1
ATOM 2771 N N . ALA A 1 373 ? -43.197 -9.451 74.603 1.00 85.00 373 ALA A N 1
ATOM 2772 C CA . ALA A 1 373 ? -42.576 -8.201 75.040 1.00 85.00 373 ALA A CA 1
ATOM 2773 C C . ALA A 1 373 ? -41.039 -8.305 75.112 1.00 85.00 373 ALA A C 1
ATOM 2775 O O . ALA A 1 373 ? -40.334 -7.402 74.662 1.00 85.00 373 ALA A O 1
ATOM 2776 N N . ALA A 1 374 ? -40.494 -9.412 75.628 1.00 85.06 374 ALA A N 1
ATOM 2777 C CA . ALA A 1 374 ? -39.049 -9.639 75.672 1.00 85.06 374 ALA A CA 1
ATOM 2778 C C . ALA A 1 374 ? -38.425 -9.733 74.266 1.00 85.06 374 ALA A C 1
ATOM 2780 O O . ALA A 1 374 ? -37.376 -9.135 74.018 1.00 85.06 374 ALA A O 1
ATOM 2781 N N . SER A 1 375 ? -39.085 -10.428 73.333 1.00 88.88 375 SER A N 1
ATOM 2782 C CA . SER A 1 375 ? -38.658 -10.516 71.931 1.00 88.88 375 SER A CA 1
ATOM 2783 C C . SER A 1 375 ? -38.662 -9.144 71.252 1.00 88.88 375 SER A C 1
ATOM 2785 O O . SER A 1 375 ? -37.687 -8.776 70.596 1.00 88.88 375 SER A O 1
ATOM 2787 N N . LEU A 1 376 ? -39.725 -8.358 71.446 1.00 86.69 376 LEU A N 1
ATOM 2788 C CA . LEU A 1 376 ? -39.845 -7.014 70.878 1.00 86.69 376 LEU A CA 1
ATOM 2789 C C . LEU A 1 376 ? -38.790 -6.051 71.443 1.00 86.69 376 LEU A C 1
ATOM 2791 O O . LEU A 1 376 ? -38.220 -5.273 70.681 1.00 86.69 376 LEU A O 1
ATOM 2795 N N . ARG A 1 377 ? -38.441 -6.144 72.736 1.00 87.00 377 ARG A N 1
ATOM 2796 C CA . ARG A 1 377 ? -37.329 -5.369 73.326 1.00 87.00 377 ARG A CA 1
ATOM 2797 C C . ARG A 1 377 ? -35.985 -5.697 72.679 1.00 87.00 377 ARG A C 1
ATOM 2799 O O . ARG A 1 377 ? -35.233 -4.785 72.347 1.00 87.00 377 ARG A O 1
ATOM 2806 N N . ALA A 1 378 ? -35.688 -6.980 72.476 1.00 86.31 378 ALA A N 1
ATOM 2807 C CA . ALA A 1 378 ? -34.440 -7.401 71.841 1.00 86.31 378 ALA A CA 1
ATOM 2808 C C . ALA A 1 378 ? -34.342 -6.911 70.384 1.00 86.31 378 ALA A C 1
ATOM 2810 O O . ALA A 1 378 ? -33.292 -6.429 69.954 1.00 86.31 378 ALA A O 1
ATOM 2811 N N . GLN A 1 379 ? -35.446 -6.983 69.636 1.00 86.38 379 GLN A N 1
ATOM 2812 C CA . GLN A 1 379 ? -35.521 -6.465 68.267 1.00 86.38 379 GLN A CA 1
ATOM 2813 C C . GLN A 1 379 ? -35.373 -4.938 68.227 1.00 86.38 379 GLN A C 1
ATOM 2815 O O . GLN A 1 379 ? -34.645 -4.422 67.380 1.00 86.38 379 GLN A O 1
ATOM 2820 N N . LEU A 1 380 ? -35.996 -4.217 69.166 1.00 88.31 380 LEU A N 1
ATOM 2821 C CA . LEU A 1 380 ? -35.914 -2.759 69.257 1.00 88.31 380 LEU A CA 1
ATOM 2822 C C . LEU A 1 380 ? -34.477 -2.281 69.507 1.00 88.31 380 LEU A C 1
ATOM 2824 O O . LEU A 1 380 ? -34.012 -1.357 68.842 1.00 88.31 380 LEU A O 1
ATOM 2828 N N . GLU A 1 381 ? -33.749 -2.921 70.423 1.00 87.00 381 GLU A N 1
ATOM 2829 C CA . GLU A 1 381 ? -32.343 -2.585 70.684 1.00 87.00 381 GLU A CA 1
ATOM 2830 C C . GLU A 1 381 ? -31.440 -2.882 69.477 1.00 87.00 381 GLU A C 1
ATOM 2832 O O . GLU A 1 381 ? -30.562 -2.084 69.142 1.00 87.00 381 GLU A O 1
ATOM 2837 N N . SER A 1 382 ? -31.703 -3.971 68.749 1.00 87.94 382 SER A N 1
ATOM 2838 C CA . SER A 1 382 ? -31.007 -4.267 67.491 1.00 87.94 382 SER A CA 1
ATOM 2839 C C . SER A 1 382 ? -31.259 -3.195 66.419 1.00 87.94 382 SER A C 1
ATOM 2841 O O . SER A 1 382 ? -30.314 -2.715 65.786 1.00 87.94 382 SER A O 1
ATOM 2843 N N . ALA A 1 383 ? -32.513 -2.761 66.254 1.00 85.62 383 ALA A N 1
ATOM 2844 C CA . ALA A 1 383 ? -32.896 -1.720 65.300 1.00 85.62 383 ALA A CA 1
ATOM 2845 C C . ALA A 1 383 ? -32.287 -0.350 65.657 1.00 85.62 383 ALA A C 1
ATOM 2847 O O . ALA A 1 383 ? -31.746 0.332 64.784 1.00 85.62 383 ALA A O 1
ATOM 2848 N N . LYS A 1 384 ? -32.261 0.024 66.944 1.00 86.75 384 LYS A N 1
ATOM 2849 C CA . LYS A 1 384 ? -31.560 1.232 67.416 1.00 86.75 384 LYS A CA 1
ATOM 2850 C C . LYS A 1 384 ? -30.062 1.171 67.123 1.00 86.75 384 LYS A C 1
ATOM 2852 O O . LYS A 1 384 ? -29.502 2.136 66.611 1.00 86.75 384 LYS A O 1
ATOM 2857 N N . ALA A 1 385 ? -29.412 0.037 67.386 1.00 86.06 385 ALA A N 1
ATOM 2858 C CA . ALA A 1 385 ? -27.987 -0.134 67.111 1.00 86.06 385 ALA A CA 1
ATOM 2859 C C . ALA A 1 385 ? -27.651 -0.064 65.609 1.00 86.06 385 ALA A C 1
ATOM 2861 O O . ALA A 1 385 ? -26.570 0.415 65.253 1.00 86.06 385 ALA A O 1
ATOM 2862 N N . ARG A 1 386 ? -28.552 -0.529 64.729 1.00 85.31 386 ARG A N 1
ATOM 2863 C CA . ARG A 1 386 ? -28.457 -0.335 63.269 1.00 85.31 386 ARG A CA 1
ATOM 2864 C C . ARG A 1 386 ? -28.565 1.145 62.900 1.00 85.31 386 ARG A C 1
ATOM 2866 O O . ARG A 1 386 ? -27.676 1.662 62.232 1.00 85.31 386 ARG A O 1
ATOM 2873 N N . LYS A 1 387 ? -29.580 1.847 63.420 1.00 87.50 387 LYS A N 1
ATOM 2874 C CA . LYS A 1 387 ? -29.785 3.288 63.191 1.00 87.50 387 LYS A CA 1
ATOM 2875 C C . LYS A 1 387 ? -28.562 4.122 63.588 1.00 87.50 387 LYS A C 1
ATOM 2877 O O . LYS A 1 387 ? -28.139 4.980 62.822 1.00 87.50 387 LYS A O 1
ATOM 2882 N N . THR A 1 388 ? -27.956 3.850 64.746 1.00 83.69 388 THR A N 1
ATOM 2883 C CA . THR A 1 388 ? -26.762 4.577 65.215 1.00 83.69 388 THR A CA 1
ATOM 2884 C C . THR A 1 388 ? -25.536 4.327 64.335 1.00 83.69 388 THR A C 1
ATOM 2886 O O . THR A 1 388 ? -24.782 5.257 64.061 1.00 83.69 388 THR A O 1
ATOM 2889 N N . ARG A 1 389 ? -25.332 3.089 63.862 1.00 83.69 389 ARG A N 1
ATOM 2890 C CA . ARG A 1 389 ? -24.229 2.759 62.944 1.00 83.69 389 ARG A CA 1
ATOM 2891 C C . ARG A 1 389 ? -24.382 3.452 61.593 1.00 83.69 389 ARG A C 1
ATOM 2893 O O . ARG A 1 389 ? -23.413 4.020 61.101 1.00 83.69 389 ARG A O 1
ATOM 2900 N N . ALA A 1 390 ? -25.593 3.449 61.043 1.00 81.69 390 ALA A N 1
ATOM 2901 C CA . ALA A 1 390 ? -25.907 4.131 59.795 1.00 81.69 390 ALA A CA 1
ATOM 2902 C C . ALA A 1 390 ? -25.717 5.658 59.912 1.00 81.69 390 ALA A C 1
ATOM 2904 O O . ALA A 1 390 ? -25.078 6.265 59.058 1.00 81.69 390 ALA A O 1
ATOM 2905 N N . ALA A 1 391 ? -26.160 6.269 61.019 1.00 79.94 391 ALA A N 1
ATOM 2906 C CA . ALA A 1 391 ? -25.943 7.694 61.288 1.00 79.94 391 ALA A CA 1
ATOM 2907 C C . ALA A 1 391 ? -24.449 8.063 61.398 1.00 79.94 391 ALA A C 1
ATOM 2909 O O . ALA A 1 391 ? -24.013 9.049 60.813 1.00 79.94 391 ALA A O 1
ATOM 2910 N N . ALA A 1 392 ? -23.639 7.241 62.075 1.00 80.25 392 ALA A N 1
ATOM 2911 C CA . ALA A 1 392 ? -22.194 7.463 62.166 1.00 80.25 392 ALA A CA 1
ATOM 2912 C C . ALA A 1 392 ? -21.483 7.355 60.802 1.00 80.25 392 ALA A C 1
ATOM 2914 O O . ALA A 1 392 ? -20.508 8.064 60.563 1.00 80.25 392 ALA A O 1
ATOM 2915 N N . ALA A 1 393 ? -21.967 6.491 59.901 1.00 78.19 393 ALA A N 1
ATOM 2916 C CA . ALA A 1 393 ? -21.444 6.375 58.539 1.00 78.19 393 ALA A CA 1
ATOM 2917 C C . ALA A 1 393 ? -21.780 7.605 57.673 1.00 78.19 393 ALA A C 1
ATOM 2919 O O . ALA A 1 393 ? -20.971 8.003 56.836 1.00 78.19 393 ALA A O 1
ATOM 2920 N N . ILE A 1 394 ? -22.937 8.232 57.906 1.00 78.56 394 ILE A N 1
ATOM 2921 C CA . ILE A 1 394 ? -23.357 9.479 57.249 1.00 78.56 394 ILE A CA 1
ATOM 2922 C C . ILE A 1 394 ? -22.492 10.661 57.717 1.00 78.56 394 ILE A C 1
ATOM 2924 O O . ILE A 1 394 ? -22.006 11.414 56.877 1.00 78.56 394 ILE A O 1
ATOM 2928 N N . ASP A 1 395 ? -22.241 10.794 59.025 1.00 72.38 395 ASP A N 1
ATOM 2929 C CA . ASP A 1 395 ? -21.425 11.886 59.595 1.00 72.38 395 ASP A CA 1
ATOM 2930 C C . ASP A 1 395 ? -19.950 11.835 59.163 1.00 72.38 395 ASP A C 1
ATOM 2932 O O . ASP A 1 395 ? -19.262 12.856 59.132 1.00 72.38 395 ASP A O 1
ATOM 2936 N N . GLN A 1 396 ? -19.444 10.649 58.821 1.00 68.88 396 GLN A N 1
ATOM 2937 C CA . GLN A 1 396 ? -18.072 10.462 58.347 1.00 68.88 396 GLN A CA 1
ATOM 2938 C C . GLN A 1 396 ? -17.901 10.704 56.844 1.00 68.88 396 GLN A C 1
ATOM 2940 O O . GLN A 1 396 ? -16.773 10.614 56.361 1.00 68.88 396 GLN A O 1
ATOM 2945 N N . ALA A 1 397 ? -18.966 11.008 56.097 1.00 62.09 397 ALA A N 1
ATOM 2946 C CA . ALA A 1 397 ? -18.866 11.302 54.673 1.00 62.09 397 ALA A CA 1
ATOM 2947 C C . ALA A 1 397 ? -18.385 12.755 54.458 1.00 62.09 397 ALA A C 1
ATOM 2949 O O . ALA A 1 397 ? -19.150 13.694 54.690 1.00 62.09 397 ALA A O 1
ATOM 2950 N N . PRO A 1 398 ? -17.129 12.989 54.024 1.00 55.09 398 PRO A N 1
ATOM 2951 C CA . PRO A 1 398 ? -16.671 14.332 53.694 1.00 55.09 398 PRO A CA 1
ATOM 2952 C C . PRO A 1 398 ? -17.447 14.879 52.489 1.00 55.09 398 PRO A C 1
ATOM 2954 O O . PRO A 1 398 ? -17.841 14.128 51.597 1.00 55.09 398 PRO A O 1
ATOM 2957 N N . GLY A 1 399 ? -17.644 16.201 52.470 1.00 54.25 399 GLY A N 1
ATOM 2958 C CA . GLY A 1 399 ? -18.373 16.905 51.415 1.00 54.25 399 GLY A CA 1
ATOM 2959 C C . GLY A 1 399 ? -17.882 16.538 50.014 1.00 54.25 399 GLY A C 1
ATOM 2960 O O . GLY A 1 399 ? -16.681 16.504 49.745 1.00 54.25 399 GLY A O 1
ATOM 2961 N N . THR A 1 400 ? -18.834 16.251 49.130 1.00 55.59 400 THR A N 1
ATOM 2962 C CA . THR A 1 400 ? -18.603 15.895 47.730 1.00 55.59 400 THR A CA 1
ATOM 2963 C C . THR A 1 400 ? -17.852 17.011 47.004 1.00 55.59 400 THR A C 1
ATOM 2965 O O . THR A 1 400 ? -18.318 18.151 46.975 1.00 55.59 400 THR A O 1
ATOM 2968 N N . LEU A 1 401 ? -16.706 16.680 46.403 1.00 59.22 401 LEU A N 1
ATOM 2969 C CA . LEU A 1 401 ? -16.047 17.522 45.403 1.00 59.22 401 LEU A CA 1
ATOM 2970 C C . LEU A 1 401 ? -16.959 17.689 44.176 1.00 59.22 401 LEU A C 1
ATOM 2972 O O . LEU A 1 401 ? -17.798 16.831 43.893 1.00 59.22 401 LEU A O 1
ATOM 2976 N N . ASP A 1 402 ? -16.800 18.799 43.455 1.00 72.12 402 ASP A N 1
ATOM 2977 C CA . ASP A 1 402 ? -17.640 19.141 42.306 1.00 72.12 402 ASP A CA 1
ATOM 2978 C C . ASP A 1 402 ? -17.352 18.209 41.112 1.00 72.12 402 ASP A C 1
ATOM 2980 O O . ASP A 1 402 ? -16.453 18.431 40.297 1.00 72.12 402 ASP A O 1
ATOM 2984 N N . ARG A 1 403 ? -18.116 17.114 41.039 1.00 78.19 403 ARG A N 1
ATOM 2985 C CA . ARG A 1 403 ? -18.061 16.086 39.988 1.00 78.19 403 ARG A CA 1
ATOM 2986 C C . ARG A 1 403 ? -18.069 16.682 38.580 1.00 78.19 403 ARG A C 1
ATOM 2988 O O . ARG A 1 403 ? -17.365 16.181 37.704 1.00 78.19 403 ARG A O 1
ATOM 2995 N N . ALA A 1 404 ? -18.843 17.746 38.366 1.00 79.06 404 ALA A N 1
ATOM 2996 C CA . ALA A 1 404 ? -18.988 18.363 37.053 1.00 79.06 404 ALA A CA 1
ATOM 2997 C C . ALA A 1 404 ? -17.661 18.955 36.550 1.00 79.06 404 ALA A C 1
ATOM 2999 O O . ALA A 1 404 ? -17.370 18.904 35.353 1.00 79.06 404 ALA A O 1
ATOM 3000 N N . ASP A 1 405 ? -16.830 19.472 37.455 1.00 82.38 405 ASP A N 1
ATOM 3001 C CA . ASP A 1 405 ? -15.528 20.031 37.104 1.00 82.38 405 ASP A CA 1
ATOM 3002 C C . ASP A 1 405 ? -14.494 18.939 36.801 1.00 82.38 405 ASP A C 1
ATOM 3004 O O . ASP A 1 405 ? -13.740 19.071 35.832 1.00 82.38 405 ASP A O 1
ATOM 3008 N N . LEU A 1 406 ? -14.502 17.825 37.543 1.00 81.25 406 LEU A N 1
ATOM 3009 C CA . LEU A 1 406 ? -13.644 16.667 37.252 1.00 81.25 406 LEU A CA 1
ATOM 3010 C C . LEU A 1 406 ? -13.990 16.030 35.893 1.00 81.25 406 LEU A C 1
ATOM 3012 O O . LEU A 1 406 ? -13.090 15.721 35.110 1.00 81.25 406 LEU A O 1
ATOM 3016 N N . GLU A 1 407 ? -15.278 15.893 35.564 1.00 84.56 407 GLU A N 1
ATOM 3017 C CA . GLU A 1 407 ? -15.731 15.380 34.261 1.00 84.56 407 GLU A CA 1
ATOM 3018 C C . GLU A 1 407 ? -15.346 16.319 33.101 1.00 84.56 407 GLU A C 1
ATOM 3020 O O . GLU A 1 407 ? -14.896 15.859 32.047 1.00 84.56 407 GLU A O 1
ATOM 3025 N N . ARG A 1 408 ? -15.440 17.645 33.284 1.00 86.25 408 ARG A N 1
ATOM 3026 C CA . ARG A 1 408 ? -14.974 18.630 32.287 1.00 86.25 408 ARG A CA 1
ATOM 3027 C C . ARG A 1 408 ? -13.470 18.552 32.043 1.00 86.25 408 ARG A C 1
ATOM 3029 O O . ARG A 1 408 ? -13.036 18.602 30.888 1.00 86.25 408 ARG A O 1
ATOM 3036 N N . GLN A 1 409 ? -12.675 18.434 33.106 1.00 85.62 409 GLN A N 1
ATOM 3037 C CA . GLN A 1 409 ? -11.222 18.281 32.995 1.00 85.62 409 GLN A CA 1
ATOM 3038 C C . GLN A 1 409 ? -10.864 17.001 32.238 1.00 85.62 409 GLN A C 1
ATOM 3040 O O . GLN A 1 409 ? -10.033 17.036 31.333 1.00 85.62 409 GLN A O 1
ATOM 3045 N N . LEU A 1 410 ? -11.547 15.897 32.540 1.00 87.81 410 LEU A N 1
ATOM 3046 C CA . LEU A 1 410 ? -11.331 14.611 31.886 1.00 87.81 410 LEU A CA 1
ATOM 3047 C C . LEU A 1 410 ? -11.661 14.661 30.388 1.00 87.81 410 LEU A C 1
ATOM 3049 O O . LEU A 1 410 ? -10.832 14.257 29.576 1.00 87.81 410 LEU A O 1
ATOM 3053 N N . ASN A 1 411 ? -12.793 15.261 30.009 1.00 86.38 411 ASN A N 1
ATOM 3054 C CA . ASN A 1 411 ? -13.155 15.464 28.600 1.00 86.38 411 ASN A CA 1
ATOM 3055 C C . ASN A 1 411 ? -12.129 16.328 27.848 1.00 86.38 411 ASN A C 1
ATOM 3057 O O . ASN A 1 411 ? -11.812 16.065 26.687 1.00 86.38 411 ASN A O 1
ATOM 3061 N N . THR A 1 412 ? -11.584 17.349 28.513 1.00 90.50 412 THR A N 1
ATOM 3062 C CA . THR A 1 412 ? -10.544 18.208 27.933 1.00 90.50 412 THR A CA 1
ATOM 3063 C C . THR A 1 412 ? -9.261 17.411 27.695 1.00 90.50 412 THR A C 1
ATOM 3065 O O . THR A 1 412 ? -8.722 17.444 26.589 1.00 90.50 412 THR A O 1
ATOM 3068 N N . LEU A 1 413 ? -8.800 16.639 28.683 1.00 88.00 413 LEU A N 1
ATOM 3069 C CA . LEU A 1 413 ? -7.606 15.799 28.544 1.00 88.00 413 LEU A CA 1
ATOM 3070 C C . LEU A 1 413 ? -7.790 14.721 27.469 1.00 88.00 413 LEU A C 1
ATOM 3072 O O . LEU A 1 413 ? -6.884 14.521 26.663 1.00 88.00 413 LEU A O 1
ATOM 3076 N N . ASP A 1 414 ? -8.961 14.084 27.393 1.00 87.00 414 ASP A N 1
ATOM 3077 C CA . ASP A 1 414 ? -9.264 13.093 26.355 1.00 87.00 414 ASP A CA 1
ATOM 3078 C C . ASP A 1 414 ? -9.264 13.719 24.948 1.00 87.00 414 ASP A C 1
ATOM 3080 O O . ASP A 1 414 ? -8.723 13.119 24.015 1.00 87.00 414 ASP A O 1
ATOM 3084 N N . SER A 1 415 ? -9.762 14.954 24.782 1.00 88.69 415 SER A N 1
ATOM 3085 C CA . SER A 1 415 ? -9.649 15.668 23.499 1.00 88.69 415 SER A CA 1
ATOM 3086 C C . SER A 1 415 ? -8.197 15.969 23.113 1.00 88.69 415 SER A C 1
ATOM 3088 O O . SER A 1 415 ? -7.816 15.782 21.957 1.00 88.69 415 SER A O 1
ATOM 3090 N N . VAL A 1 416 ? -7.356 16.350 24.083 1.00 89.38 416 VAL A N 1
ATOM 3091 C CA . VAL A 1 416 ? -5.933 16.619 23.842 1.00 89.38 416 VAL A CA 1
ATOM 3092 C C . VAL A 1 416 ? -5.199 15.329 23.474 1.00 89.38 416 VAL A C 1
ATOM 3094 O O . VAL A 1 416 ? -4.379 15.332 22.558 1.00 89.38 416 VAL A O 1
ATOM 3097 N N . VAL A 1 417 ? -5.515 14.204 24.125 1.00 89.44 417 VAL A N 1
ATOM 3098 C CA . VAL A 1 417 ? -4.965 12.886 23.762 1.00 89.44 417 VAL A CA 1
ATOM 3099 C C . VAL A 1 417 ? -5.356 12.506 22.335 1.00 89.44 417 VAL A C 1
ATOM 3101 O O . VAL A 1 417 ? -4.487 12.078 21.577 1.00 89.44 417 VAL A O 1
ATOM 3104 N N . ALA A 1 418 ? -6.621 12.693 21.949 1.00 87.94 418 ALA A N 1
ATOM 3105 C CA . ALA A 1 418 ? -7.090 12.385 20.599 1.00 87.94 418 ALA A CA 1
ATOM 3106 C C . ALA A 1 418 ? -6.385 13.234 19.526 1.00 87.94 418 ALA A C 1
ATOM 3108 O O . ALA A 1 418 ? -6.022 12.722 18.464 1.00 87.94 418 ALA A O 1
ATOM 3109 N N . ASP A 1 419 ? -6.150 14.517 19.801 1.00 88.81 419 ASP A N 1
ATOM 3110 C CA . ASP A 1 419 ? -5.405 15.393 18.897 1.00 88.81 419 ASP A CA 1
ATOM 3111 C C . ASP A 1 419 ? -3.916 15.026 18.825 1.00 88.81 419 ASP A C 1
ATOM 3113 O O . ASP A 1 419 ? -3.348 14.995 17.731 1.00 88.81 419 ASP A O 1
ATOM 3117 N N . LEU A 1 420 ? -3.284 14.673 19.950 1.00 87.12 420 LEU A N 1
ATOM 3118 C CA . LEU A 1 420 ? -1.909 14.164 19.965 1.00 87.12 420 LEU A CA 1
ATOM 3119 C C . LEU A 1 420 ? -1.779 12.853 19.178 1.00 87.12 420 LEU A C 1
ATOM 3121 O O . LEU A 1 420 ? -0.819 12.701 18.426 1.00 87.12 420 LEU A O 1
ATOM 3125 N N . ASP A 1 421 ? -2.745 11.937 19.287 1.00 87.25 421 ASP A N 1
ATOM 3126 C CA . ASP A 1 421 ? -2.766 10.683 18.524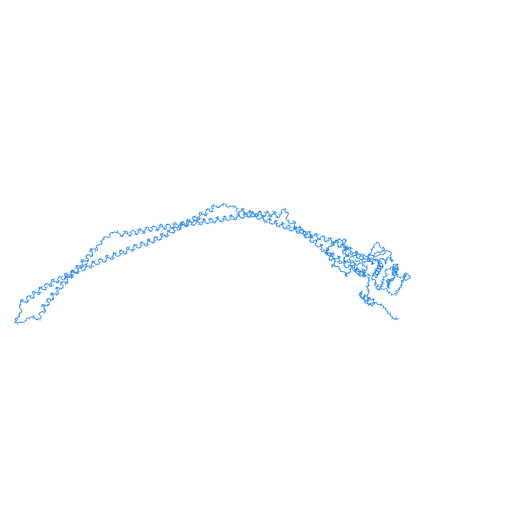 1.00 87.25 421 ASP A CA 1
ATOM 3127 C C . ASP A 1 421 ? -2.832 10.942 17.008 1.00 87.25 421 ASP A C 1
ATOM 3129 O O . ASP A 1 421 ? -2.062 10.349 16.247 1.00 87.25 421 ASP A O 1
ATOM 3133 N N . LYS A 1 422 ? -3.664 11.893 16.556 1.00 88.00 422 LYS A N 1
ATOM 3134 C CA . LYS A 1 422 ? -3.707 12.311 15.140 1.00 88.00 422 LYS A CA 1
ATOM 3135 C C . LYS A 1 422 ? -2.374 12.892 14.667 1.00 88.00 422 LYS A C 1
ATOM 3137 O O . LYS A 1 422 ? -1.919 12.570 13.569 1.00 88.00 422 LYS A O 1
ATOM 3142 N N . ARG A 1 423 ? -1.734 13.736 15.482 1.00 86.44 423 ARG A N 1
ATOM 3143 C CA . ARG A 1 423 ? -0.435 14.343 15.145 1.00 86.44 423 ARG A CA 1
ATOM 3144 C C . ARG A 1 423 ? 0.685 13.307 15.091 1.00 86.44 423 ARG A C 1
ATOM 3146 O O . ARG A 1 423 ? 1.487 13.345 14.162 1.00 86.44 423 ARG A O 1
ATOM 3153 N N . ILE A 1 424 ? 0.728 12.363 16.034 1.00 86.62 424 ILE A N 1
ATOM 3154 C CA . ILE A 1 424 ? 1.697 11.255 16.028 1.00 86.62 424 ILE A CA 1
ATOM 3155 C C . ILE A 1 424 ? 1.532 10.423 14.753 1.00 86.62 424 ILE A C 1
ATOM 3157 O O . ILE A 1 424 ? 2.515 10.227 14.040 1.00 86.62 424 ILE A O 1
ATOM 3161 N N . ALA A 1 425 ? 0.301 10.022 14.415 1.00 85.00 425 ALA A N 1
ATOM 3162 C CA . ALA A 1 425 ? 0.020 9.257 13.199 1.00 85.00 425 ALA A CA 1
ATOM 3163 C C . ALA A 1 425 ? 0.457 10.008 11.927 1.00 85.00 425 ALA A C 1
ATOM 3165 O O . ALA A 1 425 ? 1.109 9.432 11.057 1.00 85.00 425 ALA A O 1
ATOM 3166 N N . SER A 1 426 ? 0.178 11.314 11.850 1.00 85.38 426 SER A N 1
ATOM 3167 C CA . SER A 1 426 ? 0.641 12.182 10.759 1.00 85.38 426 SER A CA 1
ATOM 3168 C C . SER A 1 426 ? 2.175 12.205 10.653 1.00 85.38 426 SER A C 1
ATOM 3170 O O . SER A 1 426 ? 2.733 12.032 9.569 1.00 85.38 426 SER A O 1
ATOM 3172 N N . LYS A 1 427 ? 2.899 12.324 11.776 1.00 83.88 427 LYS A N 1
ATOM 3173 C CA . LYS A 1 427 ? 4.374 12.312 11.791 1.00 83.88 427 LYS A CA 1
ATOM 3174 C C . LYS A 1 427 ? 4.973 10.962 11.398 1.00 83.88 427 LYS A C 1
ATOM 3176 O O . LYS A 1 427 ? 5.993 10.935 10.707 1.00 83.88 427 LYS A O 1
ATOM 3181 N N . GLU A 1 428 ? 4.375 9.856 11.825 1.00 84.88 428 GLU A N 1
ATOM 3182 C CA . GLU A 1 428 ? 4.801 8.511 11.426 1.00 84.88 428 GLU A CA 1
ATOM 3183 C C . GLU A 1 428 ? 4.579 8.279 9.930 1.00 84.88 428 GLU A C 1
ATOM 3185 O O . GLU A 1 428 ? 5.487 7.807 9.244 1.00 84.88 428 GLU A O 1
ATOM 3190 N N . GLN A 1 429 ? 3.437 8.720 9.396 1.00 84.88 429 GLN A N 1
ATOM 3191 C CA . GLN A 1 429 ? 3.170 8.715 7.959 1.00 84.88 429 GLN A CA 1
ATOM 3192 C C . GLN A 1 429 ? 4.199 9.560 7.193 1.00 84.88 429 GLN A C 1
ATOM 3194 O O . GLN A 1 429 ? 4.714 9.123 6.166 1.00 84.88 429 GLN A O 1
ATOM 3199 N N . GLY A 1 430 ? 4.567 10.733 7.714 1.00 83.94 430 GLY A N 1
ATOM 3200 C CA . GLY A 1 430 ? 5.620 11.574 7.137 1.00 83.94 430 GLY A CA 1
ATOM 3201 C C . GLY A 1 430 ? 6.996 10.904 7.097 1.00 83.94 430 GLY A C 1
ATOM 3202 O O . GLY A 1 430 ? 7.721 11.069 6.117 1.00 83.94 430 GLY A O 1
ATOM 3203 N N . ARG A 1 431 ? 7.358 10.122 8.126 1.00 83.19 431 ARG A N 1
ATOM 3204 C CA . ARG A 1 431 ? 8.602 9.329 8.135 1.00 83.19 431 ARG A CA 1
ATOM 3205 C C . ARG A 1 431 ? 8.567 8.208 7.101 1.00 83.19 431 ARG A C 1
ATOM 3207 O O . ARG A 1 431 ? 9.513 8.089 6.332 1.00 83.19 431 ARG A O 1
ATOM 3214 N N . ALA A 1 432 ? 7.474 7.449 7.042 1.00 82.94 432 ALA A N 1
ATOM 3215 C CA . ALA A 1 432 ? 7.310 6.384 6.053 1.00 82.94 432 ALA A CA 1
ATOM 3216 C C . ALA A 1 432 ? 7.420 6.926 4.616 1.00 82.94 432 ALA A C 1
ATOM 3218 O O . ALA A 1 432 ? 8.162 6.379 3.803 1.00 82.94 432 ALA A O 1
ATOM 3219 N N . LEU A 1 433 ? 6.768 8.060 4.335 1.00 85.44 433 LEU A N 1
ATOM 3220 C CA . LEU A 1 433 ? 6.873 8.743 3.043 1.00 85.44 433 LEU A CA 1
ATOM 3221 C C . LEU A 1 433 ? 8.301 9.219 2.740 1.00 85.44 433 LEU A C 1
ATOM 3223 O O . LEU A 1 433 ? 8.718 9.167 1.588 1.00 85.44 433 LEU A O 1
ATOM 3227 N N . ALA A 1 434 ? 9.064 9.672 3.740 1.00 84.06 434 ALA A N 1
ATOM 3228 C CA . ALA A 1 434 ? 10.455 10.087 3.544 1.00 84.06 434 ALA A CA 1
ATOM 3229 C C . ALA A 1 434 ? 11.380 8.906 3.196 1.00 84.06 434 ALA A C 1
ATOM 3231 O O . ALA A 1 434 ? 12.245 9.047 2.329 1.00 84.06 434 ALA A O 1
ATOM 3232 N N . ASP A 1 435 ? 11.180 7.743 3.820 1.00 83.44 435 ASP A N 1
ATOM 3233 C CA . ASP A 1 435 ? 11.930 6.521 3.503 1.00 83.44 435 ASP A CA 1
ATOM 3234 C C . ASP A 1 435 ? 11.585 5.997 2.099 1.00 83.44 435 ASP A C 1
ATOM 3236 O O . ASP A 1 435 ? 12.466 5.560 1.352 1.00 83.44 435 ASP A O 1
ATOM 3240 N N . GLU A 1 436 ? 10.310 6.064 1.705 1.00 83.62 436 GLU A N 1
ATOM 3241 C CA . GLU A 1 436 ? 9.873 5.758 0.338 1.00 83.62 436 GLU A CA 1
ATOM 3242 C C . GLU A 1 436 ? 10.448 6.747 -0.682 1.00 83.62 436 GLU A C 1
ATOM 3244 O O . GLU A 1 436 ? 10.894 6.333 -1.753 1.00 83.62 436 GLU A O 1
ATOM 3249 N N . GLU A 1 437 ? 10.503 8.038 -0.346 1.00 86.88 437 GLU A N 1
ATOM 3250 C CA . GLU A 1 437 ? 11.105 9.075 -1.186 1.00 86.88 437 GLU A CA 1
ATOM 3251 C C . GLU A 1 437 ? 12.597 8.803 -1.420 1.00 86.88 437 GLU A C 1
ATOM 3253 O O . GLU A 1 437 ? 13.070 8.917 -2.551 1.00 86.88 437 GLU A O 1
ATOM 3258 N N . LEU A 1 438 ? 13.339 8.393 -0.384 1.00 86.50 438 LEU A N 1
ATOM 3259 C CA . LEU A 1 438 ? 14.753 8.031 -0.507 1.00 86.50 438 LEU A CA 1
ATOM 3260 C C . LEU A 1 438 ? 14.946 6.850 -1.470 1.00 86.50 438 LEU A C 1
ATOM 3262 O O . LEU A 1 438 ? 15.735 6.951 -2.410 1.00 86.50 438 LEU A O 1
ATOM 3266 N N . LYS A 1 439 ? 14.171 5.772 -1.300 1.00 84.69 439 LYS A N 1
ATOM 3267 C CA . LYS A 1 439 ? 14.213 4.600 -2.194 1.00 84.69 439 LYS A CA 1
ATOM 3268 C C . LYS A 1 439 ? 13.845 4.961 -3.634 1.00 84.69 439 LYS A C 1
ATOM 3270 O O . LYS A 1 439 ? 14.479 4.486 -4.575 1.00 84.69 439 LYS A O 1
ATOM 3275 N N . ALA A 1 440 ? 12.840 5.818 -3.819 1.00 85.94 440 ALA A N 1
ATOM 3276 C CA . ALA A 1 440 ? 12.436 6.295 -5.138 1.00 85.94 440 ALA A CA 1
ATOM 3277 C C . ALA A 1 440 ? 13.536 7.136 -5.807 1.00 85.94 440 ALA A C 1
ATOM 3279 O O . ALA A 1 440 ? 13.773 6.973 -7.003 1.00 85.94 440 ALA A O 1
ATOM 3280 N N . ARG A 1 441 ? 14.253 7.982 -5.050 1.00 87.88 441 ARG A N 1
ATOM 3281 C CA . ARG A 1 441 ? 15.412 8.744 -5.556 1.00 87.88 441 ARG A CA 1
ATOM 3282 C C . ARG A 1 441 ? 16.565 7.838 -5.965 1.00 87.88 441 ARG A C 1
ATOM 3284 O O . ARG A 1 441 ? 17.153 8.056 -7.022 1.00 87.88 441 ARG A O 1
ATOM 3291 N N . GLU A 1 442 ? 16.889 6.826 -5.164 1.00 87.38 442 GLU A N 1
ATOM 3292 C CA . GLU A 1 442 ? 17.935 5.851 -5.501 1.00 87.38 442 GLU A CA 1
ATOM 3293 C C . GLU A 1 442 ? 17.591 5.106 -6.796 1.00 87.38 442 GLU A C 1
ATOM 3295 O O . GLU A 1 442 ? 18.419 5.029 -7.705 1.00 87.38 442 GLU A O 1
ATOM 3300 N N . ALA A 1 443 ? 16.346 4.636 -6.926 1.00 81.25 443 ALA A N 1
ATOM 3301 C CA . ALA A 1 443 ? 15.863 3.966 -8.130 1.00 81.25 443 ALA A CA 1
ATOM 3302 C C . ALA A 1 443 ? 15.867 4.890 -9.363 1.00 81.25 443 ALA A C 1
ATOM 3304 O O . ALA A 1 443 ? 16.275 4.465 -10.445 1.00 81.25 443 ALA A O 1
ATOM 3305 N N . GLN A 1 444 ? 15.459 6.155 -9.206 1.00 89.94 444 GLN A N 1
ATOM 3306 C CA . GLN A 1 444 ? 15.522 7.163 -10.268 1.00 89.94 444 GLN A CA 1
ATOM 3307 C C . GLN A 1 444 ? 16.968 7.407 -10.713 1.00 89.94 444 GLN A C 1
ATOM 3309 O O . GLN A 1 444 ? 17.253 7.392 -11.905 1.00 89.94 444 GLN A O 1
ATOM 3314 N N . THR A 1 445 ? 17.892 7.578 -9.765 1.00 89.25 445 THR A N 1
ATOM 3315 C CA . THR A 1 445 ? 19.313 7.818 -10.063 1.00 89.25 445 THR A CA 1
ATOM 3316 C C . THR A 1 445 ? 19.905 6.645 -10.844 1.00 89.25 445 THR A C 1
ATOM 3318 O O . THR A 1 445 ? 20.491 6.840 -11.905 1.00 89.25 445 THR A O 1
ATOM 3321 N N . GLN A 1 446 ? 19.649 5.410 -10.398 1.00 87.44 446 GLN A N 1
ATOM 3322 C CA . GLN A 1 446 ? 20.083 4.204 -11.111 1.00 87.44 446 GLN A CA 1
ATOM 3323 C C . GLN A 1 446 ? 19.491 4.116 -12.527 1.00 87.44 446 GLN A C 1
ATOM 3325 O O . GLN A 1 446 ? 20.190 3.739 -13.471 1.00 87.44 446 GLN A O 1
ATOM 3330 N N . ALA A 1 447 ? 18.212 4.463 -12.703 1.00 88.00 447 ALA A N 1
ATOM 3331 C CA . ALA A 1 447 ? 17.574 4.479 -14.016 1.00 88.00 447 ALA A CA 1
ATOM 3332 C C . ALA A 1 447 ? 18.191 5.545 -14.938 1.00 88.00 447 ALA A C 1
ATOM 3334 O O . ALA A 1 447 ? 18.513 5.238 -16.087 1.00 88.00 447 ALA A O 1
ATOM 3335 N N . ALA A 1 448 ? 18.411 6.762 -14.436 1.00 88.88 448 ALA A N 1
ATOM 3336 C CA . ALA A 1 448 ? 19.007 7.871 -15.179 1.00 88.88 448 ALA A CA 1
ATOM 3337 C C . ALA A 1 448 ? 20.454 7.578 -15.619 1.00 88.88 448 ALA A C 1
ATOM 3339 O O . ALA A 1 448 ? 20.831 7.857 -16.766 1.00 88.88 448 ALA A O 1
ATOM 3340 N N . ASP A 1 449 ? 21.247 6.947 -14.751 1.00 89.62 449 ASP A N 1
ATOM 3341 C CA . ASP A 1 449 ? 22.607 6.509 -15.072 1.00 89.62 449 ASP A CA 1
ATOM 3342 C C . ASP A 1 449 ? 22.594 5.474 -16.202 1.00 89.62 449 ASP A C 1
ATOM 3344 O O . ASP A 1 449 ? 23.303 5.621 -17.203 1.00 89.62 449 ASP A O 1
ATOM 3348 N N . LEU A 1 450 ? 21.715 4.470 -16.114 1.00 90.00 450 LEU A N 1
ATOM 3349 C CA . LEU A 1 450 ? 21.554 3.464 -17.166 1.00 90.00 450 LEU A CA 1
ATOM 3350 C C . LEU A 1 450 ? 21.061 4.069 -18.486 1.00 90.00 450 LEU A C 1
ATOM 3352 O O . LEU A 1 450 ? 21.572 3.701 -19.544 1.00 90.00 450 LEU A O 1
ATOM 3356 N N . VAL A 1 451 ? 20.117 5.016 -18.454 1.00 92.44 451 VAL A N 1
ATOM 3357 C CA . VAL A 1 451 ? 19.675 5.760 -19.649 1.00 92.44 451 VAL A CA 1
ATOM 3358 C C . VAL A 1 451 ? 20.861 6.470 -20.296 1.00 92.44 451 VAL A C 1
ATOM 3360 O O . VAL A 1 451 ? 21.021 6.412 -21.516 1.00 92.44 451 VAL A O 1
ATOM 3363 N N . THR A 1 452 ? 21.714 7.110 -19.499 1.00 91.75 452 THR A N 1
ATOM 3364 C CA . THR A 1 452 ? 22.896 7.827 -19.991 1.00 91.75 452 THR A CA 1
ATOM 3365 C C . THR A 1 452 ? 23.892 6.875 -20.647 1.00 91.75 452 THR A C 1
ATOM 3367 O O . THR A 1 452 ? 24.345 7.138 -21.765 1.00 91.75 452 THR A O 1
ATOM 3370 N N . VAL A 1 453 ? 24.197 5.748 -19.999 1.00 91.75 453 VAL A N 1
ATOM 3371 C CA . VAL A 1 453 ? 25.112 4.727 -20.530 1.00 91.75 453 VAL A CA 1
ATOM 3372 C C . VAL A 1 453 ? 24.565 4.117 -21.822 1.00 91.75 453 VAL A C 1
ATOM 3374 O O . VAL A 1 453 ? 25.272 4.082 -22.827 1.00 91.75 453 VAL A O 1
ATOM 3377 N N . VAL A 1 454 ? 23.293 3.708 -21.854 1.00 92.31 454 VAL A N 1
ATOM 3378 C CA . VAL A 1 454 ? 22.678 3.109 -23.052 1.00 92.31 454 VAL A CA 1
ATOM 3379 C C . VAL A 1 454 ? 22.556 4.126 -24.187 1.00 92.31 454 VAL A C 1
ATOM 3381 O O . VAL A 1 454 ? 22.775 3.773 -25.342 1.00 92.31 454 VAL A O 1
ATOM 3384 N N . ARG A 1 455 ? 22.280 5.403 -23.895 1.00 94.06 455 ARG A N 1
ATOM 3385 C CA . ARG A 1 455 ? 22.256 6.468 -24.910 1.00 94.06 455 ARG A CA 1
ATOM 3386 C C . ARG A 1 455 ? 23.634 6.674 -25.541 1.00 94.06 455 ARG A C 1
ATOM 3388 O O . ARG A 1 455 ? 23.725 6.771 -26.765 1.00 94.06 455 ARG A O 1
ATOM 3395 N N . LYS A 1 456 ? 24.701 6.698 -24.733 1.00 92.31 456 LYS A N 1
ATOM 3396 C CA . LYS A 1 456 ? 26.087 6.748 -25.231 1.00 92.31 456 LYS A CA 1
ATOM 3397 C C . LYS A 1 456 ? 26.422 5.508 -26.058 1.00 92.31 456 LYS A C 1
ATOM 3399 O O . LYS A 1 456 ? 26.927 5.650 -27.167 1.00 92.31 456 LYS A O 1
ATOM 3404 N N . ALA A 1 457 ? 26.072 4.319 -25.567 1.00 91.81 457 ALA A N 1
ATOM 3405 C CA . ALA A 1 457 ? 26.271 3.059 -26.280 1.00 91.81 457 ALA A CA 1
ATOM 3406 C C . ALA A 1 457 ? 25.522 3.029 -27.618 1.00 91.81 457 ALA A C 1
ATOM 3408 O O . ALA A 1 457 ? 26.082 2.589 -28.613 1.00 91.81 457 ALA A O 1
ATOM 3409 N N . GLN A 1 458 ? 24.294 3.548 -27.686 1.00 93.06 458 GLN A N 1
ATOM 3410 C CA . GLN A 1 458 ? 23.528 3.641 -28.929 1.00 93.06 458 GLN A CA 1
ATOM 3411 C C . GLN A 1 458 ? 24.181 4.598 -29.934 1.00 93.06 458 GLN A C 1
ATOM 3413 O O . GLN A 1 458 ? 24.264 4.275 -31.118 1.00 93.06 458 GLN A O 1
ATOM 3418 N N . ALA A 1 459 ? 24.642 5.768 -29.487 1.00 90.12 459 ALA A N 1
ATOM 3419 C CA . ALA A 1 459 ? 25.346 6.712 -30.352 1.00 90.12 459 ALA A CA 1
ATOM 3420 C C . ALA A 1 459 ? 26.659 6.110 -30.881 1.00 90.12 459 ALA A C 1
ATOM 3422 O O . ALA A 1 459 ? 26.897 6.125 -32.087 1.00 90.12 459 ALA A O 1
ATOM 3423 N N . ALA A 1 460 ? 27.454 5.499 -29.998 1.00 90.56 460 ALA A N 1
ATOM 3424 C CA . ALA A 1 460 ? 28.668 4.778 -30.362 1.00 90.56 460 ALA A CA 1
ATOM 3425 C C . ALA A 1 460 ? 28.383 3.629 -31.336 1.00 90.56 460 ALA A C 1
ATOM 3427 O O . ALA A 1 460 ? 29.045 3.518 -32.360 1.00 90.56 460 ALA A O 1
ATOM 3428 N N . ALA A 1 461 ? 27.360 2.816 -31.069 1.00 89.81 461 ALA A N 1
ATOM 3429 C CA . ALA A 1 461 ? 26.944 1.716 -31.929 1.00 89.81 461 ALA A CA 1
ATOM 3430 C C . ALA A 1 461 ? 26.556 2.181 -33.330 1.00 89.81 461 ALA A C 1
ATOM 3432 O O . ALA A 1 461 ? 26.908 1.505 -34.289 1.00 89.81 461 ALA A O 1
ATOM 3433 N N . LYS A 1 462 ? 25.882 3.330 -33.479 1.00 89.75 462 LYS A N 1
ATOM 3434 C CA . LYS A 1 462 ? 25.575 3.896 -34.804 1.00 89.75 462 LYS A CA 1
ATOM 3435 C C . LYS A 1 462 ? 26.850 4.241 -35.569 1.00 89.75 462 LYS A C 1
ATOM 3437 O O . LYS A 1 462 ? 26.978 3.849 -36.724 1.00 89.75 462 LYS A O 1
ATOM 3442 N N . THR A 1 463 ? 27.798 4.914 -34.920 1.00 88.06 463 THR A N 1
ATOM 3443 C CA . THR A 1 463 ? 29.085 5.284 -35.529 1.00 88.06 463 THR A CA 1
ATOM 3444 C C . THR A 1 463 ? 29.926 4.056 -35.875 1.00 88.06 463 THR A C 1
ATOM 3446 O O . THR A 1 463 ? 30.457 3.956 -36.978 1.00 88.06 463 THR A O 1
ATOM 3449 N N . VAL A 1 464 ? 30.014 3.089 -34.959 1.00 88.88 464 VAL A N 1
ATOM 3450 C CA . VAL A 1 464 ? 30.755 1.837 -35.152 1.00 88.88 464 VAL A CA 1
ATOM 3451 C C . VAL A 1 464 ? 30.117 0.995 -36.253 1.00 88.88 464 VAL A C 1
ATOM 3453 O O . VAL A 1 464 ? 30.827 0.530 -37.137 1.00 88.88 464 VAL A O 1
ATOM 3456 N N . ALA A 1 465 ? 28.792 0.830 -36.254 1.00 87.00 465 ALA A N 1
ATOM 3457 C CA . ALA A 1 465 ? 28.082 0.104 -37.304 1.00 87.00 465 ALA A CA 1
ATOM 3458 C C . ALA A 1 465 ? 28.294 0.757 -38.674 1.00 87.00 465 ALA A C 1
ATOM 3460 O O . ALA A 1 465 ? 28.574 0.054 -39.639 1.00 87.00 465 ALA A O 1
ATOM 3461 N N . ALA A 1 466 ? 28.229 2.090 -38.748 1.00 85.62 466 ALA A N 1
ATOM 3462 C CA . ALA A 1 466 ? 28.507 2.837 -39.968 1.00 85.62 466 ALA A CA 1
ATOM 3463 C C . ALA A 1 466 ? 29.935 2.604 -40.481 1.00 85.62 466 ALA A C 1
ATOM 3465 O O . ALA A 1 466 ? 30.121 2.290 -41.655 1.00 85.62 466 ALA A O 1
ATOM 3466 N N . GLY A 1 467 ? 30.935 2.698 -39.600 1.00 85.44 467 GLY A N 1
ATOM 3467 C CA . GLY A 1 467 ? 32.335 2.458 -39.951 1.00 85.44 467 GLY A CA 1
ATOM 3468 C C . GLY A 1 467 ? 32.610 1.010 -40.364 1.00 85.44 467 GLY A C 1
ATOM 3469 O O . GLY A 1 467 ? 33.307 0.773 -41.348 1.00 85.44 467 GLY A O 1
ATOM 3470 N N . LEU A 1 468 ? 32.026 0.036 -39.659 1.00 85.19 468 LEU A N 1
ATOM 3471 C CA . LEU A 1 468 ? 32.147 -1.382 -40.001 1.00 85.19 468 LEU A CA 1
ATOM 3472 C C . LEU A 1 468 ? 31.502 -1.677 -41.356 1.00 85.19 468 LEU A C 1
ATOM 3474 O O . LEU A 1 468 ? 32.144 -2.304 -42.194 1.00 85.19 468 LEU A O 1
ATOM 3478 N N . LEU A 1 469 ? 30.293 -1.165 -41.606 1.00 83.44 469 LEU A N 1
ATOM 3479 C CA . LEU A 1 469 ? 29.639 -1.266 -42.908 1.00 83.44 469 LEU A CA 1
ATOM 3480 C C . LEU A 1 469 ? 30.504 -0.638 -44.002 1.00 83.44 469 LEU A C 1
ATOM 3482 O O . LEU A 1 469 ? 30.857 -1.334 -44.943 1.00 83.44 469 LEU A O 1
ATOM 3486 N N . ALA A 1 470 ? 30.941 0.614 -43.859 1.00 83.31 470 ALA A N 1
ATOM 3487 C CA . ALA A 1 470 ? 31.815 1.254 -44.845 1.00 83.31 470 ALA A CA 1
ATOM 3488 C C . ALA A 1 470 ? 33.094 0.433 -45.105 1.00 83.31 470 ALA A C 1
ATOM 3490 O O . ALA A 1 470 ? 33.469 0.210 -46.254 1.00 83.31 470 ALA A O 1
ATOM 3491 N N . SER A 1 471 ? 33.716 -0.117 -44.055 1.00 82.94 471 SER A N 1
ATOM 3492 C CA . SER A 1 471 ? 34.913 -0.960 -44.179 1.00 82.94 471 SER A CA 1
ATOM 3493 C C . SER A 1 471 ? 34.671 -2.275 -44.928 1.00 82.94 471 SER A C 1
ATOM 3495 O O . SER A 1 471 ? 35.567 -2.748 -45.625 1.00 82.94 471 SER A O 1
ATOM 3497 N N . MET A 1 472 ? 33.467 -2.850 -44.829 1.00 81.19 472 MET A N 1
ATOM 3498 C CA . MET A 1 472 ? 33.096 -4.056 -45.575 1.00 81.19 472 MET A CA 1
ATOM 3499 C C . MET A 1 472 ? 33.014 -3.795 -47.079 1.00 81.19 472 MET A C 1
ATOM 3501 O O . MET A 1 472 ? 33.344 -4.681 -47.864 1.00 81.19 472 MET A O 1
ATOM 3505 N N . PHE A 1 473 ? 32.592 -2.594 -47.482 1.00 82.81 473 PHE A N 1
ATOM 3506 C CA . PHE A 1 473 ? 32.428 -2.227 -48.891 1.00 82.81 473 PHE A CA 1
ATOM 3507 C C . PHE A 1 473 ? 33.592 -1.421 -49.459 1.00 82.81 473 PHE A C 1
ATOM 3509 O O . PHE A 1 473 ? 33.647 -1.243 -50.672 1.00 82.81 473 PHE A O 1
ATOM 3516 N N . ALA A 1 474 ? 34.563 -1.034 -48.629 1.00 85.06 474 ALA A N 1
ATOM 3517 C CA . ALA A 1 474 ? 35.790 -0.378 -49.067 1.00 85.06 474 ALA A CA 1
ATOM 3518 C C . ALA A 1 474 ? 36.508 -1.115 -50.222 1.00 85.06 474 ALA A C 1
ATOM 3520 O O . ALA A 1 474 ? 36.923 -0.445 -51.167 1.00 85.06 474 ALA A O 1
ATOM 3521 N N . PRO A 1 475 ? 36.609 -2.465 -50.247 1.00 84.62 475 PRO A N 1
ATOM 3522 C CA . PRO A 1 475 ? 37.192 -3.171 -51.392 1.00 84.62 475 PRO A CA 1
ATOM 3523 C C . PRO A 1 475 ? 36.394 -2.990 -52.692 1.00 84.62 475 PRO A C 1
ATOM 3525 O O . PRO A 1 475 ? 36.982 -2.869 -53.768 1.00 84.62 475 PRO A O 1
ATOM 3528 N N . VAL A 1 476 ? 35.057 -2.942 -52.600 1.00 86.25 476 VAL A N 1
ATOM 3529 C CA . VAL A 1 476 ? 34.171 -2.695 -53.749 1.00 86.25 476 VAL A CA 1
ATOM 3530 C C . VAL A 1 476 ? 34.391 -1.277 -54.257 1.00 86.25 476 VAL A C 1
ATOM 3532 O O . VAL A 1 476 ? 34.697 -1.092 -55.429 1.00 86.25 476 VAL A O 1
ATOM 3535 N N . THR A 1 477 ? 34.283 -0.277 -53.381 1.00 89.62 477 THR A N 1
ATOM 3536 C CA . THR A 1 477 ? 34.389 1.137 -53.762 1.00 89.62 477 THR A CA 1
ATOM 3537 C C . THR A 1 477 ? 35.775 1.508 -54.260 1.00 89.62 477 THR A C 1
ATOM 3539 O O . THR A 1 477 ? 35.879 2.302 -55.191 1.00 89.62 477 THR A O 1
ATOM 3542 N N . GLN A 1 478 ? 36.833 0.904 -53.709 1.00 89.69 478 GLN A N 1
ATOM 3543 C CA . GLN A 1 478 ? 38.190 1.073 -54.222 1.00 89.69 478 GLN A CA 1
ATOM 3544 C C . GLN A 1 478 ? 38.299 0.524 -55.642 1.00 89.69 478 GLN A C 1
ATOM 3546 O O . GLN A 1 478 ? 38.750 1.235 -56.532 1.00 89.69 478 GLN A O 1
ATOM 3551 N N . THR A 1 479 ? 37.801 -0.695 -55.876 1.00 87.00 479 THR A N 1
ATOM 3552 C CA . THR A 1 479 ? 37.812 -1.291 -57.217 1.00 87.00 479 THR A CA 1
ATOM 3553 C C . THR A 1 479 ? 37.031 -0.420 -58.199 1.00 87.00 479 THR A C 1
ATOM 3555 O O . THR A 1 479 ? 37.529 -0.130 -59.276 1.00 87.00 479 THR A O 1
ATOM 3558 N N . VAL A 1 480 ? 35.839 0.056 -57.828 1.00 90.19 480 VAL A N 1
ATOM 3559 C CA . VAL A 1 480 ? 35.059 0.984 -58.664 1.00 90.19 480 VAL A CA 1
ATOM 3560 C C . VAL A 1 480 ? 35.826 2.276 -58.937 1.00 90.19 480 VAL A C 1
ATOM 3562 O O . VAL A 1 480 ? 35.849 2.744 -60.068 1.00 90.19 480 VAL A O 1
ATOM 3565 N N . THR A 1 481 ? 36.479 2.840 -57.927 1.00 92.50 481 THR A N 1
ATOM 3566 C CA . THR A 1 481 ? 37.258 4.075 -58.065 1.00 92.50 481 THR A CA 1
ATOM 3567 C C . THR A 1 481 ? 38.434 3.898 -59.019 1.00 92.50 481 THR A C 1
ATOM 3569 O O . THR A 1 481 ? 38.624 4.732 -59.897 1.00 92.50 481 THR A O 1
ATOM 3572 N N . ASP A 1 482 ? 39.173 2.793 -58.918 1.00 87.94 482 ASP A N 1
ATOM 3573 C CA . ASP A 1 482 ? 40.291 2.496 -59.819 1.00 87.94 482 ASP A CA 1
ATOM 3574 C C . ASP A 1 482 ? 39.814 2.377 -61.280 1.00 87.94 482 ASP A C 1
ATOM 3576 O O . ASP A 1 482 ? 40.468 2.864 -62.204 1.00 87.94 482 ASP A O 1
ATOM 3580 N N . LEU A 1 483 ? 38.634 1.780 -61.485 1.00 85.31 483 LEU A N 1
ATOM 3581 C CA . LEU A 1 483 ? 37.989 1.648 -62.794 1.00 85.31 483 LEU A CA 1
ATOM 3582 C C . LEU A 1 483 ? 37.549 2.994 -63.365 1.00 85.31 483 LEU A C 1
ATOM 3584 O O . LEU A 1 483 ? 37.796 3.287 -64.534 1.00 85.31 483 LEU A O 1
ATOM 3588 N N . LEU A 1 484 ? 36.900 3.817 -62.545 1.00 91.12 484 LEU A N 1
ATOM 3589 C CA . LEU A 1 484 ? 36.418 5.132 -62.951 1.00 91.12 484 LEU A CA 1
ATOM 3590 C C . LEU A 1 484 ? 37.573 6.091 -63.232 1.00 91.12 484 LEU A C 1
ATOM 3592 O O . LEU A 1 484 ? 37.516 6.818 -64.220 1.00 91.12 484 LEU A O 1
ATOM 3596 N N . ALA A 1 485 ? 38.650 6.037 -62.446 1.00 88.62 485 ALA A N 1
ATOM 3597 C CA . ALA A 1 485 ? 39.847 6.845 -62.660 1.00 88.62 485 ALA A CA 1
ATOM 3598 C C . ALA A 1 485 ? 40.523 6.558 -64.013 1.00 88.62 485 ALA A C 1
ATOM 3600 O O . ALA A 1 485 ? 41.106 7.469 -64.605 1.00 88.62 485 ALA A O 1
ATOM 3601 N N . ALA A 1 486 ? 40.411 5.326 -64.528 1.00 85.19 486 ALA A N 1
ATOM 3602 C CA . ALA A 1 486 ? 40.890 4.958 -65.862 1.00 85.19 486 ALA A CA 1
ATOM 3603 C C . ALA A 1 486 ? 40.034 5.551 -67.000 1.00 85.19 486 ALA A C 1
ATOM 3605 O O . ALA A 1 486 ? 40.541 5.764 -68.100 1.00 85.19 486 ALA A O 1
ATOM 3606 N N . ILE A 1 487 ? 38.754 5.838 -66.741 1.00 86.81 487 ILE A N 1
ATOM 3607 C CA . ILE A 1 487 ? 37.841 6.497 -67.689 1.00 86.81 487 ILE A CA 1
ATOM 3608 C C . ILE A 1 487 ? 38.028 8.014 -67.614 1.00 86.81 487 ILE A C 1
ATOM 3610 O O . ILE A 1 487 ? 38.202 8.683 -68.635 1.00 86.81 487 ILE A O 1
ATOM 3614 N N . ARG A 1 488 ? 37.991 8.563 -66.395 1.00 89.31 488 ARG A N 1
ATOM 3615 C CA . ARG A 1 488 ? 38.094 9.993 -66.117 1.00 89.31 488 ARG A CA 1
ATOM 3616 C C . ARG A 1 488 ? 38.812 10.236 -64.784 1.00 89.31 488 ARG A C 1
ATOM 3618 O O . ARG A 1 488 ? 38.280 9.889 -63.728 1.00 89.31 488 ARG A O 1
ATOM 3625 N N . PRO A 1 489 ? 40.002 10.864 -64.801 1.00 88.06 489 PRO A N 1
ATOM 3626 C CA . PRO A 1 489 ? 40.726 11.183 -63.578 1.00 88.06 489 PRO A CA 1
ATOM 3627 C C . PRO A 1 489 ? 39.889 12.046 -62.630 1.00 88.06 489 PRO A C 1
ATOM 3629 O O . PRO A 1 489 ? 39.294 13.035 -63.051 1.00 88.06 489 PRO A O 1
ATOM 3632 N N . GLY A 1 490 ? 39.874 11.681 -61.348 1.00 87.19 490 GLY A N 1
ATOM 3633 C CA . GLY A 1 490 ? 39.103 12.372 -60.310 1.00 87.19 490 GLY A CA 1
ATOM 3634 C C . GLY A 1 490 ? 37.721 11.776 -60.041 1.00 87.19 490 GLY A C 1
ATOM 3635 O O . GLY A 1 490 ? 37.133 12.103 -59.015 1.00 87.19 490 GLY A O 1
ATOM 3636 N N . TRP A 1 491 ? 37.226 10.872 -60.894 1.00 93.75 491 TRP A N 1
ATOM 3637 C CA . TRP A 1 491 ? 35.984 10.158 -60.610 1.00 93.75 491 TRP A CA 1
ATOM 3638 C C . TRP A 1 491 ? 36.208 9.051 -59.581 1.00 93.75 491 TRP A C 1
ATOM 3640 O O . TRP A 1 491 ? 37.139 8.254 -59.704 1.00 93.75 491 TRP A O 1
ATOM 3650 N N . SER A 1 492 ? 35.348 8.988 -58.566 1.00 93.88 492 SER A N 1
ATOM 3651 C CA . SER A 1 492 ? 35.428 7.976 -57.512 1.00 93.88 492 SER A CA 1
ATOM 3652 C C . SER A 1 492 ? 34.061 7.643 -56.927 1.00 93.88 492 SER A C 1
ATOM 3654 O O . SER A 1 492 ? 33.087 8.381 -57.096 1.00 93.88 492 SER A O 1
ATOM 3656 N N . LEU A 1 493 ? 33.987 6.506 -56.240 1.00 92.50 493 LEU A N 1
ATOM 3657 C CA . LEU A 1 493 ? 32.790 6.063 -55.539 1.00 92.50 493 LEU A CA 1
ATOM 3658 C C . LEU A 1 493 ? 33.095 5.899 -54.054 1.00 92.50 493 LEU A C 1
ATOM 3660 O O . LEU A 1 493 ? 34.065 5.246 -53.680 1.00 92.50 493 LEU A O 1
ATOM 3664 N N . GLU A 1 494 ? 32.228 6.437 -53.210 1.00 90.50 494 GLU A N 1
ATOM 3665 C CA . GLU A 1 494 ? 32.299 6.321 -51.760 1.00 90.50 494 GLU A CA 1
ATOM 3666 C C . GLU A 1 494 ? 31.049 5.606 -51.237 1.00 90.50 494 GLU A C 1
ATOM 3668 O O . GLU A 1 494 ? 29.929 5.896 -51.659 1.00 90.50 494 GLU A O 1
ATOM 3673 N N . ALA A 1 495 ? 31.230 4.659 -50.316 1.00 87.06 495 ALA A N 1
ATOM 3674 C CA . ALA A 1 495 ? 30.131 4.009 -49.610 1.00 87.06 495 ALA A CA 1
ATOM 3675 C C . ALA A 1 495 ? 29.930 4.703 -48.266 1.00 87.06 495 ALA A C 1
ATOM 3677 O O . ALA A 1 495 ? 30.802 4.655 -47.397 1.00 87.06 495 ALA A O 1
ATOM 3678 N N . VAL A 1 496 ? 28.758 5.297 -48.079 1.00 86.12 496 VAL A N 1
ATOM 3679 C CA . VAL A 1 496 ? 28.362 5.944 -46.831 1.00 86.12 496 VAL A CA 1
ATOM 3680 C C . VAL A 1 496 ? 27.250 5.133 -46.188 1.00 86.12 496 VAL A C 1
ATOM 3682 O O . VAL A 1 496 ? 26.320 4.670 -46.850 1.00 86.12 496 VAL A O 1
ATOM 3685 N N . ALA A 1 497 ? 27.347 4.933 -44.877 1.00 80.38 497 ALA A N 1
ATOM 3686 C CA . ALA A 1 497 ? 26.292 4.267 -44.136 1.00 80.38 497 ALA A CA 1
ATOM 3687 C C . ALA A 1 497 ? 25.136 5.243 -43.870 1.00 80.38 497 ALA A C 1
ATOM 3689 O O . ALA A 1 497 ? 25.293 6.216 -43.132 1.00 80.38 497 ALA A O 1
ATOM 3690 N N . GLU A 1 498 ? 23.963 4.961 -44.429 1.00 77.31 498 GLU A N 1
ATOM 3691 C CA . GLU A 1 498 ? 22.751 5.763 -44.252 1.00 77.31 498 GLU A CA 1
ATOM 3692 C C . GLU A 1 498 ? 21.556 4.846 -43.943 1.00 77.31 498 GLU A C 1
ATOM 3694 O O . GLU A 1 498 ? 21.385 3.783 -44.544 1.00 77.31 498 GLU A O 1
ATOM 3699 N N . GLY A 1 499 ? 20.732 5.226 -42.959 1.00 67.12 499 GLY A N 1
ATOM 3700 C CA . GLY A 1 499 ? 19.468 4.539 -42.657 1.00 67.12 499 GLY A CA 1
ATOM 3701 C C . GLY A 1 499 ? 19.584 3.056 -42.265 1.00 67.12 499 GLY A C 1
ATOM 3702 O O . GLY A 1 499 ? 18.660 2.295 -42.537 1.00 67.12 499 GLY A O 1
ATOM 3703 N N . GLY A 1 500 ? 20.700 2.629 -41.662 1.00 63.81 500 GLY A N 1
ATOM 3704 C CA . GLY A 1 500 ? 20.937 1.215 -41.322 1.00 63.81 500 GLY A CA 1
ATOM 3705 C C . GLY A 1 500 ? 21.407 0.357 -42.504 1.00 63.81 500 GLY A C 1
ATOM 3706 O O . GLY A 1 500 ? 21.445 -0.865 -42.404 1.00 63.81 500 GLY A O 1
ATOM 3707 N N . GLY A 1 501 ? 21.776 0.983 -43.620 1.00 74.94 501 GLY A N 1
ATOM 3708 C CA . GLY A 1 501 ? 22.385 0.317 -44.758 1.00 74.94 501 GLY A CA 1
ATOM 3709 C C . GLY A 1 501 ? 23.379 1.221 -45.465 1.00 74.94 501 GLY A C 1
ATOM 3710 O O . GLY A 1 501 ? 24.053 2.010 -44.809 1.00 74.94 501 GLY A O 1
ATOM 3711 N N . ILE A 1 502 ? 23.501 1.074 -46.786 1.00 79.94 502 ILE A N 1
ATOM 3712 C CA . ILE A 1 502 ? 24.528 1.772 -47.564 1.00 79.94 502 ILE A CA 1
ATOM 3713 C C . ILE A 1 502 ? 23.931 2.566 -48.709 1.00 79.94 502 ILE A C 1
ATOM 3715 O O . ILE A 1 502 ? 23.033 2.124 -49.439 1.00 79.94 502 ILE A O 1
ATOM 3719 N N . GLU A 1 503 ? 24.487 3.756 -48.853 1.00 85.31 503 GLU A N 1
ATOM 3720 C CA . GLU A 1 503 ? 24.303 4.642 -49.976 1.00 85.31 503 GLU A CA 1
ATOM 3721 C C . GLU A 1 503 ? 25.649 4.906 -50.644 1.00 85.31 503 GLU A C 1
ATOM 3723 O O . GLU A 1 503 ? 26.692 4.967 -49.993 1.00 85.31 503 GLU A O 1
ATOM 3728 N N . PHE A 1 504 ? 25.617 5.026 -51.967 1.00 87.44 504 PHE A N 1
ATOM 3729 C CA . PHE A 1 504 ? 26.795 5.330 -52.755 1.00 87.44 504 PHE A CA 1
ATOM 3730 C C . PHE A 1 504 ? 26.786 6.799 -53.149 1.00 87.44 504 PHE A C 1
ATOM 3732 O O . PHE A 1 504 ? 25.821 7.291 -53.746 1.00 87.44 504 PHE A O 1
ATOM 3739 N N . LEU A 1 505 ? 27.879 7.473 -52.818 1.00 91.31 505 LEU A N 1
ATOM 3740 C CA . LEU A 1 505 ? 28.160 8.836 -53.218 1.00 91.31 505 LEU A CA 1
ATOM 3741 C C . LEU A 1 505 ? 29.195 8.818 -54.339 1.00 91.31 505 LEU A C 1
ATOM 3743 O O . LEU A 1 505 ? 30.296 8.292 -54.183 1.00 91.31 505 LEU A O 1
ATOM 3747 N N . ALA A 1 506 ? 28.820 9.381 -55.476 1.00 92.50 506 ALA A N 1
ATOM 3748 C CA . ALA A 1 506 ? 29.675 9.514 -56.635 1.00 92.50 506 ALA A CA 1
ATOM 3749 C C . ALA A 1 506 ? 30.376 10.873 -56.602 1.00 92.50 506 ALA A C 1
ATOM 3751 O O . ALA A 1 506 ? 29.731 11.921 -56.504 1.00 92.50 506 ALA A O 1
ATOM 3752 N N . HIS A 1 507 ? 31.699 10.857 -56.709 1.00 94.25 507 HIS A N 1
ATOM 3753 C CA . HIS A 1 507 ? 32.497 12.046 -56.968 1.00 94.25 507 HIS A CA 1
ATOM 3754 C C . HIS A 1 507 ? 32.715 12.119 -58.476 1.00 94.25 507 HIS A C 1
ATOM 3756 O O . HIS A 1 507 ? 33.318 11.219 -59.060 1.00 94.25 507 HIS A O 1
ATOM 3762 N N . THR A 1 508 ? 32.169 13.154 -59.107 1.00 91.56 508 THR A N 1
ATOM 3763 C CA . THR A 1 508 ? 32.358 13.444 -60.534 1.00 91.56 508 THR A CA 1
ATOM 3764 C C . THR A 1 508 ? 33.135 14.754 -60.675 1.00 91.56 508 THR A C 1
ATOM 3766 O O . THR A 1 508 ? 33.821 15.176 -59.747 1.00 91.56 508 THR A O 1
ATOM 3769 N N . ASP A 1 509 ? 33.016 15.449 -61.803 1.00 88.25 509 ASP A N 1
ATOM 3770 C CA . ASP A 1 509 ? 33.604 16.785 -61.976 1.00 88.25 509 ASP A CA 1
ATOM 3771 C C . ASP A 1 509 ? 32.959 17.848 -61.058 1.00 88.25 509 ASP A C 1
ATOM 3773 O O . ASP A 1 509 ? 33.432 18.984 -60.967 1.00 88.25 509 ASP A O 1
ATOM 3777 N N . ASN A 1 510 ? 31.867 17.494 -60.376 1.00 85.44 510 ASN A N 1
ATOM 3778 C CA . ASN A 1 510 ? 31.208 18.350 -59.405 1.00 85.44 510 ASN A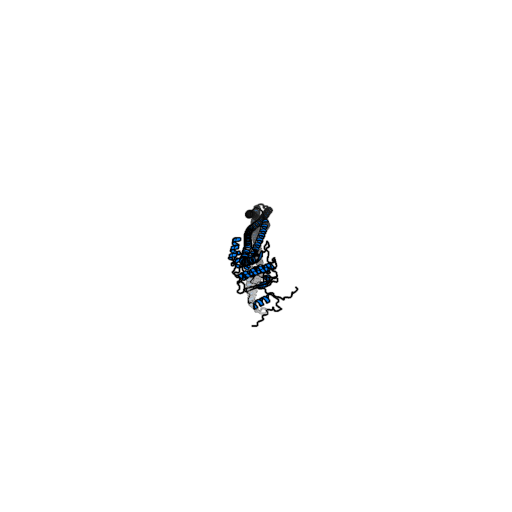 CA 1
ATOM 3779 C C . ASN A 1 510 ? 32.052 18.510 -58.125 1.00 85.44 510 ASN A C 1
ATOM 3781 O O . ASN A 1 510 ? 32.580 17.533 -57.599 1.00 85.44 510 ASN A O 1
ATOM 3785 N N . PRO A 1 511 ? 32.102 19.716 -57.523 1.00 83.81 511 PRO A N 1
ATOM 3786 C CA . PRO A 1 511 ? 32.878 19.972 -56.305 1.00 83.81 511 PRO A CA 1
ATOM 3787 C C . PRO A 1 511 ? 32.298 19.305 -55.049 1.00 83.81 511 PRO A C 1
ATOM 3789 O O . PRO A 1 511 ? 32.890 19.388 -53.974 1.00 83.81 511 PRO A O 1
ATOM 3792 N N . ARG A 1 512 ? 31.106 18.709 -55.147 1.00 90.00 512 ARG A N 1
ATOM 3793 C CA . ARG A 1 512 ? 30.457 17.977 -54.062 1.00 90.00 512 ARG A CA 1
ATOM 3794 C C . ARG A 1 512 ? 30.083 16.585 -54.559 1.00 90.00 512 ARG A C 1
ATOM 3796 O O . ARG A 1 512 ? 29.574 16.494 -55.678 1.00 90.00 512 ARG A O 1
ATOM 3803 N N . PRO A 1 513 ? 30.256 15.543 -53.729 1.00 92.44 513 PRO A N 1
ATOM 3804 C CA . PRO A 1 513 ? 29.738 14.228 -54.054 1.00 92.44 513 PRO A CA 1
ATOM 3805 C C . PRO A 1 513 ? 28.221 14.284 -54.230 1.00 92.44 513 PRO A C 1
ATOM 3807 O O . PRO A 1 513 ? 27.517 14.970 -53.480 1.00 92.44 513 PRO A O 1
ATOM 3810 N N . VAL A 1 514 ? 27.719 13.542 -55.209 1.00 92.56 514 VAL A N 1
ATOM 3811 C CA . VAL A 1 514 ? 26.291 13.432 -55.506 1.00 92.56 514 VAL A CA 1
ATOM 3812 C C . VAL A 1 514 ? 25.802 12.020 -55.223 1.00 92.56 514 VAL A C 1
ATOM 3814 O O . VAL A 1 514 ? 26.537 11.042 -55.344 1.00 92.56 514 VAL A O 1
ATOM 3817 N N . ARG A 1 515 ? 24.536 11.903 -54.825 1.00 89.88 515 ARG A N 1
ATOM 3818 C CA . ARG A 1 515 ? 23.882 10.599 -54.688 1.00 89.88 515 ARG A CA 1
ATOM 3819 C C . ARG A 1 515 ? 23.755 9.950 -56.057 1.00 89.88 515 ARG A C 1
ATOM 3821 O O . ARG A 1 515 ? 23.566 10.651 -57.048 1.00 89.88 515 ARG A O 1
ATOM 3828 N N . TRP A 1 516 ? 23.761 8.622 -56.097 1.00 87.00 516 TRP A N 1
ATOM 3829 C CA . TRP A 1 516 ? 23.644 7.880 -57.354 1.00 87.00 516 TRP A CA 1
ATOM 3830 C C . TRP A 1 516 ? 22.455 8.321 -58.223 1.00 87.00 516 TRP A C 1
ATOM 3832 O O . TRP A 1 516 ? 22.598 8.505 -59.424 1.00 87.00 516 TRP A O 1
ATOM 3842 N N . GLY A 1 517 ? 21.284 8.550 -57.618 1.00 84.25 517 GLY A N 1
ATOM 3843 C CA . GLY A 1 517 ? 20.084 8.985 -58.348 1.00 84.25 517 GLY A CA 1
ATOM 3844 C C . GLY A 1 517 ? 20.152 10.403 -58.934 1.00 84.25 517 GLY A C 1
ATOM 3845 O O . GLY A 1 517 ? 19.233 10.799 -59.640 1.00 84.25 517 GLY A O 1
ATOM 3846 N N . ALA A 1 518 ? 21.198 11.173 -58.627 1.00 88.75 518 ALA A N 1
ATOM 3847 C CA . ALA A 1 518 ? 21.439 12.506 -59.178 1.00 88.75 518 ALA A CA 1
ATOM 3848 C C . ALA A 1 518 ? 22.490 12.509 -60.304 1.00 88.75 518 ALA A C 1
ATOM 3850 O O . ALA A 1 518 ? 22.803 13.575 -60.832 1.00 88.75 518 ALA A O 1
ATOM 3851 N N . LEU A 1 519 ? 23.044 11.344 -60.653 1.00 90.00 519 LEU A N 1
ATOM 3852 C CA . LEU A 1 519 ? 23.934 11.193 -61.799 1.00 90.00 519 LEU A CA 1
ATOM 3853 C C . LEU A 1 519 ? 23.167 11.418 -63.105 1.00 90.00 519 LEU A C 1
ATOM 3855 O O . LEU A 1 519 ? 21.995 11.056 -63.223 1.00 90.00 519 LEU A O 1
ATOM 3859 N N . SER A 1 520 ? 23.840 11.987 -64.103 1.00 89.88 520 SER A N 1
ATOM 3860 C CA . SER A 1 520 ? 23.329 11.968 -65.474 1.00 89.88 520 SER A CA 1
ATOM 3861 C C . SER A 1 520 ? 23.224 10.530 -65.988 1.00 89.88 520 SER A C 1
ATOM 3863 O O . SER A 1 520 ? 23.908 9.635 -65.494 1.00 89.88 520 SER A O 1
ATOM 3865 N N . GLY A 1 521 ? 22.396 10.312 -67.008 1.00 86.88 521 GLY A N 1
ATOM 3866 C CA . GLY A 1 521 ? 22.202 8.998 -67.623 1.00 86.88 521 GLY A CA 1
ATOM 3867 C C . GLY A 1 521 ? 23.507 8.281 -67.984 1.00 86.88 521 GLY A C 1
ATOM 3868 O O . GLY A 1 521 ? 23.790 7.179 -67.511 1.00 86.88 521 GLY A O 1
ATOM 3869 N N . GLY A 1 522 ? 24.384 8.974 -68.718 1.00 87.00 522 GLY A N 1
ATOM 3870 C CA . GLY A 1 522 ? 25.712 8.467 -69.063 1.00 87.00 522 GLY A CA 1
ATOM 3871 C C . GLY A 1 522 ? 26.608 8.188 -67.848 1.00 87.00 522 GLY A C 1
ATOM 3872 O O . GLY A 1 522 ? 27.272 7.155 -67.807 1.00 87.00 522 GLY A O 1
ATOM 3873 N N . GLU A 1 523 ? 26.613 9.055 -66.829 1.00 91.06 523 GLU A N 1
ATOM 3874 C CA . GLU A 1 523 ? 27.363 8.801 -65.588 1.00 91.06 523 GLU A CA 1
ATOM 3875 C C . GLU A 1 523 ? 26.825 7.568 -64.850 1.00 91.06 523 GLU A C 1
ATOM 3877 O O . GLU A 1 523 ? 27.606 6.712 -64.439 1.00 91.06 523 GLU A O 1
ATOM 3882 N N . ALA A 1 524 ? 25.505 7.432 -64.720 1.00 87.69 524 ALA A N 1
ATOM 3883 C CA . ALA A 1 524 ? 24.872 6.305 -64.043 1.00 87.69 524 ALA A CA 1
ATOM 3884 C C . ALA A 1 524 ? 25.228 4.965 -64.708 1.00 87.69 524 ALA A C 1
ATOM 3886 O O . ALA A 1 524 ? 25.527 3.998 -64.002 1.00 87.69 524 ALA A O 1
ATOM 3887 N N . VAL A 1 525 ? 25.269 4.917 -66.046 1.00 86.56 525 VAL A N 1
ATOM 3888 C CA . VAL A 1 525 ? 25.712 3.736 -66.805 1.00 86.56 525 VAL A CA 1
ATOM 3889 C C . VAL A 1 525 ? 27.174 3.398 -66.502 1.00 86.56 525 VAL A C 1
ATOM 3891 O O . VAL A 1 525 ? 27.489 2.242 -66.217 1.00 86.56 525 VAL A O 1
ATOM 3894 N N . LEU A 1 526 ? 28.074 4.386 -66.520 1.00 90.25 526 LEU A N 1
ATOM 3895 C CA . LEU A 1 526 ? 29.508 4.165 -66.295 1.00 90.25 526 LEU A CA 1
ATOM 3896 C C . LEU A 1 526 ? 29.811 3.718 -64.861 1.00 90.25 526 LEU A C 1
ATOM 3898 O O . LEU A 1 526 ? 30.517 2.729 -64.653 1.00 90.25 526 LEU A O 1
ATOM 3902 N N . PHE A 1 527 ? 29.240 4.408 -63.873 1.00 91.56 527 PHE A N 1
ATOM 3903 C CA . PHE A 1 527 ? 29.335 4.025 -62.464 1.00 91.56 527 PHE A CA 1
ATOM 3904 C C . PHE A 1 527 ? 28.728 2.638 -62.231 1.00 91.56 527 PHE A C 1
ATOM 3906 O O . PHE A 1 527 ? 29.305 1.813 -61.521 1.00 91.56 527 PHE A O 1
ATOM 3913 N N . GLY A 1 528 ? 27.602 2.349 -62.878 1.00 88.44 528 GLY A N 1
ATOM 3914 C CA . GLY A 1 528 ? 26.905 1.072 -62.819 1.00 88.44 528 GLY A CA 1
ATOM 3915 C C . GLY A 1 528 ? 27.698 -0.102 -63.363 1.00 88.44 528 GLY A C 1
ATOM 3916 O O . GLY A 1 528 ? 27.802 -1.149 -62.717 1.00 88.44 528 GLY A O 1
ATOM 3917 N N . ALA A 1 529 ? 28.298 0.085 -64.535 1.00 86.31 529 ALA A N 1
ATOM 3918 C CA . ALA A 1 529 ? 29.170 -0.903 -65.140 1.00 86.31 529 ALA A CA 1
ATOM 3919 C C . ALA A 1 529 ? 30.416 -1.138 -64.277 1.00 86.31 529 ALA A C 1
ATOM 3921 O O . ALA A 1 529 ? 30.780 -2.290 -64.043 1.00 86.31 529 ALA A O 1
ATOM 3922 N N . ALA A 1 530 ? 31.022 -0.075 -63.735 1.00 88.94 530 ALA A N 1
ATOM 3923 C CA . ALA A 1 530 ? 32.165 -0.187 -62.832 1.00 88.94 530 ALA A CA 1
ATOM 3924 C C . ALA A 1 530 ? 31.811 -0.935 -61.530 1.00 88.94 530 ALA A C 1
ATOM 3926 O O . ALA A 1 530 ? 32.575 -1.797 -61.094 1.00 88.94 530 ALA A O 1
ATOM 3927 N N . LEU A 1 531 ? 30.638 -0.677 -60.939 1.00 88.12 531 LEU A N 1
ATOM 3928 C CA . LEU A 1 531 ? 30.138 -1.403 -59.764 1.00 88.12 531 LEU A CA 1
ATOM 3929 C C . LEU A 1 531 ? 29.886 -2.884 -60.063 1.00 88.12 531 LEU A C 1
ATOM 3931 O O . LEU A 1 531 ? 30.335 -3.749 -59.310 1.00 88.12 531 LEU A O 1
ATOM 3935 N N . SER A 1 532 ? 29.221 -3.184 -61.177 1.00 84.50 532 SER A N 1
ATOM 3936 C CA . SER A 1 532 ? 28.947 -4.561 -61.610 1.00 84.50 532 SER A CA 1
ATOM 3937 C C . SER A 1 532 ? 30.245 -5.339 -61.823 1.00 84.50 532 SER A C 1
ATOM 3939 O O . SER A 1 532 ? 30.409 -6.461 -61.345 1.00 84.50 532 SER A O 1
ATOM 3941 N N . LEU A 1 533 ? 31.214 -4.694 -62.466 1.00 84.06 533 LEU A N 1
ATOM 3942 C CA . LEU A 1 533 ? 32.547 -5.219 -62.697 1.00 84.06 533 LEU A CA 1
ATOM 3943 C C . LEU A 1 533 ? 33.306 -5.487 -61.389 1.00 84.06 533 LEU A C 1
ATOM 3945 O O . LEU A 1 533 ? 33.867 -6.571 -61.209 1.00 84.06 533 LEU A O 1
ATOM 3949 N N . ALA A 1 534 ? 33.285 -4.542 -60.448 1.00 85.38 534 ALA A N 1
ATOM 3950 C CA . ALA A 1 534 ? 33.896 -4.713 -59.133 1.00 85.38 534 ALA A CA 1
ATOM 3951 C C . ALA A 1 534 ? 33.306 -5.913 -58.374 1.00 85.38 534 ALA A C 1
ATOM 3953 O O . ALA A 1 534 ? 34.039 -6.684 -57.754 1.00 85.38 534 ALA A O 1
ATOM 3954 N N . LEU A 1 535 ? 31.992 -6.119 -58.462 1.00 81.06 535 LEU A N 1
ATOM 3955 C CA . LEU A 1 535 ? 31.321 -7.242 -57.809 1.00 81.06 535 LEU A CA 1
ATOM 3956 C C . LEU A 1 535 ? 31.690 -8.589 -58.440 1.00 81.06 535 LEU A C 1
ATOM 3958 O O . LEU A 1 535 ? 32.009 -9.532 -57.715 1.00 81.06 535 LEU A O 1
ATOM 3962 N N . VAL A 1 536 ? 31.742 -8.673 -59.772 1.00 79.00 536 VAL A N 1
ATOM 3963 C CA . VAL A 1 536 ? 32.196 -9.883 -60.478 1.00 79.00 536 VAL A CA 1
ATOM 3964 C C . VAL A 1 536 ? 33.650 -10.220 -60.130 1.00 79.00 536 VAL A C 1
ATOM 3966 O O . VAL A 1 536 ? 33.976 -11.389 -59.898 1.00 79.00 536 VAL A O 1
ATOM 3969 N N . ARG A 1 537 ? 34.529 -9.212 -60.031 1.00 79.25 537 ARG A N 1
ATOM 3970 C CA . ARG A 1 537 ? 35.933 -9.391 -59.614 1.00 79.25 537 ARG A CA 1
ATOM 3971 C C . ARG A 1 537 ? 36.056 -10.011 -58.229 1.00 79.25 537 ARG A C 1
ATOM 3973 O O . ARG A 1 537 ? 36.887 -10.897 -58.029 1.00 79.25 537 ARG A O 1
ATOM 3980 N N . LEU A 1 538 ? 35.239 -9.550 -57.286 1.00 75.31 538 LEU A N 1
ATOM 3981 C CA . LEU A 1 538 ? 35.262 -10.034 -55.907 1.00 75.31 538 LEU A CA 1
ATOM 3982 C C . LEU A 1 538 ? 34.712 -11.455 -55.789 1.00 75.31 538 LEU A C 1
ATOM 3984 O O . LEU A 1 538 ? 35.277 -12.266 -55.060 1.00 75.31 538 LEU A O 1
ATOM 3988 N N . GLN A 1 539 ? 33.661 -11.779 -56.539 1.00 73.12 539 GLN A N 1
ATOM 3989 C CA . GLN A 1 539 ? 33.043 -13.103 -56.493 1.00 73.12 539 GLN A CA 1
ATOM 3990 C C . GLN A 1 539 ? 33.815 -14.190 -57.229 1.00 73.12 539 GLN A C 1
ATOM 3992 O O . GLN A 1 539 ? 33.696 -15.360 -56.873 1.00 73.12 539 GLN A O 1
ATOM 3997 N N . ARG A 1 540 ? 34.590 -13.818 -58.255 1.00 75.50 540 ARG A N 1
ATOM 3998 C CA . ARG A 1 540 ? 35.331 -14.752 -59.118 1.00 75.50 540 ARG A CA 1
ATOM 3999 C C . ARG A 1 540 ? 34.462 -15.924 -59.615 1.00 75.50 540 ARG A C 1
ATOM 4001 O O . ARG A 1 540 ? 34.856 -17.078 -59.436 1.00 75.50 540 ARG A O 1
ATOM 4008 N N . PRO A 1 541 ? 33.295 -15.661 -60.235 1.00 72.38 541 PRO A N 1
ATOM 4009 C CA . PRO A 1 541 ? 32.471 -16.739 -60.761 1.00 72.38 541 PRO A CA 1
ATOM 4010 C C . PRO A 1 541 ? 33.201 -17.463 -61.911 1.00 72.38 541 PRO A C 1
ATOM 4012 O O . PRO A 1 541 ? 34.071 -16.864 -62.556 1.00 72.38 541 PRO A O 1
ATOM 4015 N N . PRO A 1 542 ? 32.864 -18.741 -62.172 1.00 70.19 542 PRO A N 1
ATOM 4016 C CA . PRO A 1 542 ? 33.528 -19.557 -63.190 1.00 70.19 542 PRO A CA 1
ATOM 4017 C C . PRO A 1 542 ? 33.295 -19.055 -64.620 1.00 70.19 542 PRO A C 1
ATOM 4019 O O . PRO A 1 542 ? 34.119 -19.327 -65.485 1.00 70.19 542 PRO A O 1
ATOM 4022 N N . SER A 1 543 ? 32.206 -18.316 -64.860 1.00 74.69 543 SER A N 1
ATOM 4023 C CA . SER A 1 543 ? 31.929 -17.645 -66.133 1.00 74.69 543 SER A CA 1
ATOM 4024 C C . SER A 1 543 ? 31.466 -16.211 -65.894 1.00 74.69 543 SER A C 1
ATOM 4026 O O . SER A 1 543 ? 30.736 -15.941 -64.936 1.00 74.69 543 SER A O 1
ATOM 4028 N N . LYS A 1 544 ? 31.915 -15.283 -66.740 1.00 80.06 544 LYS A N 1
ATOM 4029 C CA . LYS A 1 544 ? 31.813 -13.835 -66.539 1.00 80.06 544 LYS A CA 1
ATOM 4030 C C . LYS A 1 544 ? 31.420 -13.140 -67.834 1.00 80.06 544 LYS A C 1
ATOM 4032 O O . LYS A 1 544 ? 32.234 -12.964 -68.741 1.00 80.06 544 LYS A O 1
ATOM 4037 N N . PHE A 1 545 ? 30.178 -12.683 -67.866 1.00 78.50 545 PHE A N 1
ATOM 403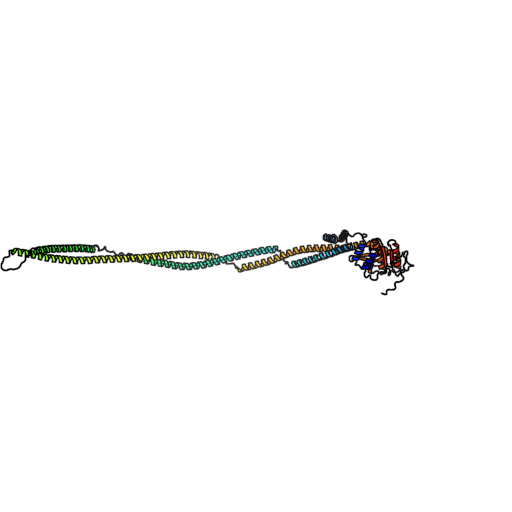8 C CA . PHE A 1 545 ? 29.617 -11.904 -68.960 1.00 78.50 545 PHE A CA 1
ATOM 4039 C C . PHE A 1 545 ? 29.231 -10.524 -68.442 1.00 78.50 545 PHE A C 1
ATOM 4041 O O . PHE A 1 545 ? 28.614 -10.414 -67.383 1.00 78.50 545 PHE A O 1
ATOM 4048 N N . LEU A 1 546 ? 29.593 -9.478 -69.182 1.00 81.75 546 LEU A N 1
ATOM 4049 C CA . LEU A 1 546 ? 29.163 -8.112 -68.894 1.00 81.75 546 LEU A CA 1
ATOM 4050 C C . LEU A 1 546 ? 28.363 -7.578 -70.081 1.00 81.75 546 LEU A C 1
ATOM 4052 O O . LEU A 1 546 ? 28.871 -7.520 -71.199 1.00 81.75 546 LEU A O 1
ATOM 4056 N N . LEU A 1 547 ? 27.120 -7.187 -69.818 1.00 83.81 547 LEU A N 1
ATOM 4057 C CA . LEU A 1 547 ? 26.224 -6.551 -70.778 1.00 83.81 547 LEU A CA 1
ATOM 4058 C C . LEU A 1 547 ? 25.998 -5.111 -70.317 1.00 83.81 547 LEU A C 1
ATOM 4060 O O . LEU A 1 547 ? 25.565 -4.900 -69.186 1.00 83.81 547 LEU A O 1
ATOM 4064 N N . VAL A 1 548 ? 26.308 -4.132 -71.164 1.00 83.69 548 VAL A N 1
ATOM 4065 C CA . VAL A 1 548 ? 26.133 -2.709 -70.841 1.00 83.69 548 VAL A CA 1
ATOM 4066 C C . VAL A 1 548 ? 25.291 -2.036 -71.913 1.00 83.69 548 VAL A C 1
ATOM 4068 O O . VAL A 1 548 ? 25.680 -1.996 -73.080 1.00 83.69 548 VAL A O 1
ATOM 4071 N N . GLU A 1 549 ? 24.162 -1.465 -71.505 1.00 85.06 549 GLU A N 1
ATOM 4072 C CA . GLU A 1 549 ? 23.381 -0.552 -72.333 1.00 85.06 549 GLU A CA 1
ATOM 4073 C C . GLU A 1 549 ? 23.921 0.872 -72.155 1.00 85.06 549 GLU A C 1
ATOM 4075 O O . GLU A 1 549 ? 23.717 1.522 -71.135 1.00 85.06 549 GLU A O 1
ATOM 4080 N N . ALA A 1 550 ? 24.668 1.339 -73.150 1.00 86.38 550 ALA A N 1
ATOM 4081 C CA . ALA A 1 550 ? 25.364 2.620 -73.181 1.00 86.38 550 ALA A CA 1
ATOM 4082 C C . ALA A 1 550 ? 24.753 3.570 -74.224 1.00 86.38 550 ALA A C 1
ATOM 4084 O O . ALA A 1 550 ? 25.471 4.273 -74.940 1.00 86.38 550 ALA A O 1
ATOM 4085 N N . ALA A 1 551 ? 23.420 3.576 -74.333 1.00 84.88 551 ALA A N 1
ATOM 4086 C CA . ALA A 1 551 ? 22.687 4.486 -75.214 1.00 84.88 551 ALA A CA 1
ATOM 4087 C C . ALA A 1 551 ? 22.804 5.953 -74.766 1.00 84.88 551 ALA A C 1
ATOM 4089 O O . ALA A 1 551 ? 22.793 6.847 -75.599 1.00 84.88 551 ALA A O 1
ATOM 4090 N N . GLU A 1 552 ? 22.965 6.199 -73.465 1.00 85.44 552 GLU A N 1
ATOM 4091 C CA . GLU A 1 552 ? 23.045 7.549 -72.886 1.00 85.44 552 GLU A CA 1
ATOM 4092 C C . GLU A 1 552 ? 24.490 8.039 -72.672 1.00 85.44 552 GLU A C 1
ATOM 4094 O O . GLU A 1 552 ? 24.713 9.145 -72.177 1.00 85.44 552 GLU A O 1
ATOM 4099 N N . VAL A 1 553 ? 25.489 7.219 -73.019 1.00 87.44 553 VAL A N 1
ATOM 4100 C CA . VAL A 1 553 ? 26.911 7.558 -72.867 1.00 87.44 553 VAL A CA 1
ATOM 4101 C C . VAL A 1 553 ? 27.398 8.244 -74.138 1.00 87.44 553 VAL A C 1
ATOM 4103 O O . VAL A 1 553 ? 27.410 7.638 -75.209 1.00 87.44 553 VAL A O 1
ATOM 4106 N N . ASP A 1 554 ? 27.839 9.500 -74.025 1.00 88.56 554 ASP A N 1
ATOM 4107 C CA . ASP A 1 554 ? 28.393 10.224 -75.169 1.00 88.56 554 ASP A CA 1
ATOM 4108 C C . ASP A 1 554 ? 29.623 9.520 -75.762 1.00 88.56 554 ASP A C 1
ATOM 4110 O O . ASP A 1 554 ? 30.327 8.760 -75.096 1.00 88.56 554 ASP A O 1
ATOM 4114 N N . PHE A 1 555 ? 29.908 9.802 -77.033 1.00 87.62 555 PHE A N 1
ATOM 4115 C CA . PHE A 1 555 ? 30.963 9.112 -77.771 1.00 87.62 555 PHE A CA 1
ATOM 4116 C C . PHE A 1 555 ? 32.351 9.209 -77.109 1.00 87.62 555 PHE A C 1
ATOM 4118 O O . PHE A 1 555 ? 33.105 8.237 -77.104 1.00 87.62 555 PHE A O 1
ATOM 4125 N N . ARG A 1 556 ? 32.694 10.355 -76.505 1.00 87.50 556 ARG A N 1
ATOM 4126 C CA . ARG A 1 556 ? 34.003 10.550 -75.864 1.00 87.50 556 ARG A CA 1
ATOM 4127 C C . ARG A 1 556 ? 34.137 9.660 -74.631 1.00 87.50 556 ARG A C 1
ATOM 4129 O O . ARG A 1 556 ? 35.148 8.974 -74.477 1.00 87.50 556 ARG A O 1
ATOM 4136 N N . ASN A 1 557 ? 33.127 9.677 -73.768 1.00 86.75 557 ASN A N 1
ATOM 4137 C CA . ASN A 1 557 ? 33.077 8.846 -72.574 1.00 86.75 557 ASN A CA 1
ATOM 4138 C C . ASN A 1 557 ? 32.959 7.358 -72.932 1.00 86.75 557 ASN A C 1
ATOM 4140 O O . ASN A 1 557 ? 33.579 6.531 -72.271 1.00 86.75 557 ASN A O 1
ATOM 4144 N N . LEU A 1 558 ? 32.261 7.017 -74.020 1.00 88.38 558 LEU A N 1
ATOM 4145 C CA . LEU A 1 558 ? 32.182 5.657 -74.550 1.00 88.38 558 LEU A CA 1
ATOM 4146 C C . LEU A 1 558 ? 33.563 5.150 -74.987 1.00 88.38 558 LEU A C 1
ATOM 4148 O O . LEU A 1 558 ? 33.970 4.073 -74.566 1.00 88.38 558 LEU A O 1
ATOM 4152 N N . CYS A 1 559 ? 34.330 5.920 -75.765 1.00 87.69 559 CYS A N 1
ATOM 4153 C CA . CYS A 1 559 ? 35.692 5.533 -76.154 1.00 87.69 559 CYS A CA 1
ATOM 4154 C C . CYS A 1 559 ? 36.619 5.353 -74.942 1.00 87.69 559 CYS A C 1
ATOM 4156 O O . CYS A 1 559 ? 37.395 4.393 -74.900 1.00 87.69 559 CYS A O 1
ATOM 4158 N N . ALA A 1 560 ? 36.533 6.242 -73.946 1.00 86.44 560 ALA A N 1
ATOM 4159 C CA . ALA A 1 560 ? 37.301 6.123 -72.707 1.00 86.44 560 ALA A CA 1
ATOM 4160 C C . ALA A 1 560 ? 36.900 4.868 -71.914 1.00 86.44 560 ALA A C 1
ATOM 4162 O O . ALA A 1 560 ? 37.762 4.110 -71.476 1.00 86.44 560 ALA A O 1
ATOM 4163 N N . PHE A 1 561 ? 35.598 4.596 -71.812 1.00 87.94 561 PHE A N 1
ATOM 4164 C CA . PHE A 1 561 ? 35.053 3.409 -71.162 1.00 87.94 561 PHE A CA 1
ATOM 4165 C C . PHE A 1 561 ? 35.495 2.113 -71.841 1.00 87.94 561 PHE A C 1
ATOM 4167 O O . PHE A 1 561 ? 36.003 1.214 -71.176 1.00 87.94 561 PHE A O 1
ATOM 4174 N N . LEU A 1 562 ? 35.387 2.030 -73.168 1.00 88.38 562 LEU A N 1
ATOM 4175 C CA . LEU A 1 562 ? 35.851 0.880 -73.945 1.00 88.38 562 LEU A CA 1
ATOM 4176 C C . LEU A 1 562 ? 37.366 0.672 -73.805 1.00 88.38 562 LEU A C 1
ATOM 4178 O O . LEU A 1 562 ? 37.823 -0.465 -73.696 1.00 88.38 562 LEU A O 1
ATOM 4182 N N . SER A 1 563 ? 38.151 1.751 -73.757 1.00 87.75 563 SER A N 1
ATOM 4183 C CA . SER A 1 563 ? 39.600 1.669 -73.523 1.00 87.75 563 SER A CA 1
ATOM 4184 C C . SER A 1 563 ? 39.920 1.151 -72.117 1.00 87.75 563 SER A C 1
ATOM 4186 O O . SER A 1 563 ? 40.756 0.260 -71.964 1.00 87.75 563 SER A O 1
ATOM 4188 N N . ALA A 1 564 ? 39.215 1.651 -71.096 1.00 85.38 564 ALA A N 1
ATOM 4189 C CA . ALA A 1 564 ? 39.336 1.167 -69.725 1.00 85.38 564 ALA A CA 1
ATOM 4190 C C . ALA A 1 564 ? 38.975 -0.323 -69.643 1.00 85.38 564 ALA A C 1
ATOM 4192 O O . ALA A 1 564 ? 39.769 -1.116 -69.145 1.00 85.38 564 ALA A O 1
ATOM 4193 N N . LEU A 1 565 ? 37.845 -0.737 -70.224 1.00 85.31 565 LEU A N 1
ATOM 4194 C CA . LEU A 1 565 ? 37.443 -2.143 -70.326 1.00 85.31 565 LEU A CA 1
ATOM 4195 C C . LEU A 1 565 ? 38.485 -3.016 -71.041 1.00 85.31 565 LEU A C 1
ATOM 4197 O O . LEU A 1 565 ? 38.805 -4.100 -70.559 1.00 85.31 565 LEU A O 1
ATOM 4201 N N . ALA A 1 566 ? 39.060 -2.542 -72.149 1.00 83.81 566 ALA A N 1
ATOM 4202 C CA . ALA A 1 566 ? 40.094 -3.267 -72.888 1.00 83.81 566 ALA A CA 1
ATOM 4203 C C . ALA A 1 566 ? 41.372 -3.481 -72.061 1.00 83.81 566 ALA A C 1
ATOM 4205 O O . ALA A 1 566 ? 41.981 -4.549 -72.133 1.00 83.81 566 ALA A O 1
ATOM 4206 N N . SER A 1 567 ? 41.759 -2.496 -71.240 1.00 80.31 567 SER A N 1
ATOM 4207 C CA . SER A 1 567 ? 42.922 -2.603 -70.344 1.00 80.31 567 SER A CA 1
ATOM 4208 C C . SER A 1 567 ? 42.763 -3.666 -69.253 1.00 80.31 567 SER A C 1
ATOM 4210 O O . SER A 1 567 ? 43.747 -4.108 -68.666 1.00 80.31 567 SER A O 1
ATOM 4212 N N . MET A 1 568 ? 41.533 -4.123 -69.025 1.00 73.00 568 MET A N 1
ATOM 4213 C CA . MET A 1 568 ? 41.193 -5.189 -68.080 1.00 73.00 568 MET A CA 1
ATOM 4214 C C . MET A 1 568 ? 41.075 -6.558 -68.751 1.00 73.00 568 MET A C 1
ATOM 4216 O O . MET A 1 568 ? 40.483 -7.486 -68.195 1.00 73.00 568 MET A O 1
ATOM 4220 N N . GLY A 1 569 ? 41.604 -6.673 -69.972 1.00 65.25 569 GLY A N 1
ATOM 4221 C CA . GLY A 1 569 ? 41.526 -7.865 -70.802 1.00 65.25 569 GLY A CA 1
ATOM 4222 C C . GLY A 1 569 ? 41.928 -9.143 -70.061 1.00 65.25 569 GLY A C 1
ATOM 4223 O O . GLY A 1 569 ? 42.938 -9.190 -69.362 1.00 65.25 569 GLY A O 1
ATOM 4224 N N . GLY A 1 570 ? 41.119 -10.192 -70.241 1.00 72.06 570 GLY A N 1
ATOM 4225 C CA . GLY A 1 570 ? 41.315 -11.514 -69.635 1.00 72.06 570 GLY A CA 1
ATOM 4226 C C . GLY A 1 570 ? 40.493 -11.770 -68.370 1.00 72.06 570 GLY A C 1
ATOM 4227 O O . GLY A 1 570 ? 40.448 -12.903 -67.898 1.00 72.06 570 GLY A O 1
ATOM 4228 N N . GLU A 1 571 ? 39.815 -10.758 -67.825 1.00 75.44 571 GLU A N 1
ATOM 4229 C CA . GLU A 1 571 ? 38.968 -10.956 -66.648 1.00 75.44 571 GLU A CA 1
ATOM 4230 C C . GLU A 1 571 ? 37.551 -11.429 -66.955 1.00 75.44 571 GLU A C 1
ATOM 4232 O O . GLU A 1 571 ? 36.970 -12.062 -66.080 1.00 75.44 571 GLU A O 1
ATOM 4237 N N . PHE A 1 572 ? 37.014 -11.130 -68.141 1.00 78.94 572 PHE A N 1
ATOM 4238 C CA . PHE A 1 572 ? 35.676 -11.521 -68.599 1.00 78.94 572 PHE A CA 1
ATOM 4239 C C . PHE A 1 572 ? 35.788 -12.433 -69.809 1.00 78.94 572 PHE A C 1
ATOM 4241 O O . PHE A 1 572 ? 36.642 -12.214 -70.668 1.00 78.94 572 PHE A O 1
ATOM 4248 N N . ASP A 1 573 ? 34.881 -13.402 -69.901 1.00 82.69 573 ASP A N 1
ATOM 4249 C CA . ASP A 1 573 ? 34.793 -14.288 -71.060 1.00 82.69 573 ASP A CA 1
ATOM 4250 C C . ASP A 1 573 ? 34.232 -13.533 -72.267 1.00 82.69 573 ASP A C 1
ATOM 4252 O O . ASP A 1 573 ? 34.623 -13.775 -73.408 1.00 82.69 573 ASP A O 1
ATOM 4256 N N . SER A 1 574 ? 33.313 -12.592 -72.029 1.00 82.88 574 SER A N 1
ATOM 4257 C CA . SER A 1 574 ? 32.778 -11.697 -73.055 1.00 82.88 574 SER A CA 1
ATOM 4258 C C . SER A 1 574 ? 32.203 -10.419 -72.448 1.00 82.88 574 SER A C 1
ATOM 4260 O O . SER A 1 574 ? 31.576 -10.435 -71.387 1.00 82.88 574 SER A O 1
ATOM 4262 N N . ILE A 1 575 ? 32.386 -9.308 -73.162 1.00 84.88 575 ILE A N 1
ATOM 4263 C CA . ILE A 1 575 ? 31.781 -8.015 -72.840 1.00 84.88 575 ILE A CA 1
ATOM 4264 C C . ILE A 1 575 ? 31.014 -7.535 -74.071 1.00 84.88 575 ILE A C 1
ATOM 4266 O O . ILE A 1 575 ? 31.576 -7.476 -75.164 1.00 84.88 575 ILE A O 1
ATOM 4270 N N . ILE A 1 576 ? 29.742 -7.191 -73.890 1.00 86.44 576 ILE A N 1
ATOM 4271 C CA . ILE A 1 576 ? 28.875 -6.659 -74.941 1.00 86.44 576 ILE A CA 1
ATOM 4272 C C . ILE A 1 576 ? 28.406 -5.278 -74.502 1.00 86.44 576 ILE A C 1
ATOM 4274 O O . ILE A 1 576 ? 27.813 -5.119 -73.435 1.00 86.44 576 ILE A O 1
ATOM 4278 N N . VAL A 1 577 ? 28.673 -4.281 -75.340 1.00 86.06 577 VAL A N 1
ATOM 4279 C CA . VAL A 1 577 ? 28.250 -2.898 -75.118 1.00 86.06 577 VAL A CA 1
ATOM 4280 C C . VAL A 1 577 ? 27.310 -2.503 -76.248 1.00 86.06 577 VAL A C 1
ATOM 4282 O O . VAL A 1 577 ? 27.714 -2.474 -77.409 1.00 86.06 577 VAL A O 1
ATOM 4285 N N . ALA A 1 578 ? 26.056 -2.214 -75.912 1.00 86.56 578 ALA A N 1
ATOM 4286 C CA . ALA A 1 578 ? 25.054 -1.718 -76.847 1.00 86.56 578 ALA A CA 1
ATOM 4287 C C . ALA A 1 578 ? 25.016 -0.186 -76.780 1.00 86.56 578 ALA A C 1
ATOM 4289 O O . ALA A 1 578 ? 24.808 0.375 -75.710 1.00 86.56 578 ALA A O 1
ATOM 4290 N N . SER A 1 579 ? 25.230 0.507 -77.899 1.00 82.88 579 SER A N 1
ATOM 4291 C CA . SER A 1 579 ? 25.193 1.974 -77.949 1.00 82.88 579 SER A CA 1
ATOM 4292 C C . SER A 1 579 ? 24.716 2.468 -79.313 1.00 82.88 579 SER A C 1
ATOM 4294 O O . SER A 1 579 ? 24.979 1.831 -80.332 1.00 82.88 579 SER A O 1
ATOM 4296 N N . CYS A 1 580 ? 24.055 3.626 -79.337 1.00 78.75 580 CYS A N 1
ATOM 4297 C CA . CYS A 1 580 ? 23.660 4.336 -80.557 1.00 78.75 580 CYS A CA 1
ATOM 4298 C C . CYS A 1 580 ? 24.702 5.375 -81.017 1.00 78.75 580 CYS A C 1
ATOM 4300 O O . CYS A 1 580 ? 24.527 6.006 -82.058 1.00 78.75 580 CYS A O 1
ATOM 4302 N N . HIS A 1 581 ? 25.786 5.556 -80.257 1.00 72.62 581 HIS A N 1
ATOM 4303 C CA . HIS A 1 581 ? 26.804 6.580 -80.509 1.00 72.62 581 HIS A CA 1
ATOM 4304 C C . HIS A 1 581 ? 28.115 6.021 -81.078 1.00 72.62 581 HIS A C 1
ATOM 4306 O O . HIS A 1 581 ? 29.000 6.795 -81.436 1.00 72.62 581 HIS A O 1
ATOM 4312 N N . ALA A 1 582 ? 28.257 4.696 -81.179 1.00 67.81 582 ALA A N 1
ATOM 4313 C CA . ALA A 1 582 ? 29.480 4.056 -81.651 1.00 67.81 582 ALA A CA 1
ATOM 4314 C C . ALA A 1 582 ? 29.693 4.265 -83.162 1.00 67.81 582 ALA A C 1
ATOM 4316 O O . ALA A 1 582 ? 28.911 3.796 -83.985 1.00 67.81 582 ALA A O 1
ATOM 4317 N N . GLN A 1 583 ? 30.799 4.914 -83.532 1.00 74.94 583 GLN A N 1
ATOM 4318 C CA . GLN A 1 583 ? 31.291 4.963 -84.910 1.00 74.94 583 GLN A CA 1
ATOM 4319 C C . GLN A 1 583 ? 32.379 3.901 -85.074 1.00 74.94 583 GLN A C 1
ATOM 4321 O O . GLN A 1 583 ? 33.449 4.026 -84.481 1.00 74.94 583 GLN A O 1
ATOM 4326 N N . ALA A 1 584 ? 32.100 2.849 -85.851 1.00 68.56 584 ALA A N 1
ATOM 4327 C CA . ALA A 1 584 ? 32.942 1.649 -85.949 1.00 68.56 584 ALA A CA 1
ATOM 4328 C C . ALA A 1 584 ? 34.425 1.940 -86.259 1.00 68.56 584 ALA A C 1
ATOM 4330 O O . ALA A 1 584 ? 35.303 1.255 -85.744 1.00 68.56 584 ALA A O 1
ATOM 4331 N N . GLU A 1 585 ? 34.699 2.975 -87.055 1.00 68.62 585 GLU A N 1
ATOM 4332 C CA . GLU A 1 585 ? 36.049 3.370 -87.485 1.00 68.62 585 GLU A CA 1
ATOM 4333 C C . GLU A 1 585 ? 36.878 4.064 -86.392 1.00 68.62 585 GLU A C 1
ATOM 4335 O O . GLU A 1 585 ? 38.099 4.138 -86.495 1.00 68.62 585 GLU A O 1
ATOM 4340 N N . LEU A 1 586 ? 36.229 4.571 -85.340 1.00 74.25 586 LEU A N 1
ATOM 4341 C CA . LEU A 1 586 ? 36.854 5.374 -84.284 1.00 74.25 586 LEU A CA 1
ATO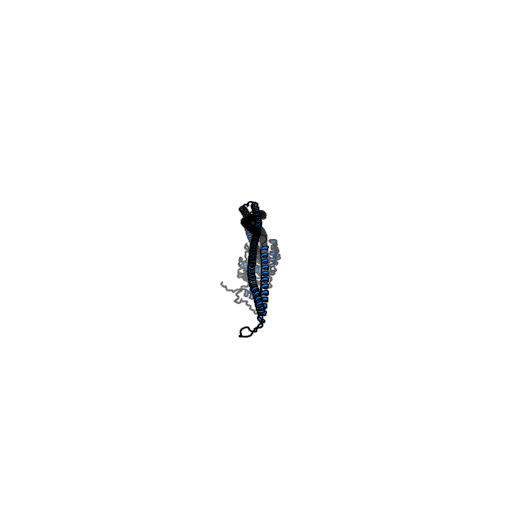M 4342 C C . LEU A 1 586 ? 36.904 4.649 -82.930 1.00 74.25 586 LEU A C 1
ATOM 4344 O O . LEU A 1 586 ? 37.248 5.252 -81.909 1.00 74.25 586 LEU A O 1
ATOM 4348 N N . LEU A 1 587 ? 36.545 3.364 -82.899 1.00 80.25 587 LEU A N 1
ATOM 4349 C CA . LEU A 1 587 ? 36.609 2.572 -81.677 1.00 80.25 587 LEU A CA 1
ATOM 4350 C C . LEU A 1 587 ? 38.058 2.184 -81.344 1.00 80.25 587 LEU A C 1
ATOM 4352 O O . LEU A 1 587 ? 38.831 1.829 -82.237 1.00 80.25 587 LEU A O 1
ATOM 4356 N N . PRO A 1 588 ? 38.439 2.199 -80.057 1.00 82.12 588 PRO A N 1
ATOM 4357 C CA . PRO A 1 588 ? 39.739 1.694 -79.637 1.00 82.12 588 PRO A CA 1
ATOM 4358 C C . PRO A 1 588 ? 39.839 0.179 -79.886 1.00 82.12 588 PRO A C 1
ATOM 4360 O O . PRO A 1 588 ? 38.873 -0.564 -79.708 1.00 82.12 588 PRO A O 1
ATOM 4363 N N . ALA A 1 589 ? 41.024 -0.316 -80.252 1.00 77.19 589 ALA A N 1
ATOM 4364 C CA . ALA A 1 589 ? 41.287 -1.757 -80.257 1.00 77.19 589 ALA A CA 1
ATOM 4365 C C . ALA A 1 589 ? 41.150 -2.333 -78.825 1.00 77.19 589 ALA A C 1
ATOM 4367 O O . ALA A 1 589 ? 41.470 -1.624 -77.868 1.00 77.19 589 ALA A O 1
ATOM 4368 N N . PRO A 1 590 ? 40.712 -3.596 -78.631 1.00 84.69 590 PRO A N 1
ATOM 4369 C CA . PRO A 1 590 ? 40.427 -4.641 -79.623 1.00 84.69 590 PRO A CA 1
ATOM 4370 C C . PRO A 1 590 ? 38.937 -4.758 -80.011 1.00 84.69 590 PRO A C 1
ATOM 4372 O O . PRO A 1 590 ? 38.498 -5.821 -80.457 1.00 84.69 590 PRO A O 1
ATOM 4375 N N . TRP A 1 591 ? 38.138 -3.711 -79.805 1.00 84.50 591 TRP A N 1
ATOM 4376 C CA . TRP A 1 591 ? 36.687 -3.789 -79.959 1.00 84.50 591 TRP A CA 1
ATOM 4377 C C . TRP A 1 591 ? 36.254 -4.021 -81.408 1.00 84.50 591 TRP A C 1
ATOM 4379 O O . TRP A 1 591 ? 36.828 -3.475 -82.348 1.00 84.50 591 TRP A O 1
ATOM 4389 N N . ARG A 1 592 ? 35.209 -4.836 -81.582 1.00 83.31 592 ARG A N 1
ATOM 4390 C CA . ARG A 1 592 ? 34.557 -5.078 -82.873 1.00 83.31 592 ARG A CA 1
ATOM 4391 C C . ARG A 1 592 ? 33.152 -4.499 -82.830 1.00 83.31 592 ARG A C 1
ATOM 4393 O O . ARG A 1 592 ? 32.348 -4.921 -82.003 1.00 83.31 592 ARG A O 1
ATOM 4400 N N . ALA A 1 593 ? 32.863 -3.553 -83.718 1.00 80.50 593 ALA A N 1
ATOM 4401 C CA . ALA A 1 593 ? 31.512 -3.037 -83.887 1.00 80.50 593 ALA A CA 1
ATOM 4402 C C . ALA A 1 593 ? 30.678 -4.015 -84.721 1.00 80.50 593 ALA A C 1
ATOM 4404 O O . ALA A 1 593 ? 31.123 -4.484 -85.769 1.00 80.50 593 ALA A O 1
ATOM 4405 N N . VAL A 1 594 ? 29.457 -4.285 -84.269 1.00 81.44 594 VAL A N 1
ATOM 4406 C CA . VAL A 1 594 ? 28.432 -4.989 -85.042 1.00 81.44 594 VAL A CA 1
ATOM 4407 C C . VAL A 1 594 ? 27.255 -4.033 -85.158 1.00 81.44 594 VAL A C 1
ATOM 4409 O O . VAL A 1 594 ? 26.580 -3.758 -84.168 1.00 81.44 594 VAL A O 1
ATOM 4412 N N . CYS A 1 595 ? 27.037 -3.488 -86.353 1.00 76.56 595 CYS A N 1
ATOM 4413 C CA . CYS A 1 595 ? 25.876 -2.648 -86.620 1.00 76.56 595 CYS A CA 1
ATOM 4414 C C . CYS A 1 595 ? 24.662 -3.546 -86.859 1.00 76.56 595 CYS A C 1
ATOM 4416 O O . CYS A 1 595 ? 24.668 -4.369 -87.774 1.00 76.56 595 CYS A O 1
ATOM 4418 N N . VAL A 1 596 ? 23.627 -3.389 -86.037 1.00 75.31 596 VAL A N 1
ATOM 4419 C CA . VAL A 1 596 ? 22.344 -4.067 -86.231 1.00 75.31 596 VAL A CA 1
ATOM 4420 C C . VAL A 1 596 ? 21.422 -3.102 -86.974 1.00 75.31 596 VAL A C 1
ATOM 4422 O O . VAL A 1 596 ? 20.791 -2.239 -86.370 1.00 75.31 596 VAL A O 1
ATOM 4425 N N . GLU A 1 597 ? 21.386 -3.200 -88.301 1.00 61.56 597 GLU A N 1
ATOM 4426 C CA . GLU A 1 597 ? 20.424 -2.459 -89.122 1.00 61.56 597 GLU A CA 1
ATOM 4427 C C . GLU A 1 597 ? 19.062 -3.169 -89.066 1.00 61.56 597 GLU A C 1
ATOM 4429 O O . GLU A 1 597 ? 18.959 -4.322 -89.480 1.00 61.56 597 GLU A O 1
ATOM 4434 N N . GLY A 1 598 ? 18.011 -2.502 -88.562 1.00 58.00 598 GLY A N 1
ATOM 4435 C CA . GLY A 1 598 ? 16.633 -2.998 -88.730 1.00 58.00 598 GLY A CA 1
ATOM 4436 C C . GLY A 1 598 ? 15.690 -3.038 -87.521 1.00 58.00 598 GLY A C 1
ATOM 4437 O O . GLY A 1 598 ? 14.813 -3.896 -87.503 1.00 58.00 598 GLY A O 1
ATOM 4438 N N . ALA A 1 599 ? 15.768 -2.120 -86.553 1.00 43.22 599 ALA A N 1
ATOM 4439 C CA . ALA A 1 599 ? 14.640 -1.881 -85.644 1.00 43.22 599 ALA A CA 1
ATOM 4440 C C . ALA A 1 599 ? 13.886 -0.619 -86.091 1.00 43.22 599 ALA A C 1
ATOM 4442 O O . ALA A 1 599 ? 14.389 0.496 -85.958 1.00 43.22 599 ALA A O 1
ATOM 4443 N N . ALA A 1 600 ? 12.693 -0.795 -86.668 1.00 37.09 600 ALA A N 1
ATOM 4444 C CA . ALA A 1 600 ? 11.773 0.311 -86.920 1.00 37.09 600 ALA A CA 1
ATOM 4445 C C . ALA A 1 600 ? 11.538 1.094 -85.613 1.00 37.09 600 ALA A C 1
ATOM 4447 O O . ALA A 1 600 ? 11.475 0.472 -84.549 1.00 37.09 600 ALA A O 1
ATOM 4448 N N . PRO A 1 601 ? 11.393 2.430 -85.654 1.00 37.78 601 PRO A N 1
ATOM 4449 C CA . PRO A 1 601 ? 11.078 3.191 -84.458 1.00 37.78 601 PRO A CA 1
ATOM 4450 C C . PRO A 1 601 ? 9.733 2.709 -83.912 1.00 37.78 601 PRO A C 1
ATOM 4452 O O . PRO A 1 601 ? 8.686 2.948 -84.517 1.00 37.78 601 PRO A O 1
ATOM 4455 N N . VAL A 1 602 ? 9.754 2.037 -82.759 1.00 36.03 602 VAL A N 1
ATOM 4456 C CA . VAL A 1 602 ? 8.566 1.964 -81.915 1.00 36.03 602 VAL A CA 1
ATOM 4457 C C . VAL A 1 602 ? 8.367 3.384 -81.412 1.00 36.03 602 VAL A C 1
ATOM 4459 O O . VAL A 1 602 ? 9.111 3.886 -80.574 1.00 36.03 602 VAL A O 1
ATOM 4462 N N . THR A 1 603 ? 7.416 4.063 -82.037 1.00 31.84 603 THR A N 1
ATOM 4463 C CA . THR A 1 603 ? 6.870 5.320 -81.548 1.00 31.84 603 THR A CA 1
ATOM 4464 C C . THR A 1 603 ? 6.276 5.016 -80.176 1.00 31.84 603 THR A C 1
ATOM 4466 O O . THR A 1 603 ? 5.388 4.169 -80.076 1.00 31.84 603 THR A O 1
ATOM 4469 N N . VAL A 1 604 ? 6.829 5.631 -79.130 1.00 32.59 604 VAL A N 1
ATOM 4470 C CA . VAL A 1 604 ? 6.191 5.683 -77.807 1.00 32.59 604 VAL A CA 1
ATOM 4471 C C . VAL A 1 604 ? 5.040 6.672 -77.864 1.00 32.59 604 VAL A C 1
ATOM 4473 O O . VAL A 1 604 ? 5.260 7.774 -78.421 1.00 32.59 604 VAL A O 1
#

Radius of gyration: 93.5 Å; chains: 1; bounding box: 183×110×233 Å

pLDDT: mean 77.29, std 13.81, range [31.84, 95.12]

Secondary structure (DSSP, 8-state):
-------PPPTT--SHHHHHHHHHHHH---S----HHHHHHS-HHHHHHHHHHHHGGGSPP--HHHHHHHHHHHH-SPPHHHHHHHHHT--TTS-HHHHHHHHHHHHHHHHHHHHHHHHHHHHHHHHHHHHHHHS---SS-HHHHHHHHHHHHHHHHHHHHHHHHHHHHHHHHHHHHHHHHHHHHHHHHHHHHHHHHHHHHHHHHHHHHHHHHHHHHHHHTT-S--PPPTHHHHHHHHHHHHHHHHHHHHHHHHHHHHHHHHHHHHHHHHHT--S-----TT----S-HHHHHHHHHHHHHHHHHHHHHHHHHHHHHHHHHHHHHHHHHHHHHHHHHHHHHHHHHHHHHHHHHHHHHHHHHHHHHHHHHHHHHHHHHHHHHHHHHHHHHHHHHHHT-PPPP-HHHHHHHHHHHHHHHHHHHHHHHHHHHHHHHHHHHHHHHHHHHHHHHHHHHHHHHHHHHHHHHHHHHHHHHHHHHHHHHHHHHHHSTT-EEEEEEETTEEEEEEE-SSSS-EEGGGS-HHHHHHHHHHHHHHHHHHH--SS-EEEEE-TTS-HHHHHHHHHHHHHTTTS-SEEEEE-SS--GGGPPTT--------------

Sequence (604 aa):
MKEEGACEPPQGEKGIKAVNERVKTTLGDCAVMLDLGEFLGLTPGKRAEMLGRMVGAAGKPVTIDTFLNAVAATAGDLPSSLVRDLRGGWDPSAPAAVNLDVALKLLAARLSELTGRDREATAALTRLTQSRSAVDTEPRTAADLSTERFSIRKQADALRAQLAADDERARSYVAARDEMEAASADVDTLTTGLERAEKAVRTCEAASAQADDAFVAAENETDPGDPPPPDGALNEECATLRRSVEEATRARAGAEAELTALQGRIRMVHSGNSGECPVARGVTCPIPHDVARRAAEVIGETLQRIGTLKAAEKEASELLSAALEKRNRADQSCRKLKEERAKQRDGRKAKLSDLRSRAAQVAGEKQRAEREAASLRAQLESAKARKTRAAAAIDQAPGTLDRADLERQLNTLDSVVADLDKRIASKEQGRALADEELKAREAQTQAADLVTVVRKAQAAAKTVAAGLLASMFAPVTQTVTDLLAAIRPGWSLEAVAEGGGIEFLAHTDNPRPVRWGALSGGEAVLFGAALSLALVRLQRPPSKFLLVEAAEVDFRNLCAFLSALASMGGEFDSIIVASCHAQAELLPAPWRAVCVEGAAPVTV